Protein AF-0000000086040546 (afdb_homodimer)

Radius of gyration: 23.64 Å; Cα contacts (8 Å, |Δi|>4): 1020; chains: 2; bounding box: 40×75×52 Å

pLDDT: mean 97.81, std 4.3, range [57.41, 99.0]

Secondary structure (DSSP, 8-state):
-PPPPEEEEBGGGS-GGGHHHHHHHHHHTT-SEEEEEEEBSSSSS-B-B-HHHHHHHHTT--SEEEEEEE-S-GGGGHHHHHHHT-SEEEEEGGGTTTTHHHHHHHHHHTTPEEEEEE-TTS-GGGGHHHHHSSS--SEEEEESS-TT-SSPPP-GGGHHHHHHHHHH-TT-EEEEESS-STTTHHHHHHHT--EEEESHHHHTSS-HHHHHHHHHHHHHHHHH--/--PPPEEEEBGGGS-GGGHHHHHHHHHHTT-SEEEEEEEBSSSSS-B-B-HHHHHHHHTT--SEEEEEEE-S-GGGGHHHHHHHT-SEEEEEGGGTTTTHHHHHHHHHHTTPEEEEEE-TTS-GGGGHHHHHSSS--SEEEEESS-TT-SSPPP-GGGHHHHHHHHHH-TT-EEEEESS-STTTHHHHHHHT--EEEESHHHHTSS-HHHHHHHHHHHHHHHHH--

Foldseek 3Di:
DAAAFAEEEECQQPDLVPSLVVVVVCVVLPGQAHEYEAACCPLANDHDDALVSLLVNVVRDPGAYAYAHSYQDLQVRLVSNLVSPHAADEYECVRCVVPVVVSLVSNVVSNHQYEYEYAPVDDLVSQVCQCPDPRHHQEYEYEQDGPHDADAAGNLVSLVSLLVCCVVPVHGAYEYDHRDWLVCLLSNLLSPHRYYYHYCRQVVDPRNSVGSVSSNCSNVVNSVVD/DAAAFAEEEECQQPDLVPSLVVVVVCVVLPGQAHEYEAACCPLANDHDDALVSLLVNVVRDPGAYAYAHSYQDLQVRLVSNLVSPHAADEYECVRCVVPVVVSLVSNVVSNHQYEYEYAPVDDLVSQVCQCPDPRHHQEYEYEQDGPHDADAAGNLVSLVSLLVCCVVPVHGAYEYDHRDWLVCLLSNLLSPHRYYYHYCRQSVDPRNSVGSVSSNCSNVVNRVVD

Sequence (452 aa):
MVVTAKIAPSMLSSDFANLASEAERMIRLGADWLHMDIMDGHFVPNLTIGAPVIESLRKHTKAYLDCHLMVTNPIDYVEPLAKAGASGFTFHLEVSKENWKEIIQGIKLKGMRPGVALKPGTPIEEVYPLVESENPVEMVLVMTVEPGFGGQKFMPEMMDKVRALRKKFPHLDIEVDGGLGPSTIDAAAAAGANCIVAGSSVFGAEEPAQVISALRKSVEGAQQSKMVVTAKIAPSMLSSDFANLASEAERMIRLGADWLHMDIMDGHFVPNLTIGAPVIESLRKHTKAYLDCHLMVTNPIDYVEPLAKAGASGFTFHLEVSKENWKEIIQGIKLKGMRPGVALKPGTPIEEVYPLVESENPVEMVLVMTVEPGFGGQKFMPEMMDKVRALRKKFPHLDIEVDGGLGPSTIDAAAAAGANCIVAGSSVFGAEEPAQVISALRKSVEGAQQSK

InterPro domains:
  IPR000056 Ribulose-phosphate 3-epimerase-like [PF00834] (6-203)
  IPR000056 Ribulose-phosphate 3-epimerase-like [PS01085] (34-48)
  IPR000056 Ribulose-phosphate 3-epimerase-like [PS01086] (140-162)
  IPR000056 Ribulose-phosphate 3-epimerase-like [PTHR11749] (5-224)
  IPR000056 Ribulose-phosphate 3-epimerase-like [cd00429] (6-216)
  IPR011060 Ribulose-phosphate binding barrel [SSF51366] (5-220)
  IPR013785 Aldolase-type TIM barrel [G3DSA:3.20.20.70] (1-226)
  IPR026019 Ribulose-phosphate 3-epimerase [MF_02227] (4-218)
  IPR026019 Ribulose-phosphate 3-epimerase [PIRSF001461] (4-224)
  IPR026019 Ribulose-phosphate 3-epimerase [TIGR01163] (6-216)

Organism: Dendrobium nobile (NCBI:txid94219)

Solvent-accessible surface area (backbone atoms only — not comparable to full-atom values): 22504 Å² total; per-residue (Å²): 121,82,66,69,65,34,40,17,45,29,52,80,52,49,52,41,18,41,32,38,59,50,50,50,49,44,45,73,43,63,38,59,33,41,23,39,63,28,28,34,38,69,62,22,78,39,37,32,40,25,37,62,43,46,33,33,33,41,78,69,48,85,68,43,32,39,32,39,39,42,42,61,58,56,67,77,44,44,63,53,31,42,74,20,56,46,36,28,46,25,35,43,43,94,62,28,78,90,47,46,68,60,40,38,51,50,27,47,75,60,68,27,45,32,27,38,27,42,53,68,87,52,66,67,72,73,50,48,64,47,56,68,38,97,74,41,45,59,31,40,36,44,29,20,32,73,79,60,66,81,82,47,69,53,41,72,76,47,36,58,49,39,32,53,45,32,71,75,38,67,67,58,46,27,31,38,41,40,41,32,37,88,91,41,33,55,61,43,16,65,28,50,34,30,31,43,31,26,27,51,52,32,69,67,38,95,52,36,43,58,46,50,48,50,47,43,48,37,27,53,52,40,58,68,74,101,120,82,68,68,65,34,39,17,44,28,51,80,54,48,51,41,18,40,31,40,60,49,50,51,49,42,46,74,45,63,37,60,32,41,24,40,63,28,28,32,39,70,63,21,77,39,37,34,39,26,38,62,44,46,33,34,32,40,78,68,50,84,69,43,32,38,32,39,38,41,44,62,59,57,66,76,43,44,63,53,31,42,76,20,54,45,36,28,45,24,36,43,45,92,63,26,78,91,47,46,68,60,39,39,50,51,28,47,76,61,69,25,44,31,27,37,27,42,52,69,85,52,67,65,73,73,49,47,62,46,56,67,39,96,74,41,46,61,30,41,33,45,28,20,32,73,79,61,66,82,81,45,67,54,41,74,75,47,35,57,50,39,32,52,46,32,71,74,39,66,68,59,46,28,31,39,42,39,42,32,36,88,90,40,34,55,61,42,14,66,28,50,33,29,30,45,30,24,27,51,55,33,68,68,37,96,52,37,41,59,45,50,48,50,48,42,48,39,26,53,51,41,56,66,74,100

Structure (mmCIF, N/CA/C/O backbone):
data_AF-0000000086040546-model_v1
#
loop_
_entity.id
_entity.type
_entity.pdbx_description
1 polymer 'Ribulose-phosphate 3-epimerase'
#
loop_
_atom_site.group_PDB
_atom_site.id
_atom_site.type_symbol
_atom_site.label_atom_id
_atom_site.label_alt_id
_atom_site.label_comp_id
_atom_site.label_asym_id
_atom_site.label_entity_id
_atom_site.label_seq_id
_atom_site.pdbx_PDB_ins_code
_atom_site.Cartn_x
_atom_site.Cartn_y
_atom_site.Cartn_z
_atom_site.occupancy
_atom_site.B_iso_or_equiv
_atom_site.auth_seq_id
_atom_site.auth_comp_id
_atom_site.auth_asym_id
_atom_site.auth_atom_id
_atom_site.pdbx_PDB_model_num
ATOM 1 N N . MET A 1 1 ? 8.516 -35.594 -14.164 1 57.84 1 MET A N 1
ATOM 2 C CA . MET A 1 1 ? 8.789 -35.031 -12.852 1 57.84 1 MET A CA 1
ATOM 3 C C . MET A 1 1 ? 7.66 -34.094 -12.414 1 57.84 1 MET A C 1
ATOM 5 O O . MET A 1 1 ? 7.238 -33.219 -13.172 1 57.84 1 MET A O 1
ATOM 9 N N . VAL A 1 2 ? 6.961 -34.438 -11.336 1 82.62 2 VAL A N 1
ATOM 10 C CA . VAL A 1 2 ? 5.691 -33.906 -10.883 1 82.62 2 VAL A CA 1
ATOM 11 C C . VAL A 1 2 ? 5.922 -32.531 -10.227 1 82.62 2 VAL A C 1
ATOM 13 O O . VAL A 1 2 ? 6.91 -32.344 -9.516 1 82.62 2 VAL A O 1
ATOM 16 N N . VAL A 1 3 ? 5.355 -31.531 -10.797 1 92.94 3 VAL A N 1
ATOM 17 C CA . VAL A 1 3 ? 5.441 -30.219 -10.18 1 92.94 3 VAL A CA 1
ATOM 18 C C . VAL A 1 3 ? 4.855 -30.266 -8.773 1 92.94 3 VAL A C 1
ATOM 20 O O . VAL A 1 3 ? 3.934 -31.047 -8.508 1 92.94 3 VAL A O 1
ATOM 23 N N . THR A 1 4 ? 5.512 -29.562 -7.863 1 96.88 4 THR A N 1
ATOM 24 C CA . THR A 1 4 ? 5.121 -29.578 -6.461 1 96.88 4 THR A CA 1
ATOM 25 C C . THR A 1 4 ? 3.963 -28.609 -6.211 1 96.88 4 THR A C 1
ATOM 27 O O . THR A 1 4 ? 3.955 -27.5 -6.73 1 96.88 4 THR A O 1
ATOM 30 N N . ALA A 1 5 ? 3.023 -29.062 -5.434 1 98.5 5 ALA A N 1
ATOM 31 C CA . ALA A 1 5 ? 1.908 -28.203 -5.039 1 98.5 5 ALA A CA 1
ATOM 32 C C . ALA A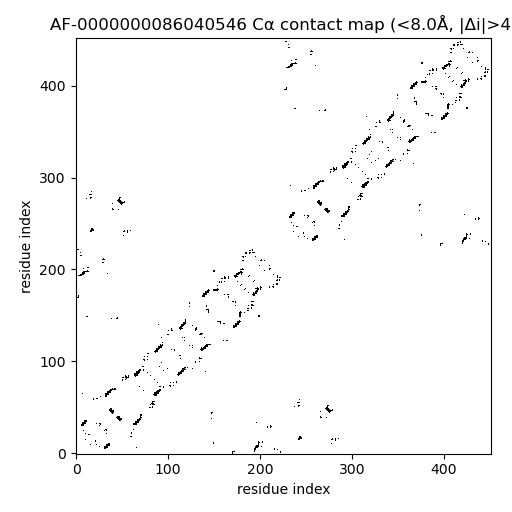 1 5 ? 2.381 -27.062 -4.133 1 98.5 5 ALA A C 1
ATOM 34 O O . ALA A 1 5 ? 3.078 -27.312 -3.145 1 98.5 5 ALA A O 1
ATOM 35 N N . LYS A 1 6 ? 2.111 -25.875 -4.465 1 98.88 6 LYS A N 1
ATOM 36 C CA . LYS A 1 6 ? 2.35 -24.688 -3.648 1 98.88 6 LYS A CA 1
ATOM 37 C C . LYS A 1 6 ? 1.044 -23.953 -3.354 1 98.88 6 LYS A C 1
ATOM 39 O O . LYS A 1 6 ? 0.402 -23.422 -4.266 1 98.88 6 LYS A O 1
ATOM 44 N N . ILE A 1 7 ? 0.648 -23.953 -2.107 1 98.94 7 ILE A N 1
ATOM 45 C CA . ILE A 1 7 ? -0.536 -23.203 -1.686 1 98.94 7 ILE A CA 1
ATOM 46 C C . ILE A 1 7 ? -0.123 -21.844 -1.131 1 98.94 7 ILE A C 1
ATOM 48 O O . ILE A 1 7 ? 0.687 -21.766 -0.204 1 98.94 7 ILE A O 1
ATOM 52 N N . ALA A 1 8 ? -0.668 -20.781 -1.703 1 98.94 8 ALA A N 1
ATOM 53 C CA . ALA A 1 8 ? -0.257 -19.406 -1.387 1 98.94 8 ALA A CA 1
ATOM 54 C C . ALA A 1 8 ? -1.46 -18.547 -1.027 1 98.94 8 ALA A C 1
ATOM 56 O O . ALA A 1 8 ? -1.991 -17.828 -1.877 1 98.94 8 ALA A O 1
ATOM 57 N N . PRO A 1 9 ? -1.878 -18.547 0.22 1 98.88 9 PRO A N 1
ATOM 58 C CA . PRO A 1 9 ? -2.965 -17.641 0.6 1 98.88 9 PRO A CA 1
ATOM 59 C C . PRO A 1 9 ? -2.662 -16.188 0.263 1 98.88 9 PRO A C 1
ATOM 61 O O . PRO A 1 9 ? -1.542 -15.719 0.479 1 98.88 9 PRO A O 1
ATOM 64 N N . SER A 1 10 ? -3.627 -15.531 -0.404 1 98.88 10 SER A N 1
ATOM 65 C CA . SER A 1 10 ? -3.488 -14.102 -0.681 1 98.88 10 SER A CA 1
ATOM 66 C C . SER A 1 10 ? -3.656 -13.273 0.588 1 98.88 10 SER A C 1
ATOM 68 O O . SER A 1 10 ? -4.742 -13.227 1.166 1 98.88 10 SER A O 1
ATOM 70 N N . MET A 1 11 ? -2.666 -12.562 0.905 1 98.81 11 MET A N 1
ATOM 71 C CA . MET A 1 11 ? -2.689 -11.766 2.129 1 98.81 11 MET A CA 1
ATOM 72 C C . MET A 1 11 ? -3.602 -10.555 1.974 1 98.81 11 MET A C 1
ATOM 74 O O . MET A 1 11 ? -3.918 -9.875 2.955 1 98.81 11 MET A O 1
ATOM 78 N N . LEU A 1 12 ? -4.055 -10.297 0.769 1 98.56 12 LEU A N 1
ATOM 79 C CA . LEU A 1 12 ? -5.023 -9.234 0.533 1 98.56 12 LEU A CA 1
ATOM 80 C C . LEU A 1 12 ? -6.277 -9.445 1.371 1 98.56 12 LEU A C 1
ATOM 82 O O . LEU A 1 12 ? -6.977 -8.484 1.707 1 98.56 12 LEU A O 1
ATOM 86 N N . SER A 1 13 ? -6.566 -10.711 1.692 1 98.31 13 SER A N 1
ATOM 87 C CA . SER A 1 13 ? -7.758 -11.047 2.465 1 98.31 13 SER A CA 1
ATOM 88 C C . SER A 1 13 ? -7.457 -11.086 3.959 1 98.31 13 SER A C 1
ATOM 90 O O . SER A 1 13 ? -8.352 -11.328 4.773 1 98.31 13 SER A O 1
ATOM 92 N N . SER A 1 14 ? -6.234 -10.82 4.328 1 98.5 14 SER A N 1
ATOM 93 C CA . SER A 1 14 ? -5.84 -10.875 5.73 1 98.5 14 SER A CA 1
ATOM 94 C C . SER A 1 14 ? -6.082 -9.539 6.426 1 98.5 14 SER A C 1
ATOM 96 O O . SER A 1 14 ? -6.543 -8.586 5.797 1 98.5 14 SER A O 1
ATOM 98 N N . ASP A 1 15 ? -5.875 -9.523 7.758 1 98.75 15 ASP A N 1
ATOM 99 C CA . ASP A 1 15 ? -5.809 -8.289 8.531 1 98.75 15 ASP A CA 1
ATOM 100 C C . ASP A 1 15 ? -4.434 -7.633 8.398 1 98.75 15 ASP A C 1
ATOM 102 O O . ASP A 1 15 ? -3.51 -7.965 9.148 1 98.75 15 ASP A O 1
ATOM 106 N N . PHE A 1 16 ? -4.34 -6.598 7.562 1 98.88 16 PHE A N 1
ATOM 107 C CA . PHE A 1 16 ? -3.061 -5.941 7.316 1 98.88 16 PHE A CA 1
ATOM 108 C C . PHE A 1 16 ? -2.531 -5.289 8.586 1 98.88 16 PHE A C 1
ATOM 110 O O . PHE A 1 16 ? -1.337 -5.008 8.695 1 98.88 16 PHE A O 1
ATOM 117 N N . ALA A 1 17 ? -3.441 -5.012 9.523 1 98.88 17 ALA A N 1
ATOM 118 C CA . ALA A 1 17 ? -3.004 -4.359 10.758 1 98.88 17 ALA A CA 1
ATOM 119 C C . ALA A 1 17 ? -2.248 -5.336 11.648 1 98.88 17 ALA A C 1
ATOM 121 O O . ALA A 1 17 ? -1.569 -4.922 12.594 1 98.88 17 ALA A O 1
ATOM 122 N N . ASN A 1 18 ? -2.389 -6.59 11.406 1 98.88 18 ASN A N 1
ATOM 123 C CA . ASN A 1 18 ? -1.697 -7.668 12.109 1 98.88 18 ASN A CA 1
ATOM 124 C C . ASN A 1 18 ? -1.08 -8.664 11.125 1 98.88 18 ASN A C 1
ATOM 126 O O . ASN A 1 18 ? -1.273 -9.875 11.266 1 98.88 18 ASN A O 1
ATOM 130 N N . LEU A 1 19 ? -0.347 -8.156 10.234 1 98.94 19 LEU A N 1
ATOM 131 C CA . LEU A 1 19 ? 0.144 -8.898 9.078 1 98.94 19 LEU A CA 1
ATOM 132 C C . LEU A 1 19 ? 1.13 -9.977 9.508 1 98.94 19 LEU A C 1
ATOM 134 O O . LEU A 1 19 ? 1.119 -11.086 8.969 1 98.94 19 LEU A O 1
ATOM 138 N N . ALA A 1 20 ? 2 -9.664 10.5 1 98.94 20 ALA A N 1
ATOM 139 C CA . ALA A 1 20 ? 2.979 -10.641 10.969 1 98.94 20 ALA A CA 1
ATOM 140 C C . ALA A 1 20 ? 2.289 -11.883 11.539 1 98.94 20 ALA A C 1
ATOM 142 O O . ALA A 1 20 ? 2.648 -13.008 11.195 1 98.94 20 ALA A O 1
ATOM 143 N N . SER A 1 21 ? 1.299 -11.664 12.344 1 98.81 21 SER A N 1
ATOM 144 C CA . SER A 1 21 ? 0.578 -12.773 12.953 1 98.81 21 SER A CA 1
ATOM 145 C C . SER A 1 21 ? -0.221 -13.555 11.914 1 98.81 21 SER A C 1
ATOM 147 O O . SER A 1 21 ? -0.312 -14.781 11.992 1 98.81 21 SER A O 1
ATOM 149 N N . GLU A 1 22 ? -0.8 -12.836 10.984 1 98.81 22 GLU A N 1
ATOM 150 C CA . GLU A 1 22 ? -1.546 -13.492 9.922 1 98.81 22 GLU A CA 1
ATOM 151 C C . GLU A 1 22 ? -0.632 -14.367 9.062 1 98.81 22 GLU A C 1
ATOM 153 O O . GLU A 1 22 ? -1.006 -15.477 8.688 1 98.81 22 GLU A O 1
ATOM 158 N N . ALA A 1 23 ? 0.518 -13.82 8.758 1 98.88 23 ALA A N 1
ATOM 159 C CA . ALA A 1 23 ? 1.498 -14.57 7.977 1 98.88 23 ALA A CA 1
ATOM 160 C C . ALA A 1 23 ? 1.917 -15.844 8.703 1 98.88 23 ALA A C 1
ATOM 162 O O . ALA A 1 23 ? 1.934 -16.922 8.117 1 98.88 23 ALA A O 1
ATOM 163 N N . GLU A 1 24 ? 2.238 -15.695 9.969 1 98.88 24 GLU A N 1
ATOM 164 C CA . GLU A 1 24 ? 2.631 -16.844 10.781 1 98.88 24 GLU A CA 1
ATOM 165 C C . GLU A 1 24 ? 1.512 -17.875 10.852 1 98.88 24 GLU A C 1
ATOM 167 O O . GLU A 1 24 ? 1.764 -19.078 10.742 1 98.88 24 GLU A O 1
ATOM 172 N N . ARG A 1 25 ? 0.36 -17.391 11.039 1 98.75 25 ARG A N 1
ATOM 173 C CA . ARG A 1 25 ? -0.813 -18.25 11.125 1 98.75 25 ARG A CA 1
ATOM 174 C C . ARG A 1 25 ? -0.967 -19.094 9.859 1 98.75 25 ARG A C 1
ATOM 176 O O . ARG A 1 25 ? -1.145 -20.312 9.93 1 98.75 25 ARG A O 1
ATOM 183 N N . MET A 1 26 ? -0.856 -18.438 8.719 1 98.88 26 MET A N 1
ATOM 184 C CA . MET A 1 26 ? -1.044 -19.141 7.453 1 98.88 26 MET A CA 1
ATOM 185 C C . MET A 1 26 ? 0.047 -20.188 7.238 1 98.88 26 MET A C 1
ATOM 187 O O . MET A 1 26 ? -0.233 -21.297 6.797 1 98.88 26 MET A O 1
ATOM 191 N N . ILE A 1 27 ? 1.277 -19.812 7.555 1 98.88 27 ILE A N 1
ATOM 192 C CA . ILE A 1 27 ? 2.385 -20.75 7.387 1 98.88 27 ILE A CA 1
ATOM 193 C C . ILE A 1 27 ? 2.203 -21.938 8.328 1 98.88 27 ILE A C 1
ATOM 195 O O . ILE A 1 27 ? 2.357 -23.094 7.914 1 98.88 27 ILE A O 1
ATOM 199 N N . ARG A 1 28 ? 1.834 -21.688 9.523 1 98.75 28 ARG A N 1
ATOM 200 C CA . ARG A 1 28 ? 1.61 -22.734 10.508 1 98.75 28 ARG A CA 1
ATOM 201 C C . ARG A 1 28 ? 0.486 -23.656 10.078 1 98.75 28 ARG A C 1
ATOM 203 O O . ARG A 1 28 ? 0.526 -24.859 10.352 1 98.75 28 ARG A O 1
ATOM 210 N N . LEU A 1 29 ? -0.423 -23.125 9.367 1 98.81 29 LEU A N 1
ATOM 211 C CA . LEU A 1 29 ? -1.603 -23.891 8.977 1 98.81 29 LEU A CA 1
ATOM 212 C C . LEU A 1 29 ? -1.344 -24.672 7.695 1 98.81 29 LEU A C 1
ATOM 214 O O . LEU A 1 29 ? -2.211 -25.422 7.23 1 98.81 29 LEU A O 1
ATOM 218 N N . GLY A 1 30 ? -0.178 -24.469 7.066 1 98.81 30 GLY A N 1
ATOM 219 C CA . GLY A 1 30 ? 0.205 -25.375 5.996 1 98.81 30 GLY A CA 1
ATOM 220 C C . GLY A 1 30 ? 0.469 -24.672 4.68 1 98.81 30 GLY A C 1
ATOM 221 O O . GLY A 1 30 ? 0.765 -25.312 3.674 1 98.81 30 GLY A O 1
ATOM 222 N N . ALA A 1 31 ? 0.381 -23.391 4.656 1 98.88 31 ALA A N 1
ATOM 223 C CA . ALA A 1 31 ? 0.689 -22.641 3.432 1 98.88 31 ALA A CA 1
ATOM 224 C C . ALA A 1 31 ? 2.162 -22.797 3.062 1 98.88 31 ALA A C 1
ATOM 226 O O . ALA A 1 31 ? 3.023 -22.891 3.941 1 98.88 31 ALA A O 1
ATOM 227 N N . ASP A 1 32 ? 2.451 -22.797 1.803 1 98.88 32 ASP A N 1
ATOM 228 C CA . ASP A 1 32 ? 3.824 -22.859 1.308 1 98.88 32 ASP A CA 1
ATOM 229 C C . ASP A 1 32 ? 4.379 -21.453 1.072 1 98.88 32 ASP A C 1
ATOM 231 O O . ASP A 1 32 ? 5.555 -21.188 1.332 1 98.88 32 ASP A O 1
ATOM 235 N N . TRP A 1 33 ? 3.568 -20.594 0.487 1 98.94 33 TRP A N 1
ATOM 236 C CA . TRP A 1 33 ? 3.906 -19.219 0.133 1 98.94 33 TRP A CA 1
ATOM 237 C C . TRP A 1 33 ? 2.893 -18.25 0.714 1 98.94 33 TRP A C 1
ATOM 239 O O . TRP A 1 33 ? 1.816 -18.656 1.163 1 98.94 33 TRP A O 1
ATOM 249 N N . LEU A 1 34 ? 3.256 -17.031 0.839 1 98.94 34 LEU A N 1
ATOM 250 C CA . LEU A 1 34 ? 2.355 -15.914 1.101 1 98.94 34 LEU A CA 1
ATOM 251 C C . LEU A 1 34 ? 2.246 -15.008 -0.119 1 98.94 34 LEU A C 1
ATOM 253 O O . LEU A 1 34 ? 3.24 -14.43 -0.559 1 98.94 34 LEU A O 1
ATOM 257 N N . HIS A 1 35 ? 1.042 -14.977 -0.67 1 98.94 35 HIS A N 1
ATOM 258 C CA . HIS A 1 35 ? 0.813 -14.195 -1.88 1 98.94 35 HIS A CA 1
ATOM 259 C C . HIS A 1 35 ? 0.563 -12.727 -1.547 1 98.94 35 HIS A C 1
ATOM 261 O O . HIS A 1 35 ? -0.342 -12.406 -0.774 1 98.94 35 HIS A O 1
ATOM 267 N N . MET A 1 36 ? 1.393 -11.867 -2.078 1 98.94 36 MET A N 1
ATOM 268 C CA . MET A 1 36 ? 1.348 -10.438 -1.806 1 98.94 36 MET A CA 1
ATOM 269 C C . MET A 1 36 ? 0.923 -9.656 -3.047 1 98.94 36 MET A C 1
ATOM 271 O O . MET A 1 36 ? 1.679 -9.57 -4.016 1 98.94 36 MET A O 1
ATOM 275 N N . ASP A 1 37 ? -0.239 -9.117 -2.988 1 98.94 37 ASP A N 1
ATOM 276 C CA . ASP A 1 37 ? -0.792 -8.383 -4.121 1 98.94 37 ASP A CA 1
ATOM 277 C C . ASP A 1 37 ? -0.367 -6.918 -4.086 1 98.94 37 ASP A C 1
ATOM 279 O O . ASP A 1 37 ? -0.838 -6.148 -3.246 1 98.94 37 ASP A O 1
ATOM 283 N N . ILE A 1 38 ? 0.487 -6.523 -4.996 1 98.88 38 ILE A N 1
ATOM 284 C CA . ILE A 1 38 ? 0.983 -5.156 -5.117 1 98.88 38 ILE A CA 1
ATOM 285 C C . ILE A 1 38 ? 0.264 -4.445 -6.258 1 98.88 38 ILE A C 1
ATOM 287 O O . ILE A 1 38 ? 0.383 -4.844 -7.418 1 98.88 38 ILE A O 1
ATOM 291 N N . MET A 1 39 ? -0.532 -3.424 -5.965 1 98.94 39 MET A N 1
ATOM 292 C CA . MET A 1 39 ? -1.355 -2.707 -6.934 1 98.94 39 MET A CA 1
ATOM 293 C C . MET A 1 39 ? -1.094 -1.206 -6.863 1 98.94 39 MET A C 1
ATOM 295 O O . MET A 1 39 ? -1.008 -0.635 -5.773 1 98.94 39 MET A O 1
ATOM 299 N N . ASP A 1 40 ? -1.047 -0.49 -8.047 1 98.75 40 ASP A N 1
ATOM 300 C CA . ASP A 1 40 ? -0.577 0.892 -8.047 1 98.75 40 ASP A CA 1
ATOM 301 C C . ASP A 1 40 ? -1.723 1.862 -8.328 1 98.75 40 ASP A C 1
ATOM 303 O O . ASP A 1 40 ? -1.504 3.068 -8.461 1 98.75 40 ASP A O 1
ATOM 307 N N . GLY A 1 41 ? -2.963 1.332 -8.484 1 98.38 41 GLY A N 1
ATOM 308 C CA . GLY A 1 41 ? -4.09 2.213 -8.742 1 98.38 41 GLY A CA 1
ATOM 309 C C . GLY A 1 41 ? -4.133 2.709 -10.18 1 98.38 41 GLY A C 1
ATOM 310 O O . GLY A 1 41 ? -4.941 3.58 -10.516 1 98.38 41 GLY A O 1
ATOM 311 N N . HIS A 1 42 ? -3.318 2.32 -11.102 1 98.56 42 HIS A N 1
ATOM 312 C CA . HIS A 1 42 ? -3.248 2.736 -12.5 1 98.56 42 HIS A CA 1
ATOM 313 C C . HIS A 1 42 ? -3.43 1.547 -13.438 1 98.56 42 HIS A C 1
ATOM 315 O O . HIS A 1 42 ? -4.348 1.535 -14.258 1 98.56 42 HIS A O 1
ATOM 321 N N . PHE A 1 43 ? -2.574 0.523 -13.266 1 98.69 43 PHE A N 1
ATOM 322 C CA . PHE A 1 43 ? -2.773 -0.689 -14.055 1 98.69 43 PHE A CA 1
ATOM 323 C C . PHE A 1 43 ? -4.105 -1.343 -13.711 1 98.69 43 PHE A C 1
ATOM 325 O O . PHE A 1 43 ? -4.809 -1.838 -14.594 1 98.69 43 PHE A O 1
ATOM 332 N N . VAL A 1 44 ? -4.379 -1.434 -12.414 1 98.44 44 VAL A N 1
ATOM 333 C CA . VAL A 1 44 ? -5.688 -1.769 -11.859 1 98.44 44 VAL A CA 1
ATOM 334 C C . VAL A 1 44 ? -6.191 -0.618 -10.992 1 98.44 44 VAL A C 1
ATOM 336 O O . VAL A 1 44 ? -5.402 0.2 -10.516 1 98.44 44 VAL A O 1
ATOM 339 N N . PRO A 1 45 ? -7.477 -0.509 -10.812 1 97.19 45 PRO A N 1
ATOM 340 C CA . PRO A 1 45 ? -8.008 0.662 -10.109 1 97.19 45 PRO A CA 1
ATOM 341 C C . PRO A 1 45 ? -7.66 0.661 -8.617 1 97.19 45 PRO A C 1
ATOM 343 O O . PRO A 1 45 ? -7.574 1.725 -8 1 97.19 45 PRO A O 1
ATOM 346 N N . ASN A 1 46 ? -7.414 -0.423 -8.047 1 98 46 ASN A N 1
ATOM 347 C CA . ASN A 1 46 ? -7.152 -0.522 -6.617 1 98 46 ASN A CA 1
ATOM 348 C C . ASN A 1 46 ? -5.691 -0.229 -6.293 1 98 46 ASN A C 1
ATOM 350 O O . ASN A 1 46 ? -4.797 -0.6 -7.055 1 98 46 ASN A O 1
ATOM 354 N N . LEU A 1 47 ? -5.441 0.515 -5.188 1 98.75 47 LEU A N 1
ATOM 355 C CA . LEU A 1 47 ? -4.129 0.713 -4.586 1 98.75 47 LEU A CA 1
ATOM 356 C C . LEU A 1 47 ? -3.99 -0.101 -3.305 1 98.75 47 LEU A C 1
ATOM 358 O O . LEU A 1 47 ? -4.824 0.008 -2.402 1 98.75 47 LEU A O 1
ATOM 362 N N . THR A 1 48 ? -2.941 -0.921 -3.166 1 98.75 48 THR A N 1
ATOM 363 C CA . THR A 1 48 ? -2.896 -1.812 -2.012 1 98.75 48 THR A CA 1
ATOM 364 C C . THR A 1 48 ? -1.642 -1.557 -1.182 1 98.75 48 THR A C 1
ATOM 366 O O . THR A 1 48 ? -1.622 -0.658 -0.338 1 98.75 48 THR A O 1
ATOM 369 N N . ILE A 1 49 ? -0.507 -2.24 -1.541 1 98.94 49 ILE A N 1
ATOM 370 C CA . ILE A 1 49 ? 0.695 -2.15 -0.719 1 98.94 49 ILE A CA 1
ATOM 371 C C . ILE A 1 49 ? 1.924 -2.02 -1.616 1 98.94 49 ILE A C 1
ATOM 373 O O . ILE A 1 49 ? 1.855 -2.293 -2.816 1 98.94 49 ILE A O 1
ATOM 377 N N . GLY A 1 50 ? 3.018 -1.555 -1.021 1 98.75 50 GLY A N 1
ATOM 378 C CA . GLY A 1 50 ? 4.301 -1.491 -1.701 1 98.75 50 GLY A CA 1
ATOM 379 C C . GLY A 1 50 ? 5.445 -2.035 -0.868 1 98.75 50 GLY A C 1
ATOM 380 O O . GLY A 1 50 ? 5.23 -2.844 0.038 1 98.75 50 GLY A O 1
ATOM 381 N N . ALA A 1 51 ? 6.645 -1.642 -1.207 1 98.88 51 ALA A N 1
ATOM 382 C CA . ALA A 1 51 ? 7.883 -2.184 -0.654 1 98.88 51 ALA A CA 1
ATOM 383 C C . ALA A 1 51 ? 7.926 -2.014 0.862 1 98.88 51 ALA A C 1
ATOM 385 O O . ALA A 1 51 ? 8.398 -2.9 1.579 1 98.88 51 ALA A O 1
ATOM 386 N N . PRO A 1 52 ? 7.41 -0.888 1.458 1 98.75 52 PRO A N 1
ATOM 387 C CA . PRO A 1 52 ? 7.5 -0.731 2.912 1 98.75 52 PRO A CA 1
ATOM 388 C C . PRO A 1 52 ? 6.766 -1.835 3.67 1 98.75 52 PRO A C 1
ATOM 390 O O . PRO A 1 52 ? 7.223 -2.268 4.73 1 98.75 52 PRO A O 1
ATOM 393 N N . VAL A 1 53 ? 5.68 -2.273 3.139 1 98.94 53 VAL A N 1
ATOM 394 C CA . VAL A 1 53 ? 4.914 -3.33 3.793 1 98.94 53 VAL A CA 1
ATOM 395 C C . VAL A 1 53 ? 5.66 -4.656 3.674 1 98.94 53 VAL A C 1
ATOM 397 O O . VAL A 1 53 ? 5.75 -5.414 4.645 1 98.94 53 VAL A O 1
ATOM 400 N N . ILE A 1 54 ? 6.207 -4.922 2.498 1 98.94 54 ILE A N 1
ATOM 401 C CA . ILE A 1 54 ? 6.996 -6.129 2.279 1 98.94 54 ILE A CA 1
ATOM 402 C C . ILE A 1 54 ? 8.188 -6.148 3.229 1 98.94 54 ILE A C 1
ATOM 404 O O . ILE A 1 54 ? 8.477 -7.168 3.861 1 98.94 54 ILE A O 1
ATOM 408 N N . GLU A 1 55 ? 8.867 -5.027 3.295 1 98.88 55 GLU A N 1
ATOM 409 C CA . GLU A 1 55 ? 10.055 -4.902 4.141 1 98.88 55 GLU A CA 1
ATOM 410 C C . GLU A 1 55 ? 9.711 -5.145 5.605 1 98.88 55 GLU A C 1
ATOM 412 O O . GLU A 1 55 ? 10.461 -5.82 6.316 1 98.88 55 GLU A O 1
ATOM 417 N N . SER A 1 56 ? 8.625 -4.586 6.07 1 98.88 56 SER A N 1
ATOM 418 C CA . SER A 1 56 ? 8.18 -4.797 7.445 1 98.88 56 SER A CA 1
ATOM 419 C C . SER A 1 56 ? 7.883 -6.27 7.707 1 98.88 56 SER A C 1
ATOM 421 O O . SER A 1 56 ? 8.312 -6.824 8.719 1 98.88 56 SER A O 1
ATOM 423 N N . LEU A 1 57 ? 7.152 -6.871 6.793 1 98.94 57 LEU A N 1
ATOM 424 C CA . LEU A 1 57 ? 6.77 -8.266 6.977 1 98.94 57 LEU A CA 1
ATOM 425 C C . LEU A 1 57 ? 7.996 -9.172 6.965 1 98.94 57 LEU A C 1
ATOM 427 O O . LEU A 1 57 ? 8.062 -10.148 7.719 1 98.94 57 LEU A O 1
ATOM 431 N N . ARG A 1 58 ? 8.938 -8.852 6.133 1 98.94 58 ARG A N 1
ATOM 432 C CA . ARG A 1 58 ? 10.133 -9.672 5.977 1 98.94 58 ARG A CA 1
ATOM 433 C C . ARG A 1 58 ? 10.875 -9.82 7.301 1 98.94 58 ARG A C 1
ATOM 435 O O . ARG A 1 58 ? 11.445 -10.875 7.582 1 98.94 58 ARG A O 1
ATOM 442 N N . LYS A 1 59 ? 10.805 -8.875 8.156 1 98.69 59 LYS A N 1
ATOM 443 C CA . LYS A 1 59 ? 11.477 -8.898 9.453 1 98.69 59 LYS A CA 1
ATOM 444 C C . LYS A 1 59 ? 10.867 -9.961 10.367 1 98.69 59 LYS A C 1
ATOM 446 O O . LYS A 1 59 ? 11.469 -10.336 11.375 1 98.69 59 LYS A O 1
ATOM 451 N N . HIS A 1 60 ? 9.75 -10.461 9.992 1 98.81 60 HIS A N 1
ATOM 452 C CA . HIS A 1 60 ? 9.023 -11.312 10.922 1 98.81 60 HIS A CA 1
ATOM 453 C C . HIS A 1 60 ? 8.805 -12.711 10.344 1 98.81 60 HIS A C 1
ATOM 455 O O . HIS A 1 60 ? 8.195 -13.562 10.984 1 98.81 60 HIS A O 1
ATOM 461 N N . THR A 1 61 ? 9.25 -12.969 9.164 1 98.75 61 THR A N 1
ATOM 462 C CA . THR A 1 61 ? 9.023 -14.273 8.555 1 98.75 61 THR A CA 1
ATOM 463 C C . THR A 1 61 ? 10.117 -14.602 7.547 1 98.75 61 THR A C 1
ATOM 465 O O . THR A 1 61 ? 10.711 -13.703 6.953 1 98.75 61 THR A O 1
ATOM 468 N N . LYS A 1 62 ? 10.367 -15.797 7.316 1 98.38 62 LYS A N 1
ATOM 469 C CA . LYS A 1 62 ? 11.273 -16.266 6.273 1 98.38 62 LYS A CA 1
ATOM 470 C C . LYS A 1 62 ? 10.5 -16.922 5.129 1 98.38 62 LYS A C 1
ATOM 472 O O . LYS A 1 62 ? 11.102 -17.484 4.215 1 98.38 62 LYS A O 1
ATOM 477 N N . ALA A 1 63 ? 9.188 -16.828 5.266 1 98.75 63 ALA A N 1
ATOM 478 C CA . ALA A 1 63 ? 8.328 -17.469 4.27 1 98.75 63 ALA A CA 1
ATOM 479 C C . ALA A 1 63 ? 8.594 -16.891 2.877 1 98.75 63 ALA A C 1
ATOM 481 O O . ALA A 1 63 ? 9.109 -15.781 2.742 1 98.75 63 ALA A O 1
ATOM 482 N N . TYR A 1 64 ? 8.336 -17.703 1.843 1 98.94 64 TYR A N 1
ATOM 483 C CA . TYR A 1 64 ? 8.383 -17.219 0.466 1 98.94 64 TYR A CA 1
ATOM 484 C C . TYR A 1 64 ? 7.312 -16.172 0.215 1 98.94 64 TYR A C 1
ATOM 486 O O . TYR A 1 64 ? 6.117 -16.469 0.298 1 98.94 64 TYR A O 1
ATOM 494 N N . LEU A 1 65 ? 7.762 -14.969 -0.041 1 98.94 65 LEU A N 1
ATOM 495 C CA . LEU A 1 65 ? 6.832 -13.891 -0.359 1 98.94 65 LEU A CA 1
ATOM 496 C C . LEU A 1 65 ? 6.609 -13.797 -1.864 1 98.94 65 LEU A C 1
ATOM 498 O O . LEU A 1 65 ? 7.473 -13.305 -2.594 1 98.94 65 LEU A O 1
ATOM 502 N N . ASP A 1 66 ? 5.492 -14.305 -2.309 1 98.94 66 ASP A N 1
ATOM 503 C CA . ASP A 1 66 ? 5.066 -14.32 -3.705 1 98.94 66 ASP A CA 1
ATOM 504 C C . ASP A 1 66 ? 4.434 -12.992 -4.105 1 98.94 66 ASP A C 1
ATOM 506 O O . ASP A 1 66 ? 3.219 -12.82 -3.992 1 98.94 66 ASP A O 1
ATOM 510 N N . CYS A 1 67 ? 5.262 -12.078 -4.621 1 99 67 CYS A N 1
ATOM 511 C CA . CYS A 1 67 ? 4.785 -10.734 -4.93 1 99 67 CYS A CA 1
ATOM 512 C C . CYS A 1 67 ? 4.223 -10.672 -6.344 1 99 67 CYS A C 1
ATOM 514 O O . CYS A 1 67 ? 4.949 -10.875 -7.316 1 99 67 CYS A O 1
AT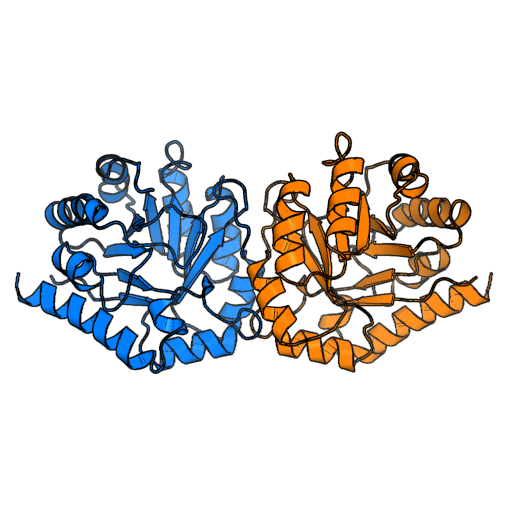OM 516 N N . HIS A 1 68 ? 2.967 -10.438 -6.422 1 98.94 68 HIS A N 1
ATOM 517 C CA . HIS A 1 68 ? 2.24 -10.242 -7.676 1 98.94 68 HIS A CA 1
ATOM 518 C C . HIS A 1 68 ? 2.025 -8.758 -7.961 1 98.94 68 HIS A C 1
ATOM 520 O O . HIS A 1 68 ? 1.219 -8.109 -7.301 1 98.94 68 HIS A O 1
ATOM 526 N N . LEU A 1 69 ? 2.736 -8.281 -8.992 1 98.94 69 LEU A N 1
ATOM 527 C CA . LEU A 1 69 ? 2.748 -6.848 -9.273 1 98.94 69 LEU A CA 1
ATOM 528 C C . LEU A 1 69 ? 1.734 -6.496 -10.359 1 98.94 69 LEU A C 1
ATOM 530 O O . LEU A 1 69 ? 1.935 -6.828 -11.531 1 98.94 69 LEU A O 1
ATOM 534 N N . MET A 1 70 ? 0.684 -5.93 -9.938 1 98.94 70 MET A N 1
ATOM 535 C CA . MET A 1 70 ? -0.284 -5.293 -10.828 1 98.94 70 MET A CA 1
ATOM 536 C C . MET A 1 70 ? -0.041 -3.789 -10.906 1 98.94 70 MET A C 1
ATOM 538 O O . MET A 1 70 ? -0.829 -2.998 -10.383 1 98.94 70 MET A O 1
ATOM 542 N N . VAL A 1 71 ? 1.075 -3.438 -11.594 1 98.88 71 VAL A N 1
ATOM 543 C CA . VAL A 1 71 ? 1.557 -2.062 -11.68 1 98.88 71 VAL A CA 1
ATOM 544 C C . VAL A 1 71 ? 1.863 -1.711 -13.133 1 98.88 71 VAL A C 1
ATOM 546 O O . VAL A 1 71 ? 2.084 -2.6 -13.961 1 98.88 71 VAL A O 1
ATOM 549 N N . THR A 1 72 ? 1.997 -0.452 -13.453 1 98.19 72 THR A N 1
ATOM 550 C CA . THR A 1 72 ? 2.168 0.063 -14.812 1 98.19 72 THR A CA 1
ATOM 551 C C . THR A 1 72 ? 3.607 -0.124 -15.281 1 98.19 72 THR A C 1
ATOM 553 O O . THR A 1 72 ? 3.85 -0.419 -16.453 1 98.19 72 THR A O 1
ATOM 556 N N . ASN A 1 73 ? 4.625 0.103 -14.391 1 97.31 73 ASN A N 1
ATOM 557 C CA . ASN A 1 73 ? 6.039 0.021 -14.734 1 97.31 73 ASN A CA 1
ATOM 558 C C . ASN A 1 73 ? 6.789 -0.933 -13.805 1 97.31 73 ASN A C 1
ATOM 560 O O . ASN A 1 73 ? 7.602 -0.499 -12.984 1 97.31 73 ASN A O 1
ATOM 564 N N . PRO A 1 74 ? 6.672 -2.197 -14.125 1 98.75 74 PRO A N 1
ATOM 565 C CA . PRO A 1 74 ? 7.234 -3.176 -13.195 1 98.75 74 PRO A CA 1
ATOM 566 C C . PRO A 1 74 ? 8.742 -3.002 -13 1 98.75 74 PRO A C 1
ATOM 568 O O . PRO A 1 74 ? 9.258 -3.281 -11.914 1 98.75 74 PRO A O 1
ATOM 571 N N . ILE A 1 75 ? 9.453 -2.549 -14.016 1 98.69 75 ILE A N 1
ATOM 572 C CA . ILE A 1 75 ? 10.906 -2.445 -13.953 1 98.69 75 ILE A CA 1
ATOM 573 C C . ILE A 1 75 ? 11.305 -1.523 -12.805 1 98.69 75 ILE A C 1
ATOM 575 O O . ILE A 1 75 ? 12.344 -1.73 -12.164 1 98.69 75 ILE A O 1
ATOM 579 N N . ASP A 1 76 ? 10.508 -0.537 -12.492 1 98.5 76 ASP A N 1
ATOM 580 C CA . ASP A 1 76 ? 10.797 0.448 -11.453 1 98.5 76 ASP A CA 1
ATOM 581 C C . ASP A 1 76 ? 10.766 -0.188 -10.07 1 98.5 76 ASP A C 1
ATOM 583 O O . ASP A 1 76 ? 11.266 0.39 -9.102 1 98.5 76 ASP A O 1
ATOM 587 N N . TYR A 1 77 ? 10.188 -1.365 -9.945 1 98.81 77 TYR A N 1
ATOM 588 C CA . TYR A 1 77 ? 9.953 -1.963 -8.633 1 98.81 77 TYR A CA 1
ATOM 589 C C . TYR A 1 77 ? 10.945 -3.08 -8.352 1 98.81 77 TYR A C 1
ATOM 591 O O . TYR A 1 77 ? 10.992 -3.619 -7.246 1 98.81 77 TYR A O 1
ATOM 599 N N . VAL A 1 78 ? 11.797 -3.451 -9.32 1 98.88 78 VAL A N 1
ATOM 600 C CA . VAL A 1 78 ? 12.727 -4.562 -9.156 1 98.88 78 VAL A CA 1
ATOM 601 C C . VAL A 1 78 ? 13.656 -4.285 -7.98 1 98.88 78 VAL A C 1
ATOM 603 O O . VAL A 1 78 ? 13.75 -5.09 -7.051 1 98.88 78 VAL A O 1
ATOM 606 N N . GLU A 1 79 ? 14.242 -3.168 -7.965 1 98.75 79 GLU A N 1
ATOM 607 C CA . GLU A 1 79 ? 15.203 -2.842 -6.918 1 98.75 79 GLU A CA 1
ATOM 608 C C . GLU A 1 79 ? 14.508 -2.684 -5.566 1 98.75 79 GLU A C 1
ATOM 610 O O . GLU A 1 79 ? 14.914 -3.299 -4.578 1 98.75 79 GLU A O 1
ATOM 615 N N . PRO A 1 80 ? 13.438 -1.891 -5.453 1 98.75 80 PRO A N 1
ATOM 616 C CA . PRO A 1 80 ? 12.805 -1.694 -4.145 1 98.75 80 PRO A CA 1
ATOM 617 C C . PRO A 1 80 ? 12.273 -2.994 -3.545 1 98.75 80 PRO A C 1
ATOM 619 O O . PRO A 1 80 ? 12.367 -3.201 -2.332 1 98.75 80 PRO A O 1
ATOM 622 N N . LEU A 1 81 ? 11.75 -3.871 -4.34 1 98.94 81 LEU A N 1
ATOM 623 C CA . LEU A 1 81 ? 11.18 -5.102 -3.805 1 98.94 81 LEU A CA 1
ATOM 624 C C . LEU A 1 81 ? 12.281 -6.086 -3.422 1 98.94 81 LEU A C 1
ATOM 626 O O . LEU A 1 81 ? 12.133 -6.844 -2.457 1 98.94 81 LEU A O 1
ATOM 630 N N . ALA A 1 82 ? 13.352 -6.086 -4.199 1 98.94 82 ALA A N 1
ATOM 631 C CA . ALA A 1 82 ? 14.5 -6.902 -3.811 1 98.94 82 ALA A CA 1
ATOM 632 C C . ALA A 1 82 ? 15.039 -6.473 -2.449 1 98.94 82 ALA A C 1
ATOM 634 O O . ALA A 1 82 ? 15.266 -7.309 -1.571 1 98.94 82 ALA A O 1
ATOM 635 N N . LYS A 1 83 ? 15.211 -5.184 -2.299 1 98.81 83 LYS A N 1
ATOM 636 C CA . LYS A 1 83 ? 15.703 -4.645 -1.032 1 98.81 83 LYS A CA 1
ATOM 637 C C . LYS A 1 83 ? 14.734 -4.957 0.107 1 98.81 83 LYS A C 1
ATOM 639 O O . LYS A 1 83 ? 15.156 -5.184 1.242 1 98.81 83 LYS A O 1
ATOM 644 N N . ALA A 1 84 ? 13.469 -4.988 -0.208 1 98.88 84 ALA A N 1
ATOM 645 C CA . ALA A 1 84 ? 12.43 -5.207 0.795 1 98.88 84 ALA A CA 1
ATOM 646 C C . ALA A 1 84 ? 12.383 -6.672 1.224 1 98.88 84 ALA A C 1
ATOM 648 O O . ALA A 1 84 ? 11.805 -7.004 2.258 1 98.88 84 ALA A O 1
ATOM 649 N N . GLY A 1 85 ? 12.922 -7.566 0.4 1 98.88 85 GLY A N 1
ATOM 650 C CA . GLY A 1 85 ? 12.992 -8.969 0.787 1 98.88 85 GLY A CA 1
ATOM 651 C C . GLY A 1 85 ? 11.969 -9.836 0.078 1 98.88 85 GLY A C 1
ATOM 652 O O . GLY A 1 85 ? 11.625 -10.914 0.56 1 98.88 85 GLY A O 1
ATOM 653 N N . ALA A 1 86 ? 11.469 -9.398 -1.025 1 98.88 86 ALA A N 1
ATOM 654 C CA . ALA A 1 86 ? 10.586 -10.219 -1.849 1 98.88 86 ALA A CA 1
ATOM 655 C C . ALA A 1 86 ? 11.289 -11.492 -2.309 1 98.88 86 ALA A C 1
ATOM 657 O O . ALA A 1 86 ? 12.5 -11.492 -2.555 1 98.88 86 ALA A O 1
ATOM 658 N N . SER A 1 87 ? 10.531 -12.602 -2.381 1 98.94 87 SER A N 1
ATOM 659 C CA . SER A 1 87 ? 11.07 -13.859 -2.881 1 98.94 87 SER A CA 1
ATOM 660 C C . SER A 1 87 ? 10.773 -14.039 -4.367 1 98.94 87 SER A C 1
ATOM 662 O O . SER A 1 87 ? 11.664 -14.375 -5.148 1 98.94 87 SER A O 1
ATOM 664 N N . GLY A 1 88 ? 9.555 -13.922 -4.695 1 98.94 88 GLY A N 1
ATOM 665 C CA . GLY A 1 88 ? 9.109 -13.945 -6.082 1 98.94 88 GLY A CA 1
ATOM 666 C C . GLY A 1 88 ? 8.664 -12.586 -6.582 1 98.94 88 GLY A C 1
ATOM 667 O O . GLY A 1 88 ? 8.18 -11.758 -5.805 1 98.94 88 GLY A O 1
ATOM 668 N N . PHE A 1 89 ? 8.828 -12.352 -7.859 1 98.94 89 PHE A N 1
ATOM 669 C CA . PHE A 1 89 ? 8.414 -11.141 -8.555 1 98.94 89 PHE A CA 1
ATOM 670 C C . PHE A 1 89 ? 7.68 -11.484 -9.844 1 98.94 89 PHE A C 1
ATOM 672 O O . PHE A 1 89 ? 8.297 -11.883 -10.836 1 98.94 89 PHE A O 1
ATOM 679 N N . THR A 1 90 ? 6.367 -11.328 -9.797 1 99 90 THR A N 1
ATOM 680 C CA . THR A 1 90 ? 5.527 -11.648 -10.945 1 99 90 THR A CA 1
ATOM 681 C C . THR A 1 90 ? 4.93 -10.391 -11.555 1 99 90 THR A C 1
ATOM 683 O O . THR A 1 90 ? 4.152 -9.688 -10.898 1 99 90 THR A O 1
ATOM 686 N N . PHE A 1 91 ? 5.34 -10.078 -12.781 1 98.94 91 PHE A N 1
ATOM 687 C CA . PHE A 1 91 ? 4.871 -8.875 -13.461 1 98.94 91 PHE A CA 1
ATOM 688 C C . PHE A 1 91 ? 3.881 -9.227 -14.562 1 98.94 91 PHE A C 1
ATOM 690 O O . PHE A 1 91 ? 3.846 -10.359 -15.031 1 98.94 91 PHE A O 1
ATOM 697 N N . HIS A 1 92 ? 3.053 -8.281 -14.961 1 98.94 92 HIS A N 1
ATOM 698 C CA . HIS A 1 92 ? 2.066 -8.523 -16 1 98.94 92 HIS A CA 1
ATOM 699 C C . HIS A 1 92 ? 2.672 -8.312 -17.391 1 98.94 92 HIS A C 1
ATOM 701 O O . HIS A 1 92 ? 3.377 -7.328 -17.625 1 98.94 92 HIS A O 1
ATOM 707 N N . LEU A 1 93 ? 2.311 -9.141 -18.25 1 98.75 93 LEU A N 1
ATOM 708 C CA . LEU A 1 93 ? 2.809 -9.117 -19.609 1 98.75 93 LEU A CA 1
ATOM 709 C C . LEU A 1 93 ? 2.305 -7.879 -20.344 1 98.75 93 LEU A C 1
ATOM 711 O O . LEU A 1 93 ? 3.039 -7.277 -21.141 1 98.75 93 LEU A O 1
ATOM 715 N N . GLU A 1 94 ? 1.048 -7.512 -20.156 1 98.75 94 GLU A N 1
ATOM 716 C CA . GLU A 1 94 ? 0.353 -6.469 -20.906 1 98.75 94 GLU A CA 1
ATOM 717 C C . GLU A 1 94 ? 1.111 -5.145 -20.828 1 98.75 94 GLU A C 1
ATOM 719 O O . GLU A 1 94 ? 1.01 -4.32 -21.75 1 98.75 94 GLU A O 1
ATOM 724 N N . VAL A 1 95 ? 1.99 -4.961 -19.781 1 98.56 95 VAL A N 1
ATOM 725 C CA . VAL A 1 95 ? 2.691 -3.693 -19.625 1 98.56 95 VAL A CA 1
ATOM 726 C C . VAL A 1 95 ? 4.191 -3.906 -19.797 1 98.56 95 VAL A C 1
ATOM 728 O O . VAL A 1 95 ? 4.996 -3.031 -19.469 1 98.56 95 VAL A O 1
ATOM 731 N N . SER A 1 96 ? 4.617 -5.055 -20.234 1 98.31 96 SER A N 1
ATOM 732 C CA . SER A 1 96 ? 6.043 -5.367 -20.25 1 98.31 96 SER A CA 1
ATOM 733 C C . SER A 1 96 ? 6.473 -5.941 -21.594 1 98.31 96 SER A C 1
ATOM 735 O O . SER A 1 96 ? 7.559 -6.512 -21.719 1 98.31 96 SER A O 1
ATOM 737 N N . LYS A 1 97 ? 5.688 -5.82 -22.609 1 97.12 97 LYS A N 1
ATOM 738 C CA . LYS A 1 97 ? 5.918 -6.457 -23.906 1 97.12 97 LYS A CA 1
ATOM 739 C C . LYS A 1 97 ? 7.238 -5.996 -24.516 1 97.12 97 LYS A C 1
ATOM 741 O O . LYS A 1 97 ? 7.922 -6.773 -25.188 1 97.12 97 LYS A O 1
ATOM 746 N N . GLU A 1 98 ? 7.633 -4.777 -24.25 1 97.06 98 GLU A N 1
ATOM 747 C CA . GLU A 1 98 ? 8.781 -4.199 -24.938 1 97.06 98 GLU A CA 1
ATOM 748 C C . GLU A 1 98 ? 10.062 -4.379 -24.125 1 97.06 98 GLU A C 1
ATOM 750 O O . GLU A 1 98 ? 11.164 -4.172 -24.641 1 97.06 98 GLU A O 1
ATOM 755 N N . ASN A 1 99 ? 9.906 -4.742 -22.844 1 98.19 99 ASN A N 1
ATOM 756 C CA . ASN A 1 99 ? 11.117 -4.73 -22.031 1 98.19 99 ASN A CA 1
ATOM 757 C C . ASN A 1 99 ? 11.156 -5.918 -21.078 1 98.19 99 ASN A C 1
ATOM 759 O O . ASN A 1 99 ? 11.82 -5.863 -20.031 1 98.19 99 ASN A O 1
ATOM 763 N N . TRP A 1 100 ? 10.422 -6.957 -21.375 1 98.5 100 TRP A N 1
ATOM 764 C CA . TRP A 1 100 ? 10.32 -8.086 -20.469 1 98.5 100 TRP A CA 1
ATOM 765 C C . TRP A 1 100 ? 11.68 -8.734 -20.25 1 98.5 100 TRP A C 1
ATOM 767 O O . TRP A 1 100 ? 11.977 -9.211 -19.141 1 98.5 100 TRP A O 1
ATOM 777 N N . LYS A 1 101 ? 12.57 -8.773 -21.234 1 98.62 101 LYS A N 1
ATOM 778 C CA . LYS A 1 101 ? 13.891 -9.375 -21.062 1 98.62 101 LYS A CA 1
ATOM 779 C C . LYS A 1 101 ? 14.695 -8.648 -19.984 1 98.62 101 LYS A C 1
ATOM 781 O O . LYS A 1 101 ? 15.336 -9.289 -19.156 1 98.62 101 LYS A O 1
ATOM 786 N N . GLU A 1 102 ? 14.602 -7.332 -20.078 1 98.69 102 GLU A N 1
ATOM 787 C CA . GLU A 1 102 ? 15.289 -6.516 -19.094 1 98.69 102 GLU A CA 1
ATOM 788 C C . GLU A 1 102 ? 14.719 -6.734 -17.703 1 98.69 102 GLU A C 1
ATOM 790 O O . GLU A 1 102 ? 15.461 -6.793 -16.719 1 98.69 102 GLU A O 1
ATOM 795 N N . ILE A 1 103 ? 13.461 -6.844 -17.562 1 98.81 103 ILE A N 1
ATOM 796 C CA . ILE A 1 103 ? 12.781 -7.066 -16.281 1 98.81 103 ILE A CA 1
ATOM 797 C C . ILE A 1 103 ? 13.219 -8.398 -15.695 1 98.81 103 ILE A C 1
ATOM 799 O O . ILE A 1 103 ? 13.633 -8.469 -14.531 1 98.81 103 ILE A O 1
ATOM 803 N N . ILE A 1 104 ? 13.195 -9.484 -16.484 1 98.88 104 ILE A N 1
ATOM 804 C CA . ILE A 1 104 ? 13.555 -10.812 -16.016 1 98.88 104 ILE A CA 1
ATOM 805 C C . ILE A 1 104 ? 15.008 -10.812 -15.539 1 98.88 104 ILE A C 1
ATOM 807 O O . ILE A 1 104 ? 15.32 -11.328 -14.461 1 98.88 104 ILE A O 1
ATOM 811 N N . GLN A 1 105 ? 15.844 -10.219 -16.344 1 98.81 105 GLN A N 1
ATOM 812 C CA . GLN A 1 105 ? 17.25 -10.141 -15.992 1 98.81 105 GLN A CA 1
ATOM 813 C C . GLN A 1 105 ? 17.438 -9.406 -14.664 1 98.81 105 GLN A C 1
ATOM 815 O O . GLN A 1 105 ? 18.203 -9.859 -13.805 1 98.81 105 GLN A O 1
ATOM 820 N N . GLY A 1 106 ? 16.766 -8.266 -14.516 1 98.81 106 GLY A N 1
ATOM 821 C CA . GLY A 1 106 ? 16.844 -7.516 -13.273 1 98.81 106 GLY A CA 1
ATOM 822 C C . GLY A 1 106 ? 16.391 -8.312 -12.062 1 98.81 106 GLY A C 1
ATOM 823 O O . GLY A 1 106 ? 17.016 -8.273 -11.008 1 98.81 106 GLY A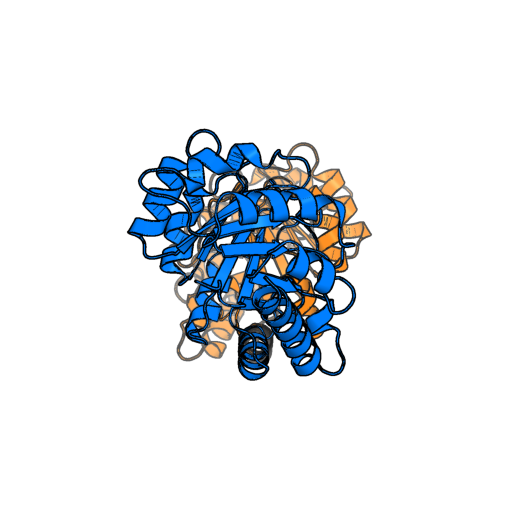 O 1
ATOM 824 N N . ILE A 1 107 ? 15.281 -9.008 -12.203 1 98.94 107 ILE A N 1
ATOM 825 C CA . ILE A 1 107 ? 14.719 -9.82 -11.125 1 98.94 107 ILE A CA 1
ATOM 826 C C . ILE A 1 107 ? 15.727 -10.867 -10.688 1 98.94 107 ILE A C 1
ATOM 828 O O . ILE A 1 107 ? 16.031 -11 -9.492 1 98.94 107 ILE A O 1
ATOM 832 N N . LYS A 1 108 ? 16.297 -11.594 -11.625 1 98.88 108 LYS A N 1
ATOM 833 C CA . LYS A 1 108 ? 17.219 -12.688 -11.336 1 98.88 108 LYS A CA 1
ATOM 834 C C . LYS A 1 108 ? 18.531 -12.164 -10.75 1 98.88 108 LYS A C 1
ATOM 836 O O . LYS A 1 108 ? 19.078 -12.766 -9.82 1 98.88 108 LYS A O 1
ATOM 841 N N . LEU A 1 109 ? 19 -11.078 -11.297 1 98.69 109 LEU A N 1
ATOM 842 C CA . LEU A 1 109 ? 20.234 -10.484 -10.797 1 98.69 109 LEU A CA 1
ATOM 843 C C . LEU A 1 109 ? 20.109 -10.117 -9.32 1 98.69 109 LEU A C 1
ATOM 845 O O . LEU A 1 109 ? 21.094 -10.125 -8.586 1 98.69 109 LEU A O 1
ATOM 849 N N . LYS A 1 110 ? 18.906 -9.805 -8.898 1 98.81 110 LYS A N 1
ATOM 850 C CA . LYS A 1 110 ? 18.688 -9.383 -7.52 1 98.81 110 LYS A CA 1
ATOM 851 C C . LYS A 1 110 ? 18.297 -10.562 -6.641 1 98.81 110 LYS A C 1
ATOM 853 O O . LYS A 1 110 ? 17.922 -10.383 -5.473 1 98.81 110 LYS A O 1
ATOM 858 N N . GLY A 1 111 ? 18.234 -11.727 -7.172 1 98.69 111 GLY A N 1
ATOM 859 C CA . GLY A 1 111 ? 18.031 -12.945 -6.395 1 98.69 111 GLY A CA 1
ATOM 860 C C . GLY A 1 111 ? 16.562 -13.312 -6.234 1 98.69 111 GLY A C 1
ATOM 861 O O . GLY A 1 111 ? 16.234 -14.195 -5.441 1 98.69 111 GLY A O 1
ATOM 862 N N . MET A 1 112 ? 15.688 -12.695 -6.91 1 98.94 112 MET A N 1
ATOM 863 C CA . MET A 1 112 ? 14.273 -13.031 -6.855 1 98.94 112 MET A CA 1
ATOM 864 C C . MET A 1 112 ? 13.906 -14.016 -7.961 1 98.94 112 MET A C 1
ATOM 866 O O . MET A 1 112 ? 14.648 -14.18 -8.93 1 98.94 112 MET A O 1
ATOM 870 N N . ARG A 1 113 ? 12.805 -14.703 -7.773 1 98.88 113 ARG A N 1
ATOM 871 C CA . ARG A 1 113 ? 12.266 -15.641 -8.758 1 98.88 113 ARG A CA 1
ATOM 872 C C . ARG A 1 113 ? 11.32 -14.938 -9.727 1 98.88 113 ARG A C 1
ATOM 874 O O . ARG A 1 113 ? 10.289 -14.406 -9.312 1 98.88 113 ARG A O 1
ATOM 881 N N . PRO A 1 114 ? 11.633 -14.906 -11.031 1 98.94 114 PRO A N 1
ATOM 882 C CA . PRO A 1 114 ? 10.789 -14.18 -11.984 1 98.94 114 PRO A CA 1
ATOM 883 C C . PRO A 1 114 ? 9.539 -14.969 -12.375 1 98.94 114 PRO A C 1
ATOM 885 O O . PRO A 1 114 ? 9.617 -16.172 -12.633 1 98.94 114 PRO A O 1
ATOM 888 N N . GLY A 1 115 ? 8.383 -14.344 -12.367 1 98.94 115 GLY A N 1
ATOM 889 C CA . GLY A 1 115 ? 7.125 -14.828 -12.914 1 98.94 115 GLY A CA 1
ATOM 890 C C . GLY A 1 115 ? 6.461 -13.836 -13.859 1 98.94 115 GLY A C 1
ATOM 891 O O . GLY A 1 115 ? 6.793 -12.648 -13.852 1 98.94 115 GLY A O 1
ATOM 892 N N . VAL A 1 116 ? 5.621 -14.336 -14.711 1 98.94 116 VAL A N 1
ATOM 893 C CA . VAL A 1 116 ? 4.836 -13.469 -15.586 1 98.94 116 VAL A CA 1
ATOM 894 C C . VAL A 1 116 ? 3.354 -13.797 -15.445 1 98.94 116 VAL A C 1
ATOM 896 O O . VAL A 1 116 ? 2.977 -14.961 -15.32 1 98.94 116 VAL A O 1
ATOM 899 N N . ALA A 1 117 ? 2.574 -12.773 -15.328 1 98.94 117 ALA A N 1
ATOM 900 C CA . ALA A 1 117 ? 1.121 -12.891 -15.234 1 98.94 117 ALA A CA 1
ATOM 901 C C . ALA A 1 117 ? 0.444 -12.406 -16.516 1 98.94 117 ALA A C 1
ATOM 903 O O . ALA A 1 117 ? 0.994 -11.578 -17.234 1 98.94 117 ALA A O 1
ATOM 904 N N . LEU A 1 118 ? -0.712 -12.891 -16.797 1 98.62 118 LEU A N 1
ATOM 905 C CA . LEU A 1 118 ? -1.508 -12.383 -17.906 1 98.62 118 LEU A CA 1
ATOM 906 C C . LEU A 1 118 ? -2.982 -12.312 -17.531 1 98.62 118 LEU A C 1
ATOM 908 O O . LEU A 1 118 ? -3.486 -13.172 -16.812 1 98.62 118 LEU A O 1
ATOM 912 N N . LYS A 1 119 ? -3.662 -11.336 -18.031 1 98.62 119 LYS A N 1
ATOM 913 C CA . LYS A 1 119 ? -5.094 -11.133 -17.844 1 98.62 119 LYS A CA 1
ATOM 914 C C . LYS A 1 119 ? -5.906 -12.164 -18.609 1 98.62 119 LYS A C 1
ATOM 916 O O . LYS A 1 119 ? -5.391 -12.797 -19.531 1 98.62 119 LYS A O 1
ATOM 921 N N . PRO A 1 120 ? -7.18 -12.32 -18.188 1 98.75 120 PRO A N 1
ATOM 922 C CA . PRO A 1 120 ? -8.031 -13.273 -18.891 1 98.75 120 PRO A CA 1
ATOM 923 C C . PRO A 1 120 ? -8.109 -13 -20.391 1 98.75 120 PRO A C 1
ATOM 925 O O . PRO A 1 120 ? -8.117 -13.938 -21.203 1 98.75 120 PRO A O 1
ATOM 928 N N . GLY A 1 121 ? -8.008 -11.773 -20.781 1 98.56 121 GLY A N 1
ATOM 929 C CA . GLY A 1 121 ? -8.195 -11.406 -22.172 1 98.56 121 GLY A CA 1
ATOM 930 C C . GLY A 1 121 ? -6.93 -11.531 -23 1 98.56 121 GLY A C 1
ATOM 931 O O . GLY A 1 121 ? -6.969 -11.43 -24.234 1 98.56 121 GLY A O 1
ATOM 932 N N . THR A 1 122 ? -5.785 -11.766 -22.438 1 98.69 122 THR A N 1
ATOM 933 C CA . THR A 1 122 ? -4.504 -11.867 -23.125 1 98.69 122 THR A CA 1
ATOM 934 C C . THR A 1 122 ? -4.254 -13.297 -23.594 1 98.69 122 THR A C 1
ATOM 936 O O . THR A 1 122 ? -4.32 -14.234 -22.797 1 98.69 122 THR A O 1
ATOM 939 N N . PRO A 1 123 ? -3.949 -13.523 -24.828 1 98.44 123 PRO A N 1
ATOM 940 C CA . PRO A 1 123 ? -3.691 -14.875 -25.344 1 98.44 123 PRO A CA 1
ATOM 941 C C . PRO A 1 123 ? -2.484 -15.531 -24.672 1 98.44 123 PRO A C 1
ATOM 943 O O . PRO A 1 123 ? -1.469 -14.875 -24.438 1 98.44 123 PRO A O 1
ATOM 946 N N . ILE A 1 124 ? -2.615 -16.859 -24.406 1 98.5 124 ILE A N 1
ATOM 947 C CA . ILE A 1 124 ? -1.604 -17.594 -23.656 1 98.5 124 ILE A CA 1
ATOM 948 C C . ILE A 1 124 ? -0.319 -17.688 -24.484 1 98.5 124 ILE A C 1
ATOM 950 O O . ILE A 1 124 ? 0.781 -17.703 -23.922 1 98.5 124 ILE A O 1
ATOM 954 N N . GLU A 1 125 ? -0.394 -17.625 -25.797 1 98.44 125 GLU A N 1
ATOM 955 C CA . GLU A 1 125 ? 0.757 -17.766 -26.688 1 98.44 125 GLU A CA 1
ATOM 956 C C . GLU A 1 125 ? 1.752 -16.625 -26.484 1 98.44 125 GLU A C 1
ATOM 958 O O . GLU A 1 125 ? 2.936 -16.766 -26.797 1 98.44 125 GLU A O 1
ATOM 963 N N . GLU A 1 126 ? 1.29 -15.562 -25.938 1 98.38 126 GLU A N 1
ATOM 964 C CA . GLU A 1 126 ? 2.127 -14.375 -25.781 1 98.38 126 GLU A CA 1
ATOM 965 C C . GLU A 1 126 ? 3.158 -14.57 -24.672 1 98.38 126 GLU A C 1
ATOM 967 O O . GLU A 1 126 ? 4.133 -13.82 -24.578 1 98.38 126 GLU A O 1
ATOM 972 N N . VAL A 1 127 ? 2.957 -15.555 -23.828 1 98.31 127 VAL A N 1
ATOM 973 C CA . VAL A 1 127 ? 3.9 -15.742 -22.734 1 98.31 127 VAL A CA 1
ATOM 974 C C . VAL A 1 127 ? 5.004 -16.703 -23.156 1 98.31 127 VAL A C 1
ATOM 976 O O . VAL A 1 127 ? 6.031 -16.828 -22.484 1 98.31 127 VAL A O 1
ATOM 979 N N . TYR A 1 128 ? 4.805 -17.5 -24.312 1 98.62 128 TYR A N 1
ATOM 980 C CA . TYR A 1 128 ? 5.715 -18.578 -24.703 1 98.62 128 TYR A CA 1
ATOM 981 C C . TYR A 1 128 ? 7.137 -18.047 -24.859 1 98.62 128 TYR A C 1
ATOM 983 O O . TYR A 1 128 ? 8.094 -18.672 -24.391 1 98.62 128 TYR A O 1
ATOM 991 N N . PRO A 1 129 ? 7.324 -16.859 -25.516 1 98.38 129 PRO A N 1
ATOM 992 C CA . PRO A 1 129 ? 8.688 -16.344 -25.688 1 98.38 129 PRO A CA 1
ATOM 993 C C . PRO A 1 129 ? 9.398 -16.125 -24.344 1 98.38 129 PRO A C 1
ATOM 995 O O . PRO A 1 129 ? 10.617 -16.266 -24.266 1 98.38 129 PRO A O 1
ATOM 998 N N . LEU A 1 130 ? 8.672 -15.789 -23.281 1 98.75 130 LEU A N 1
ATOM 999 C CA . LEU A 1 130 ? 9.266 -15.555 -21.969 1 98.75 130 LEU A CA 1
ATOM 1000 C C . LEU A 1 130 ? 9.703 -16.859 -21.328 1 98.75 130 LEU A C 1
ATOM 1002 O O . LEU A 1 130 ? 10.68 -16.891 -20.578 1 98.75 130 LEU A O 1
ATOM 1006 N N . VAL A 1 131 ? 8.969 -17.922 -21.547 1 98.69 131 VAL A N 1
ATOM 1007 C CA . VAL A 1 131 ? 9.25 -19.234 -20.953 1 98.69 131 VAL A CA 1
ATOM 1008 C C . VAL A 1 131 ? 10.383 -19.906 -21.734 1 98.69 131 VAL A C 1
ATOM 1010 O O . VAL A 1 131 ? 11.203 -20.609 -21.156 1 98.69 131 VAL A O 1
ATOM 1013 N N . GLU A 1 132 ? 10.477 -19.641 -23 1 98.44 132 GLU A N 1
ATOM 1014 C CA . GLU A 1 132 ? 11.406 -20.344 -23.875 1 98.44 132 GLU A CA 1
ATOM 1015 C C . GLU A 1 132 ? 12.703 -19.562 -24.047 1 98.44 132 GLU A C 1
ATOM 1017 O O . GLU A 1 132 ? 13.664 -20.078 -24.625 1 98.44 132 GLU A O 1
ATOM 1022 N N . SER A 1 133 ? 12.75 -18.406 -23.547 1 97.81 133 SER A N 1
ATOM 1023 C CA . SER A 1 133 ? 13.922 -17.562 -23.734 1 97.81 133 SER A CA 1
ATOM 1024 C C . SER A 1 133 ? 15.141 -18.125 -23.016 1 97.81 133 SER A C 1
ATOM 1026 O O . SER A 1 133 ? 15.023 -19.078 -22.25 1 97.81 133 SER A O 1
ATOM 1028 N N . GLU A 1 134 ? 16.312 -17.531 -23.25 1 97.38 134 GLU A N 1
ATOM 1029 C CA . GLU A 1 134 ? 17.562 -17.938 -22.625 1 97.38 134 GLU A CA 1
ATOM 1030 C C . GLU A 1 134 ? 17.531 -17.703 -21.109 1 97.38 134 GLU A C 1
ATOM 1032 O O . GLU A 1 134 ? 18.094 -18.484 -20.344 1 97.38 134 GLU A O 1
ATOM 1037 N N . ASN A 1 135 ? 16.922 -16.656 -20.719 1 97.94 135 ASN A N 1
ATOM 1038 C CA . ASN A 1 135 ? 16.688 -16.312 -19.312 1 97.94 135 ASN A CA 1
ATOM 1039 C C . ASN A 1 135 ? 15.203 -16.312 -18.969 1 97.94 135 ASN A C 1
ATOM 1041 O O . ASN A 1 135 ? 14.602 -15.242 -18.828 1 97.94 135 ASN A O 1
ATOM 1045 N N . PRO A 1 136 ? 14.609 -17.422 -18.797 1 98.38 136 PRO A N 1
ATOM 1046 C CA . PRO A 1 136 ? 13.148 -17.547 -18.781 1 98.38 136 PRO A CA 1
ATOM 1047 C C . PRO A 1 136 ? 12.531 -17.188 -17.438 1 98.38 136 PRO A C 1
ATOM 1049 O O . PRO A 1 136 ? 13.227 -17.188 -16.422 1 98.38 136 PRO A O 1
ATOM 1052 N N . VAL A 1 137 ? 11.344 -16.844 -17.453 1 98.81 137 VAL A N 1
ATOM 1053 C CA . VAL A 1 137 ? 10.555 -16.859 -16.234 1 98.81 137 VAL A CA 1
ATOM 1054 C C . VAL A 1 137 ? 10.453 -18.281 -15.688 1 98.81 137 VAL A C 1
ATOM 1056 O O . VAL A 1 137 ? 10.609 -19.25 -16.438 1 98.81 137 VAL A O 1
ATOM 1059 N N . GLU A 1 138 ? 10.164 -18.297 -14.406 1 98.5 138 GLU A N 1
ATOM 1060 C CA . GLU A 1 138 ? 10.109 -19.594 -13.742 1 98.5 138 GLU A CA 1
ATOM 1061 C C . GLU A 1 138 ? 8.68 -19.953 -13.359 1 98.5 138 GLU A C 1
ATOM 1063 O O . GLU A 1 138 ? 8.414 -21.078 -12.914 1 98.5 138 GLU A O 1
ATOM 1068 N N . MET A 1 139 ? 7.793 -19.062 -13.602 1 98.88 139 MET A N 1
ATOM 1069 C CA . MET A 1 139 ? 6.383 -19.266 -13.273 1 98.88 139 MET A CA 1
ATOM 1070 C C . MET A 1 139 ? 5.496 -18.406 -14.172 1 98.88 139 MET A C 1
ATOM 1072 O O . MET A 1 139 ? 5.875 -17.312 -14.562 1 98.88 139 MET A O 1
ATOM 1076 N N . VAL A 1 140 ? 4.422 -18.953 -14.555 1 98.94 140 VAL A N 1
ATOM 1077 C CA . VAL A 1 140 ? 3.377 -18.203 -15.242 1 98.94 140 VAL A CA 1
ATOM 1078 C C . VAL A 1 140 ? 2.117 -18.156 -14.383 1 98.94 140 VAL A C 1
ATOM 1080 O O . VAL A 1 140 ? 1.647 -19.188 -13.906 1 98.94 140 VAL A O 1
ATOM 1083 N N . LEU A 1 141 ? 1.663 -16.984 -14.133 1 99 141 LEU A N 1
ATOM 1084 C CA . LEU A 1 141 ? 0.415 -16.781 -13.414 1 99 141 LEU A CA 1
ATOM 1085 C C . LEU A 1 141 ? -0.73 -16.484 -14.375 1 99 141 LEU A C 1
ATOM 1087 O O . LEU A 1 141 ? -0.717 -15.477 -15.078 1 99 141 LEU A O 1
ATOM 1091 N N . VAL A 1 142 ? -1.701 -17.406 -14.422 1 98.94 142 VAL A N 1
ATOM 1092 C CA . VAL A 1 142 ? -2.928 -17.203 -15.188 1 98.94 142 VAL A CA 1
ATOM 1093 C C . VAL A 1 142 ? -4.012 -16.609 -14.289 1 98.94 142 VAL A C 1
ATOM 1095 O O . VAL A 1 142 ? -4.484 -17.281 -13.359 1 98.94 142 VAL A O 1
ATOM 1098 N N . MET A 1 143 ? -4.352 -15.406 -14.602 1 98.94 143 MET A N 1
ATOM 1099 C CA . MET A 1 143 ? -5.461 -14.805 -13.867 1 98.94 143 MET A CA 1
ATOM 1100 C C . MET A 1 143 ? -6.77 -15.523 -14.172 1 98.94 143 MET A C 1
ATOM 1102 O O . MET A 1 143 ? -7.109 -15.734 -15.336 1 98.94 143 MET A O 1
ATOM 1106 N N . THR A 1 144 ? -7.477 -15.828 -13.109 1 98.81 144 THR A N 1
ATOM 1107 C CA . THR A 1 144 ? -8.758 -16.5 -13.266 1 98.81 144 T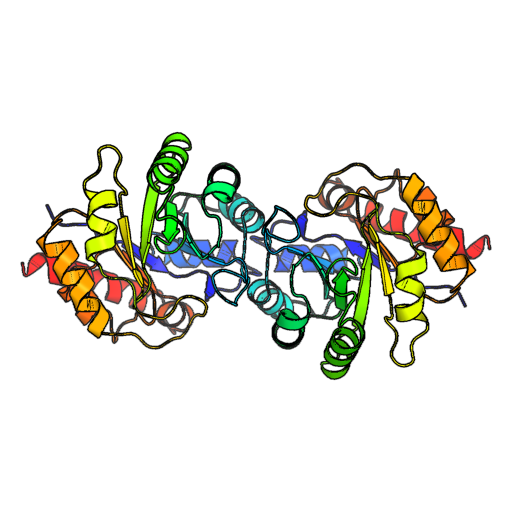HR A CA 1
ATOM 1108 C C . THR A 1 144 ? -9.906 -15.578 -12.859 1 98.81 144 THR A C 1
ATOM 1110 O O . THR A 1 144 ? -11.023 -16.047 -12.609 1 98.81 144 THR A O 1
ATOM 1113 N N . VAL A 1 145 ? -9.656 -14.344 -12.672 1 98.62 145 VAL A N 1
ATOM 1114 C CA . VAL A 1 145 ? -10.539 -13.188 -12.547 1 98.62 145 VAL A CA 1
ATOM 1115 C C . VAL A 1 145 ? -9.867 -11.953 -13.164 1 98.62 145 VAL A C 1
ATOM 1117 O O . VAL A 1 145 ? -8.68 -11.984 -13.477 1 98.62 145 VAL A O 1
ATOM 1120 N N . GLU A 1 146 ? -10.609 -10.914 -13.406 1 98.31 146 GLU A N 1
ATOM 1121 C CA . GLU A 1 146 ? -9.953 -9.656 -13.75 1 98.31 146 GLU A CA 1
ATOM 1122 C C . GLU A 1 146 ? -9.172 -9.102 -12.57 1 98.31 146 GLU A C 1
ATOM 1124 O O . GLU A 1 146 ? -9.695 -9 -11.461 1 98.31 146 GLU A O 1
ATOM 1129 N N . PRO A 1 147 ? -7.914 -8.766 -12.805 1 98.12 147 PRO A N 1
ATOM 1130 C CA . PRO A 1 147 ? -7.102 -8.305 -11.672 1 98.12 147 PRO A CA 1
ATOM 1131 C C . PRO A 1 147 ? -7.641 -7.016 -11.047 1 98.12 147 PRO A C 1
ATOM 1133 O O . PRO A 1 147 ? -8.195 -6.172 -11.758 1 98.12 147 PRO A O 1
ATOM 1136 N N . GLY A 1 148 ? -7.426 -6.898 -9.703 1 96.31 148 GLY A N 1
ATOM 1137 C CA . GLY A 1 148 ? -7.781 -5.629 -9.086 1 96.31 148 GLY A CA 1
ATOM 1138 C C . GLY A 1 148 ? -8.438 -5.789 -7.73 1 96.31 148 GLY A C 1
ATOM 1139 O O . GLY A 1 148 ? -8.18 -5 -6.816 1 96.31 148 GLY A O 1
ATOM 1140 N N . PHE A 1 149 ? -9.289 -6.758 -7.613 1 93.44 149 PHE A N 1
ATOM 1141 C CA . PHE A 1 149 ? -10.023 -6.91 -6.363 1 93.44 149 PHE A CA 1
ATOM 1142 C C . PHE A 1 149 ? -10.125 -8.383 -5.973 1 93.44 149 PHE A C 1
ATOM 1144 O O . PHE A 1 149 ? -10.094 -9.266 -6.836 1 93.44 149 PHE A O 1
ATOM 1151 N N . GLY A 1 150 ? -10.258 -8.688 -4.699 1 90.5 150 GLY A N 1
ATOM 1152 C CA . GLY A 1 150 ? -10.523 -10.023 -4.199 1 90.5 150 GLY A CA 1
ATOM 1153 C C . GLY A 1 150 ? -12 -10.383 -4.188 1 90.5 150 GLY A C 1
ATOM 1154 O O . GLY A 1 150 ? -12.852 -9.523 -4.445 1 90.5 150 GLY A O 1
ATOM 1155 N N . GLY A 1 151 ? -12.195 -11.672 -4.004 1 91.69 151 GLY A N 1
ATOM 1156 C CA . GLY A 1 151 ? -13.562 -12.141 -3.795 1 91.69 151 GLY A CA 1
ATOM 1157 C C . GLY A 1 151 ? -14.344 -12.289 -5.086 1 91.69 151 GLY A C 1
ATOM 1158 O O . GLY A 1 151 ? -15.562 -12.469 -5.059 1 91.69 151 GLY A O 1
ATOM 1159 N N . GLN A 1 152 ? -13.703 -12.188 -6.168 1 95.12 152 GLN A N 1
ATOM 1160 C CA . GLN A 1 152 ? -14.359 -12.32 -7.461 1 95.12 152 GLN A CA 1
ATOM 1161 C C . GLN A 1 152 ? -14.617 -13.781 -7.797 1 95.12 152 GLN A C 1
ATOM 1163 O O . GLN A 1 152 ? -14.055 -14.68 -7.168 1 95.12 152 GLN A O 1
ATOM 1168 N N . LYS A 1 153 ? -15.453 -14.016 -8.797 1 96.94 153 LYS A N 1
ATOM 1169 C CA . LYS A 1 153 ? -15.844 -15.367 -9.195 1 96.94 153 LYS A CA 1
ATOM 1170 C C . LYS A 1 153 ? -14.82 -15.977 -10.156 1 96.94 153 LYS A C 1
ATOM 1172 O O . LYS A 1 153 ? -14.391 -15.32 -11.102 1 96.94 153 LYS A O 1
ATOM 1177 N N . PHE A 1 154 ? -14.586 -17.188 -9.906 1 98.44 154 PHE A N 1
ATOM 1178 C CA . PHE A 1 154 ? -13.664 -17.984 -10.703 1 98.44 154 PHE A CA 1
ATOM 1179 C C . PHE A 1 154 ? -14.133 -18.094 -12.148 1 98.44 154 PHE A C 1
ATOM 1181 O O . PHE A 1 154 ? -15.328 -18.281 -12.406 1 98.44 154 PHE A O 1
ATOM 1188 N N . MET A 1 155 ? -13.18 -17.859 -13.148 1 98.56 155 MET A N 1
ATOM 1189 C CA . MET A 1 155 ? -13.461 -18.047 -14.57 1 98.56 155 MET A CA 1
ATOM 1190 C C . MET A 1 155 ? -12.953 -19.391 -15.062 1 98.56 155 MET A C 1
ATOM 1192 O O . MET A 1 155 ? -11.797 -19.516 -15.477 1 98.56 155 MET A O 1
ATOM 1196 N N . PRO A 1 156 ? -13.836 -20.328 -15.156 1 98.38 156 PRO A N 1
ATOM 1197 C CA . PRO A 1 156 ? -13.391 -21.688 -15.516 1 98.38 156 PRO A CA 1
ATOM 1198 C C . PRO A 1 156 ? -12.805 -21.75 -16.922 1 98.38 156 PRO A C 1
ATOM 1200 O O . PRO A 1 156 ? -11.953 -22.609 -17.188 1 98.38 156 PRO A O 1
ATOM 1203 N N . GLU A 1 157 ? -13.195 -20.859 -17.797 1 98.5 157 GLU A N 1
ATOM 1204 C CA . GLU A 1 157 ? -12.727 -20.875 -19.172 1 98.5 157 GLU A CA 1
ATOM 1205 C C . GLU A 1 157 ? -11.227 -20.578 -19.25 1 98.5 157 GLU A C 1
ATOM 1207 O O . GLU A 1 157 ? -10.586 -20.875 -20.266 1 98.5 157 GLU A O 1
ATOM 1212 N N . MET A 1 158 ? -10.656 -19.984 -18.219 1 98.81 158 MET A N 1
ATOM 1213 C CA . MET A 1 158 ? -9.219 -19.734 -18.188 1 98.81 158 MET A CA 1
ATOM 1214 C C . MET A 1 158 ? -8.43 -21.031 -18.078 1 98.81 158 MET A C 1
ATOM 1216 O O . MET A 1 158 ? -7.223 -21.047 -18.312 1 98.81 158 MET A O 1
ATOM 1220 N N . MET A 1 159 ? -9.086 -22.156 -17.75 1 98.81 159 MET A N 1
ATOM 1221 C CA . MET A 1 159 ? -8.391 -23.438 -17.625 1 98.81 159 MET A CA 1
ATOM 1222 C C . MET A 1 159 ? -7.844 -23.906 -18.969 1 98.81 159 MET A C 1
ATOM 1224 O O . MET A 1 159 ? -6.902 -24.703 -19.016 1 98.81 159 MET A O 1
ATOM 1228 N N . ASP A 1 160 ? -8.383 -23.375 -20.047 1 98.81 160 ASP A N 1
ATOM 1229 C CA . ASP A 1 160 ? -7.824 -23.688 -21.359 1 98.81 160 ASP A CA 1
ATOM 1230 C C . ASP A 1 160 ? -6.379 -23.203 -21.469 1 98.81 160 ASP A C 1
ATOM 1232 O O . ASP A 1 160 ? -5.535 -23.875 -22.062 1 98.81 160 ASP A O 1
ATOM 1236 N N . LYS A 1 161 ? -6.121 -22.078 -20.922 1 98.88 161 LYS A N 1
ATOM 1237 C CA . LYS A 1 161 ? -4.766 -21.547 -20.906 1 98.88 161 LYS A CA 1
ATOM 1238 C C . LYS A 1 161 ? -3.84 -22.422 -20.078 1 98.88 161 LYS A C 1
ATOM 1240 O O . LYS A 1 161 ? -2.699 -22.688 -20.469 1 98.88 161 LYS A O 1
ATOM 1245 N N . VAL A 1 162 ? -4.379 -22.844 -18.938 1 98.88 162 VAL A N 1
ATOM 1246 C CA . VAL A 1 162 ? -3.594 -23.656 -18.031 1 98.88 162 VAL A CA 1
ATOM 1247 C C . VAL A 1 162 ? -3.25 -25 -18.688 1 98.88 162 VAL A C 1
ATOM 1249 O O . VAL A 1 162 ? -2.1 -25.438 -18.656 1 98.88 162 VAL A O 1
ATOM 1252 N N . ARG A 1 163 ? -4.23 -25.609 -19.328 1 98.62 163 ARG A N 1
ATOM 1253 C CA . ARG A 1 163 ? -4.008 -26.875 -20.031 1 98.62 163 ARG A CA 1
ATOM 1254 C C . ARG A 1 163 ? -2.963 -26.703 -21.125 1 98.62 163 ARG A C 1
ATOM 1256 O O . ARG A 1 163 ? -2.076 -27.547 -21.266 1 98.62 163 ARG A O 1
ATOM 1263 N N . ALA A 1 164 ? -3.092 -25.656 -21.875 1 98.75 164 ALA A N 1
ATOM 1264 C CA . ALA A 1 164 ? -2.146 -25.406 -22.969 1 98.75 164 ALA A CA 1
ATOM 1265 C C . ALA A 1 164 ? -0.727 -25.25 -22.422 1 98.75 164 ALA A C 1
ATOM 1267 O O . ALA A 1 164 ? 0.22 -25.797 -22.984 1 98.75 164 ALA A O 1
ATOM 1268 N N . LEU A 1 165 ? -0.568 -24.516 -21.359 1 98.62 165 LEU A N 1
ATOM 1269 C CA . LEU A 1 165 ? 0.732 -24.297 -20.734 1 98.62 165 LEU A CA 1
ATOM 1270 C C . LEU A 1 165 ? 1.326 -25.609 -20.25 1 98.62 165 LEU A C 1
ATOM 1272 O O . LEU A 1 165 ? 2.494 -25.906 -20.516 1 98.62 165 LEU A O 1
ATOM 1276 N N . ARG A 1 166 ? 0.481 -26.375 -19.5 1 98.38 166 ARG A N 1
ATOM 1277 C CA . ARG A 1 166 ? 0.963 -27.625 -18.906 1 98.38 166 ARG A CA 1
ATOM 1278 C C . ARG A 1 166 ? 1.399 -28.609 -20 1 98.38 166 ARG A C 1
ATOM 1280 O O . ARG A 1 166 ? 2.436 -29.266 -19.859 1 98.38 166 ARG A O 1
ATOM 1287 N N . LYS A 1 167 ? 0.611 -28.703 -21.047 1 97.88 167 LYS A N 1
ATOM 1288 C CA . LYS A 1 167 ? 0.951 -29.578 -22.156 1 97.88 167 LYS A CA 1
ATOM 1289 C C . LYS A 1 167 ? 2.281 -29.188 -22.781 1 97.88 167 LYS A C 1
ATOM 1291 O O . LYS A 1 167 ? 3.129 -30.031 -23.062 1 97.88 167 LYS A O 1
ATOM 1296 N N . LYS A 1 168 ? 2.486 -27.953 -23 1 98 168 LYS A N 1
ATOM 1297 C CA . LYS A 1 168 ? 3.67 -27.469 -23.703 1 98 168 LYS A CA 1
ATOM 1298 C C . LYS A 1 168 ? 4.891 -27.453 -22.781 1 98 168 LYS A C 1
ATOM 1300 O O . LYS A 1 168 ? 6.008 -27.719 -23.219 1 98 168 LYS A O 1
ATOM 1305 N N . PHE A 1 169 ? 4.68 -27.078 -21.562 1 98.06 169 PHE A N 1
ATOM 1306 C CA . PHE A 1 169 ? 5.75 -26.969 -20.578 1 98.06 169 PHE A CA 1
ATOM 1307 C C . PHE A 1 169 ? 5.461 -27.844 -19.375 1 98.06 169 PHE A C 1
ATOM 1309 O O . PHE A 1 169 ? 5.082 -27.328 -18.312 1 98.06 169 PHE A O 1
ATOM 1316 N N . PRO A 1 170 ? 5.758 -29.094 -19.328 1 97.06 170 PRO A N 1
ATOM 1317 C CA . PRO A 1 170 ? 5.32 -30.062 -18.328 1 97.06 170 PRO A CA 1
ATOM 1318 C C . PRO A 1 170 ? 5.914 -29.797 -16.953 1 97.06 170 PRO A C 1
ATOM 1320 O O . PRO A 1 170 ? 5.355 -30.234 -15.938 1 97.06 170 PRO A O 1
ATOM 1323 N N . HIS A 1 171 ? 6.973 -29.016 -16.844 1 96.69 171 HIS A N 1
ATOM 1324 C CA . HIS A 1 171 ? 7.641 -28.844 -15.562 1 96.69 171 HIS A CA 1
ATOM 1325 C C . HIS A 1 171 ? 7.535 -27.391 -15.07 1 96.69 171 HIS A C 1
ATOM 1327 O O . HIS A 1 171 ? 8.125 -27.047 -14.047 1 96.69 171 HIS A O 1
ATOM 1333 N N . LEU A 1 172 ? 6.855 -26.594 -15.789 1 98.12 172 LEU A N 1
ATOM 1334 C CA . LEU A 1 172 ? 6.688 -25.172 -15.461 1 98.12 172 LEU A CA 1
ATOM 1335 C C . LEU A 1 172 ? 5.758 -25 -14.266 1 98.12 172 LEU A C 1
ATOM 1337 O O . LEU A 1 172 ? 4.727 -25.672 -14.172 1 98.12 172 LEU A O 1
ATOM 1341 N N . ASP A 1 173 ? 6.172 -24.141 -13.312 1 98.81 173 ASP A N 1
ATOM 1342 C CA . ASP A 1 173 ? 5.195 -23.734 -12.305 1 98.81 173 ASP A CA 1
ATOM 1343 C C . ASP A 1 173 ? 4.086 -22.891 -12.914 1 98.81 173 ASP A C 1
ATOM 1345 O O . ASP A 1 173 ? 4.359 -21.891 -13.594 1 98.81 173 ASP A O 1
ATOM 1349 N N . ILE A 1 174 ? 2.889 -23.328 -12.742 1 98.94 174 ILE A N 1
ATOM 1350 C CA . ILE A 1 174 ? 1.714 -22.609 -13.219 1 98.94 174 ILE A CA 1
ATOM 1351 C C . ILE A 1 174 ? 0.845 -22.188 -12.039 1 98.94 174 ILE A C 1
ATOM 1353 O O . ILE A 1 174 ? 0.326 -23.031 -11.305 1 98.94 174 ILE A O 1
ATOM 1357 N N . GLU A 1 175 ? 0.743 -20.891 -11.875 1 98.94 175 GLU A N 1
ATOM 1358 C CA . GLU A 1 175 ? -0.056 -20.312 -10.805 1 98.94 175 GLU A CA 1
ATOM 1359 C C . GLU A 1 175 ? -1.409 -19.828 -11.32 1 98.94 175 GLU A C 1
ATOM 1361 O O . GLU A 1 175 ? -1.513 -19.344 -12.445 1 98.94 175 GLU A O 1
ATOM 1366 N N . VAL A 1 176 ? -2.451 -20.031 -10.57 1 98.94 176 VAL A N 1
ATOM 1367 C CA . VAL A 1 176 ? -3.775 -19.484 -10.828 1 98.94 176 VAL A CA 1
ATOM 1368 C C . VAL A 1 176 ? -4.215 -18.609 -9.656 1 98.94 176 VAL A C 1
ATOM 1370 O O . VAL A 1 176 ? -3.932 -18.922 -8.5 1 98.94 176 VAL A O 1
ATOM 1373 N N . ASP A 1 177 ? -4.824 -17.531 -9.945 1 98.81 177 ASP A N 1
ATOM 1374 C CA . ASP A 1 177 ? -5.203 -16.531 -8.961 1 98.81 177 ASP A CA 1
ATOM 1375 C C . ASP A 1 177 ? -6.57 -15.93 -9.281 1 98.81 177 ASP A C 1
ATOM 1377 O O . ASP A 1 177 ? -6.75 -15.312 -10.328 1 98.81 177 ASP A O 1
ATOM 1381 N N . GLY A 1 178 ? -7.445 -16.078 -8.367 1 98.38 178 GLY A N 1
ATOM 1382 C CA . GLY A 1 178 ? -8.773 -15.5 -8.5 1 98.38 178 GLY A CA 1
ATOM 1383 C C . GLY A 1 178 ? -9.891 -16.516 -8.312 1 98.38 178 GLY A C 1
ATOM 1384 O O . GLY A 1 178 ? -10.07 -17.406 -9.148 1 98.38 178 GLY A O 1
ATOM 1385 N N . GLY A 1 179 ? -10.664 -16.391 -7.227 1 98 179 GLY A N 1
ATOM 1386 C CA . GLY A 1 179 ? -11.875 -17.188 -7.023 1 98 179 GLY A CA 1
ATOM 1387 C C . GLY A 1 179 ? -11.586 -18.641 -6.672 1 98 179 GLY A C 1
ATOM 1388 O O . GLY A 1 179 ? -12.445 -19.5 -6.84 1 98 179 GLY A O 1
ATOM 1389 N N . LEU A 1 180 ? -10.414 -18.922 -6.289 1 98.69 180 LEU A N 1
ATOM 1390 C CA . LEU A 1 180 ? -10.062 -20.312 -6.004 1 98.69 180 LEU A CA 1
ATOM 1391 C C . LEU A 1 180 ? -10.461 -20.688 -4.582 1 98.69 180 LEU A C 1
ATOM 1393 O O . LEU A 1 180 ? -10.406 -19.859 -3.674 1 98.69 180 LEU A O 1
ATOM 1397 N N . GLY A 1 181 ? -10.859 -21.812 -4.348 1 98.12 181 GLY A N 1
ATOM 1398 C CA . GLY A 1 181 ? -11.281 -22.453 -3.113 1 98.12 181 GLY A CA 1
ATOM 1399 C C . GLY A 1 181 ? -11.672 -23.906 -3.297 1 98.12 181 GLY A C 1
ATOM 1400 O O . GLY A 1 181 ? -11.383 -24.5 -4.336 1 98.12 181 GLY A O 1
ATOM 1401 N N . PRO A 1 182 ? -12.281 -24.484 -2.307 1 97.94 182 PRO A N 1
ATOM 1402 C CA . PRO A 1 182 ? -12.641 -25.891 -2.363 1 97.94 182 PRO A CA 1
ATOM 1403 C C . PRO A 1 182 ? -13.594 -26.219 -3.516 1 97.94 182 PRO A C 1
ATOM 1405 O O . PRO A 1 182 ? -13.531 -27.312 -4.09 1 97.94 182 PRO A O 1
ATOM 1408 N N . SER A 1 183 ? -14.375 -25.312 -3.969 1 97.75 183 SER A N 1
ATOM 1409 C CA . SER A 1 183 ? -15.383 -25.562 -5 1 97.75 183 SER A CA 1
ATOM 1410 C C . SER A 1 183 ? -14.789 -25.406 -6.395 1 97.75 183 SER A C 1
ATOM 1412 O O . SER A 1 183 ? -15.383 -25.859 -7.379 1 97.75 183 SER A O 1
ATOM 1414 N N . THR A 1 184 ? -13.633 -24.812 -6.504 1 98.62 184 THR A N 1
ATOM 1415 C CA . THR A 1 184 ? -13.109 -24.516 -7.832 1 98.62 184 THR A CA 1
ATOM 1416 C C . THR A 1 184 ? -11.734 -25.141 -8.031 1 98.62 184 THR A C 1
ATOM 1418 O O . THR A 1 184 ? -11.227 -25.188 -9.148 1 98.62 184 THR A O 1
ATOM 1421 N N . ILE A 1 185 ? -11.156 -25.656 -6.992 1 98.75 185 ILE A N 1
ATOM 1422 C CA . ILE A 1 185 ? -9.766 -26.109 -7.012 1 98.75 185 ILE A CA 1
ATOM 1423 C C . ILE A 1 185 ? -9.625 -27.297 -7.945 1 98.75 185 ILE A C 1
ATOM 1425 O O . ILE A 1 185 ? -8.602 -27.453 -8.617 1 98.75 185 ILE A O 1
ATOM 1429 N N . ASP A 1 186 ? -10.617 -28.156 -8.047 1 98.62 186 ASP A N 1
ATOM 1430 C CA . ASP A 1 186 ? -10.492 -29.375 -8.836 1 98.62 186 ASP A CA 1
ATOM 1431 C C . ASP A 1 186 ? -10.32 -29.047 -10.32 1 98.62 186 ASP A C 1
ATOM 1433 O O . ASP A 1 186 ? -9.531 -29.703 -11.016 1 98.62 186 ASP A O 1
ATOM 1437 N N . ALA A 1 187 ? -11.062 -28.109 -10.781 1 98.69 187 ALA A N 1
ATOM 1438 C CA . ALA A 1 187 ? -10.93 -27.703 -12.18 1 98.69 187 ALA A CA 1
ATOM 1439 C C . ALA A 1 187 ? -9.516 -27.203 -12.469 1 98.69 187 ALA A C 1
ATOM 1441 O O . ALA A 1 187 ? -8.922 -27.547 -13.492 1 98.69 187 ALA A O 1
ATOM 1442 N N . ALA A 1 188 ? -9 -26.391 -11.594 1 98.81 188 ALA A N 1
ATOM 1443 C CA . ALA A 1 188 ? -7.664 -25.828 -11.773 1 98.81 188 ALA A CA 1
ATOM 1444 C C . ALA A 1 188 ? -6.594 -26.922 -11.703 1 98.81 188 ALA A C 1
ATOM 1446 O O . ALA A 1 188 ? -5.68 -26.953 -12.523 1 98.81 188 ALA A O 1
ATOM 1447 N N . ALA A 1 189 ? -6.754 -27.75 -10.711 1 98.62 189 ALA A N 1
ATOM 1448 C CA . ALA A 1 189 ? -5.805 -28.859 -10.539 1 98.62 189 ALA A CA 1
ATOM 1449 C C . ALA A 1 189 ? -5.809 -29.781 -11.742 1 98.62 189 ALA A C 1
ATOM 1451 O O . ALA A 1 189 ? -4.746 -30.141 -12.258 1 98.62 189 ALA A O 1
ATOM 1452 N N . ALA A 1 190 ? -6.973 -30.141 -12.195 1 98.19 190 ALA A N 1
ATOM 1453 C CA . ALA A 1 190 ? -7.109 -31.031 -13.336 1 98.19 190 ALA A CA 1
ATOM 1454 C C . ALA A 1 190 ? -6.492 -30.422 -14.594 1 98.19 190 ALA A C 1
ATOM 1456 O O . ALA A 1 190 ? -5.945 -31.141 -15.43 1 98.19 190 ALA A O 1
ATOM 1457 N N . ALA A 1 191 ? -6.566 -29.094 -14.68 1 98.56 191 ALA A N 1
ATOM 1458 C CA . ALA A 1 191 ? -6.02 -28.406 -15.844 1 98.56 191 ALA A CA 1
ATOM 1459 C C . ALA A 1 191 ? -4.492 -28.406 -15.805 1 98.56 191 ALA A C 1
ATOM 1461 O O . ALA A 1 191 ? -3.842 -28.234 -16.844 1 98.56 191 ALA A O 1
ATOM 1462 N N . GLY A 1 192 ? -3.943 -28.531 -14.594 1 98.44 192 GLY A N 1
ATOM 1463 C CA . GLY A 1 192 ? -2.496 -28.641 -14.508 1 98.44 192 GLY A CA 1
ATOM 1464 C C . GLY A 1 192 ? -1.859 -27.562 -13.648 1 98.44 192 GLY A C 1
ATOM 1465 O O . GLY A 1 192 ? -0.633 -27.484 -13.555 1 98.44 192 GLY A O 1
ATOM 1466 N N . ALA A 1 193 ? -2.648 -26.734 -13.016 1 98.81 193 ALA A N 1
ATOM 1467 C CA . ALA A 1 193 ? -2.102 -25.719 -12.102 1 98.81 193 ALA A CA 1
ATOM 1468 C C . ALA A 1 193 ? -1.503 -26.375 -10.859 1 98.81 193 ALA A C 1
ATOM 1470 O O . ALA A 1 193 ? -2.074 -27.312 -10.312 1 98.81 193 ALA A O 1
ATOM 1471 N N . ASN A 1 194 ? -0.321 -25.859 -10.461 1 98.75 194 ASN A N 1
ATOM 1472 C CA . ASN A 1 194 ? 0.278 -26.438 -9.266 1 98.75 194 ASN A CA 1
ATOM 1473 C C . ASN A 1 194 ? 0.523 -25.391 -8.188 1 98.75 194 ASN A C 1
ATOM 1475 O O . ASN A 1 194 ? 0.786 -25.719 -7.035 1 98.75 194 ASN A O 1
ATOM 1479 N N . CYS A 1 195 ? 0.502 -24.062 -8.469 1 98.94 195 CYS A N 1
ATOM 1480 C CA . CYS A 1 195 ? 0.545 -22.969 -7.504 1 98.94 195 CYS A CA 1
ATOM 1481 C C . CYS A 1 195 ? -0.82 -22.297 -7.371 1 98.94 195 CYS A C 1
ATOM 1483 O O . CYS A 1 195 ? -1.341 -21.75 -8.336 1 98.94 195 CYS A O 1
ATOM 1485 N N . ILE A 1 196 ? -1.409 -22.359 -6.16 1 98.94 196 ILE A N 1
ATOM 1486 C CA . ILE A 1 196 ? -2.803 -21.969 -5.984 1 98.94 196 ILE A CA 1
ATOM 1487 C C . ILE A 1 196 ? -2.883 -20.75 -5.062 1 98.94 196 ILE A C 1
ATOM 1489 O O . ILE A 1 196 ? -2.473 -20.812 -3.9 1 98.94 196 ILE A O 1
ATOM 1493 N N . VAL A 1 197 ? -3.371 -19.672 -5.578 1 98.94 197 VAL A N 1
ATOM 1494 C CA . VAL A 1 197 ? -3.613 -18.484 -4.777 1 98.94 197 VAL A CA 1
ATOM 1495 C C . VAL A 1 197 ? -5.078 -18.438 -4.352 1 98.94 197 VAL A C 1
ATOM 1497 O O . VAL A 1 197 ? -5.98 -18.469 -5.195 1 98.94 197 VAL A O 1
ATOM 1500 N N . ALA A 1 198 ? -5.312 -18.391 -3.117 1 98.62 198 ALA A N 1
ATOM 1501 C CA . ALA A 1 198 ? -6.66 -18.312 -2.564 1 98.62 198 ALA A CA 1
ATOM 1502 C C . ALA A 1 198 ? -6.727 -17.297 -1.421 1 98.62 198 ALA A C 1
ATOM 1504 O O . ALA A 1 198 ? -5.887 -17.312 -0.518 1 98.62 198 ALA A O 1
ATOM 1505 N N . GLY A 1 199 ? -7.668 -16.438 -1.457 1 98.06 199 GLY A N 1
ATOM 1506 C CA . GLY A 1 199 ? -7.793 -15.398 -0.448 1 98.06 199 GLY A CA 1
ATOM 1507 C C . GLY A 1 199 ? -8.984 -15.602 0.473 1 98.06 199 GLY A C 1
ATOM 1508 O O . GLY A 1 199 ? -8.875 -16.281 1.492 1 98.06 199 GLY A O 1
ATOM 1509 N N . SER A 1 200 ? -10.172 -15.133 -0.004 1 97.62 200 SER A N 1
ATOM 1510 C CA . SER A 1 200 ? -11.375 -15.133 0.822 1 97.62 200 SER A CA 1
ATOM 1511 C C . SER A 1 200 ? -11.766 -16.547 1.219 1 97.62 200 SER A C 1
ATOM 1513 O O . SER A 1 200 ? -12.289 -16.781 2.314 1 97.62 200 SER A O 1
ATOM 1515 N N . SER A 1 201 ? -11.539 -17.516 0.363 1 97.88 201 SER A N 1
ATOM 1516 C CA . SER A 1 201 ? -11.922 -18.906 0.661 1 97.88 201 SER A CA 1
ATOM 1517 C C . SER A 1 201 ? -11.078 -19.469 1.804 1 97.88 201 SER A C 1
ATOM 1519 O O . SER A 1 201 ? -11.531 -20.359 2.52 1 97.88 201 SER A O 1
ATOM 1521 N N . VAL A 1 202 ? -9.875 -18.969 1.997 1 98.69 202 VAL A N 1
ATOM 1522 C CA . VAL A 1 202 ? -9.008 -19.438 3.072 1 98.69 202 VAL A CA 1
ATOM 1523 C C . VAL A 1 202 ? -9.266 -18.609 4.336 1 98.69 202 VAL A C 1
ATOM 1525 O O . VAL A 1 202 ? -9.602 -19.172 5.383 1 98.69 202 VAL A O 1
ATOM 1528 N N . PHE A 1 203 ? -9.219 -17.312 4.242 1 98.38 203 PHE A N 1
ATOM 1529 C CA . PHE A 1 203 ? -9.289 -16.438 5.402 1 98.38 203 PHE A CA 1
ATOM 1530 C C . PHE A 1 203 ? -10.711 -16.359 5.941 1 98.38 203 PHE A C 1
ATOM 1532 O O . PHE A 1 203 ? -10.922 -16.016 7.109 1 98.38 203 PHE A O 1
ATOM 1539 N N . GLY A 1 204 ? -11.68 -16.625 5.098 1 97.25 204 GLY A N 1
ATOM 1540 C CA . GLY A 1 204 ? -13.07 -16.594 5.527 1 97.25 204 GLY A CA 1
ATOM 1541 C C . GLY A 1 204 ? -13.555 -17.938 6.047 1 97.25 204 GLY A C 1
ATOM 1542 O O . GLY A 1 204 ? -14.68 -18.047 6.543 1 97.25 204 GLY A O 1
ATOM 1543 N N . ALA A 1 205 ? -12.758 -18.922 6.004 1 98.06 205 ALA A N 1
ATOM 1544 C CA . ALA A 1 205 ? -13.156 -20.266 6.398 1 98.06 205 ALA A CA 1
ATOM 1545 C C . ALA A 1 205 ? -13.125 -20.422 7.918 1 98.06 205 ALA A C 1
ATOM 1547 O O . ALA A 1 205 ? -12.281 -19.828 8.594 1 98.06 205 ALA A O 1
ATOM 1548 N N . GLU A 1 206 ? -13.977 -21.25 8.43 1 97.94 206 GLU A N 1
ATOM 1549 C CA . GLU A 1 206 ? -13.953 -21.609 9.844 1 97.94 206 GLU A CA 1
ATOM 1550 C C . GLU A 1 206 ? -12.656 -22.344 10.195 1 97.94 206 GLU A C 1
ATOM 1552 O O . GLU A 1 206 ? -12.102 -22.141 11.281 1 97.94 206 GLU A O 1
ATOM 1557 N N . GLU A 1 207 ? -12.25 -23.125 9.281 1 98.38 207 GLU A N 1
ATOM 1558 C CA . GLU A 1 207 ? -11.016 -23.891 9.453 1 98.38 207 GLU A CA 1
ATOM 1559 C C . GLU A 1 207 ? -10.086 -23.719 8.25 1 98.38 207 GLU A C 1
ATOM 1561 O O . GLU A 1 207 ? -10.008 -24.594 7.395 1 98.38 207 GLU A O 1
ATOM 1566 N N . PRO A 1 208 ? -9.305 -22.703 8.281 1 98.75 208 PRO A N 1
ATOM 1567 C CA . PRO A 1 208 ? -8.43 -22.422 7.141 1 98.75 208 PRO A CA 1
ATOM 1568 C C . PRO A 1 208 ? -7.469 -23.562 6.836 1 98.75 208 PRO A C 1
ATOM 1570 O O . PRO A 1 208 ? -7.148 -23.812 5.668 1 98.75 208 PRO A O 1
ATOM 1573 N N . ALA A 1 209 ? -7.008 -24.25 7.828 1 98.81 209 ALA A N 1
ATOM 1574 C CA . ALA A 1 209 ? -6.09 -25.375 7.637 1 98.81 209 ALA A CA 1
ATOM 1575 C C . ALA A 1 209 ? -6.703 -26.438 6.734 1 98.81 209 ALA A C 1
ATOM 1577 O O . ALA A 1 209 ? -6.012 -27.016 5.891 1 98.81 209 ALA A O 1
ATOM 1578 N N . GLN A 1 210 ? -7.98 -26.688 6.922 1 98.75 210 GLN A N 1
ATOM 1579 C CA . GLN A 1 210 ? -8.68 -27.672 6.113 1 98.75 210 GLN A CA 1
ATOM 1580 C C . GLN A 1 210 ? -8.781 -27.234 4.66 1 98.75 210 GLN A C 1
ATOM 1582 O O . GLN A 1 210 ? -8.672 -28.047 3.744 1 98.75 210 GLN A O 1
ATOM 1587 N N . VAL A 1 211 ? -9.016 -25.969 4.5 1 98.88 211 VAL A N 1
ATOM 1588 C CA . VAL A 1 211 ? -9.102 -25.438 3.146 1 98.88 211 VAL A CA 1
ATOM 1589 C C . VAL A 1 211 ? -7.746 -25.578 2.451 1 98.88 211 VAL A C 1
ATOM 1591 O O . VAL A 1 211 ? -7.668 -26.078 1.329 1 98.88 211 VAL A O 1
ATOM 1594 N N . ILE A 1 212 ? -6.684 -25.172 3.141 1 98.94 212 ILE A N 1
ATOM 1595 C CA . ILE A 1 212 ? -5.34 -25.25 2.582 1 98.94 212 ILE A CA 1
ATOM 1596 C C . ILE A 1 212 ? -5.016 -26.688 2.225 1 98.94 212 ILE A C 1
ATOM 1598 O O . ILE A 1 212 ? -4.516 -26.969 1.132 1 98.94 212 ILE A O 1
ATOM 1602 N N . SER A 1 213 ? -5.34 -27.594 3.07 1 98.81 213 SER A N 1
ATOM 1603 C CA . SER A 1 213 ? -5.102 -29.016 2.844 1 98.81 213 SER A CA 1
ATOM 1604 C C . SER A 1 213 ? -5.898 -29.531 1.648 1 98.81 213 SER A C 1
ATOM 1606 O O . SER A 1 213 ? -5.387 -30.312 0.846 1 98.81 213 SER A O 1
ATOM 1608 N N . ALA A 1 214 ? -7.145 -29.109 1.564 1 98.75 214 ALA A N 1
ATOM 1609 C CA . ALA A 1 214 ? -7.992 -29.531 0.455 1 98.75 214 ALA A CA 1
ATOM 1610 C C . ALA A 1 214 ? -7.426 -29.062 -0.881 1 98.75 214 ALA A C 1
ATOM 1612 O O . ALA A 1 214 ? -7.445 -29.812 -1.867 1 98.75 214 ALA A O 1
ATOM 1613 N N . LEU A 1 215 ? -6.988 -27.875 -0.912 1 98.88 215 LEU A N 1
ATOM 1614 C CA . LEU A 1 215 ? -6.375 -27.328 -2.123 1 98.88 215 LEU A CA 1
ATOM 1615 C C . LEU A 1 215 ? -5.145 -28.141 -2.516 1 98.88 215 LEU A C 1
ATOM 1617 O O . LEU A 1 215 ? -4.988 -28.516 -3.68 1 98.88 215 LEU A O 1
ATOM 1621 N N . ARG A 1 216 ? -4.297 -28.391 -1.524 1 98.75 216 ARG A N 1
ATOM 1622 C CA . ARG A 1 216 ? -3.082 -29.156 -1.758 1 98.75 216 ARG A CA 1
ATOM 1623 C C . ARG A 1 216 ? -3.414 -30.562 -2.271 1 98.75 216 ARG A C 1
ATOM 1625 O O . ARG A 1 216 ? -2.824 -31.031 -3.248 1 98.75 216 ARG A O 1
ATOM 1632 N N . LYS A 1 217 ? -4.324 -31.234 -1.669 1 98.5 217 LYS A N 1
ATOM 1633 C CA . LYS A 1 217 ? -4.676 -32.594 -2.012 1 98.5 217 LYS A CA 1
ATOM 1634 C C . LYS A 1 217 ? -5.223 -32.688 -3.436 1 98.5 217 LYS A C 1
ATOM 1636 O O . LYS A 1 217 ? -4.953 -33.656 -4.148 1 98.5 217 LYS A O 1
ATOM 1641 N N . SER A 1 218 ? -6.023 -31.703 -3.74 1 98.5 218 SER A N 1
ATOM 1642 C CA . SER A 1 218 ? -6.559 -31.688 -5.098 1 98.5 218 SER A CA 1
ATOM 1643 C C . SER A 1 218 ? -5.445 -31.625 -6.133 1 98.5 218 SER A C 1
ATOM 1645 O O . SER A 1 218 ? -5.457 -32.344 -7.121 1 98.5 218 SER A O 1
ATOM 1647 N N . VAL A 1 219 ? -4.469 -30.75 -5.91 1 98.44 219 VAL A N 1
ATOM 1648 C CA . VAL A 1 219 ? -3.35 -30.578 -6.836 1 98.44 219 VAL A CA 1
ATOM 1649 C C . VAL A 1 219 ? -2.533 -31.875 -6.895 1 98.44 219 VAL A C 1
ATOM 1651 O O . VAL A 1 219 ? -2.215 -32.375 -7.98 1 98.44 219 VAL A O 1
ATOM 1654 N N . GLU A 1 220 ? -2.234 -32.438 -5.754 1 97.56 220 GLU A N 1
ATOM 1655 C CA . GLU A 1 220 ? -1.438 -33.688 -5.68 1 97.56 220 GLU A CA 1
ATOM 1656 C C . GLU A 1 220 ? -2.176 -34.844 -6.305 1 97.56 220 GLU A C 1
ATOM 1658 O O . GLU A 1 220 ? -1.567 -35.688 -6.98 1 97.56 220 GLU A O 1
ATOM 1663 N N . GLY A 1 221 ? -3.441 -34.906 -6.086 1 96.12 221 GLY A N 1
ATOM 1664 C CA . GLY A 1 221 ? -4.25 -35.969 -6.668 1 96.12 221 GLY A CA 1
ATOM 1665 C C . GLY A 1 221 ? -4.289 -35.906 -8.188 1 96.12 221 GLY A C 1
ATOM 1666 O O . GLY A 1 221 ? -4.27 -36.938 -8.844 1 96.12 221 GLY A O 1
ATOM 1667 N N . ALA A 1 222 ? -4.375 -34.781 -8.727 1 94.56 222 ALA A N 1
ATOM 1668 C CA . ALA A 1 222 ? -4.438 -34.625 -10.172 1 94.56 222 ALA A CA 1
ATOM 166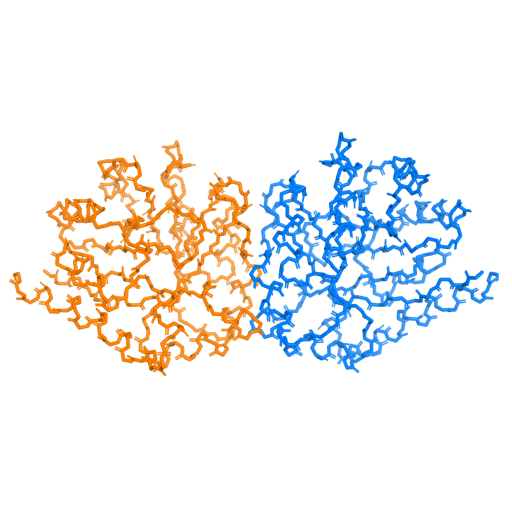9 C C . ALA A 1 222 ? -3.125 -35.031 -10.828 1 94.56 222 ALA A C 1
ATOM 1671 O O . ALA A 1 222 ? -3.113 -35.469 -11.984 1 94.56 222 ALA A O 1
ATOM 1672 N N . GLN A 1 223 ? -2.018 -34.906 -10.164 1 89.31 223 GLN A N 1
ATOM 1673 C CA . GLN A 1 223 ? -0.71 -35.25 -10.711 1 89.31 223 GLN A CA 1
ATOM 1674 C C . GLN A 1 223 ? -0.508 -36.781 -10.727 1 89.31 223 GLN A C 1
ATOM 1676 O O . GLN A 1 223 ? 0.244 -37.312 -11.547 1 89.31 223 GLN A O 1
ATOM 1681 N N . GLN A 1 224 ? -1.096 -37.406 -9.82 1 84 224 GLN A N 1
ATOM 1682 C CA . GLN A 1 224 ? -0.979 -38.875 -9.75 1 84 224 GLN A CA 1
ATOM 1683 C C . GLN A 1 224 ? -1.812 -39.531 -10.836 1 84 224 GLN A C 1
ATOM 1685 O O . GLN A 1 224 ? -1.482 -40.656 -11.289 1 84 224 GLN A O 1
ATOM 1690 N N . SER A 1 225 ? -2.807 -38.969 -11.172 1 71.94 225 SER A N 1
ATOM 1691 C CA . SER A 1 225 ? -3.697 -39.531 -12.172 1 71.94 225 SER A CA 1
ATOM 1692 C C . SER A 1 225 ? -3.141 -39.344 -13.578 1 71.94 225 SER A C 1
ATOM 1694 O O . SER A 1 225 ? -3.639 -39.938 -14.539 1 71.94 225 SER A O 1
ATOM 1696 N N . LYS A 1 226 ? -2.09 -38.719 -13.789 1 65.06 226 LYS A N 1
ATOM 1697 C CA . LYS A 1 226 ? -1.508 -38.5 -15.109 1 65.06 226 LYS A CA 1
ATOM 1698 C C . LYS A 1 226 ? -0.273 -39.375 -15.32 1 65.06 226 LYS A C 1
ATOM 1700 O O . LYS A 1 226 ? 0.43 -39.719 -14.359 1 65.06 226 LYS A O 1
ATOM 1705 N N . MET B 1 1 ? -7.953 33.062 18.859 1 57.41 1 MET B N 1
ATOM 1706 C CA . MET B 1 1 ? -8.258 31.672 19.219 1 57.41 1 MET B CA 1
ATOM 1707 C C . MET B 1 1 ? -7.152 30.734 18.75 1 57.41 1 MET B C 1
ATOM 1709 O O . MET B 1 1 ? -6.746 30.781 17.594 1 57.41 1 MET B O 1
ATOM 1713 N N . VAL B 1 2 ? -6.449 30.109 19.688 1 83.12 2 VAL B N 1
ATOM 1714 C CA . VAL B 1 2 ? -5.184 29.391 19.547 1 83.12 2 VAL B CA 1
ATOM 1715 C C . VAL B 1 2 ? -5.422 28.031 18.906 1 83.12 2 VAL B C 1
ATOM 1717 O O . VAL B 1 2 ? -6.414 27.359 19.203 1 83.12 2 VAL B O 1
ATOM 1720 N N . VAL B 1 3 ? -4.887 27.844 17.75 1 93.19 3 VAL B N 1
ATOM 1721 C CA . VAL B 1 3 ? -4.98 26.531 17.125 1 93.19 3 VAL B CA 1
ATOM 1722 C C . VAL B 1 3 ? -4.371 25.484 18.031 1 93.19 3 VAL B C 1
ATOM 1724 O O . VAL B 1 3 ? -3.443 25.766 18.797 1 93.19 3 VAL B O 1
ATOM 1727 N N . THR B 1 4 ? -5.023 24.328 18.047 1 96.94 4 THR B N 1
ATOM 1728 C CA . THR B 1 4 ? -4.609 23.234 18.938 1 96.94 4 THR B CA 1
ATOM 1729 C C . THR B 1 4 ? -3.459 22.453 18.328 1 96.94 4 THR B C 1
ATOM 1731 O O . THR B 1 4 ? -3.469 22.156 17.125 1 96.94 4 THR B O 1
ATOM 1734 N N . ALA B 1 5 ? -2.51 22.125 19.141 1 98.5 5 ALA B N 1
ATOM 1735 C CA . ALA B 1 5 ? -1.397 21.281 18.703 1 98.5 5 ALA B CA 1
ATOM 1736 C C . ALA B 1 5 ? -1.866 19.875 18.406 1 98.5 5 ALA B C 1
ATOM 1738 O O . ALA B 1 5 ? -2.547 19.234 19.219 1 98.5 5 ALA B O 1
ATOM 1739 N N . LYS B 1 6 ? -1.614 19.391 17.25 1 98.88 6 LYS B N 1
ATOM 1740 C CA . LYS B 1 6 ? -1.849 18 16.844 1 98.88 6 LYS B CA 1
ATOM 1741 C C . LYS B 1 6 ? -0.547 17.328 16.438 1 98.88 6 LYS B C 1
ATOM 1743 O O . LYS B 1 6 ? 0.076 17.719 15.445 1 98.88 6 LYS B O 1
ATOM 1748 N N . ILE B 1 7 ? -0.125 16.359 17.203 1 98.94 7 ILE B N 1
ATOM 1749 C CA . ILE B 1 7 ? 1.059 15.57 16.859 1 98.94 7 ILE B CA 1
ATOM 1750 C C . ILE B 1 7 ? 0.642 14.281 16.156 1 98.94 7 ILE B C 1
ATOM 1752 O O . ILE B 1 7 ? -0.152 13.5 16.703 1 98.94 7 ILE B O 1
ATOM 1756 N N . ALA B 1 8 ? 1.176 14.062 14.961 1 98.94 8 ALA B N 1
ATOM 1757 C CA . ALA B 1 8 ? 0.754 12.953 14.109 1 98.94 8 ALA B CA 1
ATOM 1758 C C . ALA B 1 8 ? 1.954 12.141 13.633 1 98.94 8 ALA B C 1
ATOM 1760 O O . ALA B 1 8 ? 2.461 12.359 12.523 1 98.94 8 ALA B O 1
ATOM 1761 N N . PRO B 1 9 ? 2.391 11.18 14.406 1 98.88 9 PRO B N 1
ATOM 1762 C CA . PRO B 1 9 ? 3.477 10.32 13.922 1 98.88 9 PRO B CA 1
ATOM 1763 C C . PRO B 1 9 ? 3.158 9.672 12.578 1 98.88 9 PRO B C 1
ATOM 1765 O O . PRO B 1 9 ? 2.037 9.203 12.367 1 98.88 9 PRO B O 1
ATOM 1768 N N . SER B 1 10 ? 4.109 9.781 11.625 1 98.88 10 SER B N 1
ATOM 1769 C CA . SER B 1 10 ? 3.955 9.102 10.344 1 98.88 10 SER B CA 1
ATOM 1770 C C . SER B 1 10 ? 4.137 7.598 10.492 1 98.88 10 SER B C 1
ATOM 1772 O O . SER B 1 10 ? 5.234 7.125 10.789 1 98.88 10 SER B O 1
ATOM 1774 N N . MET B 1 11 ? 3.143 6.895 10.148 1 98.81 11 MET B N 1
ATOM 1775 C CA . MET B 1 11 ? 3.182 5.441 10.297 1 98.81 11 MET B CA 1
ATOM 1776 C C . MET B 1 11 ? 4.078 4.809 9.234 1 98.81 11 MET B C 1
ATOM 1778 O O . MET B 1 11 ? 4.402 3.625 9.32 1 98.81 11 MET B O 1
ATOM 1782 N N . LEU B 1 12 ? 4.5 5.594 8.281 1 98.56 12 LEU B N 1
ATOM 1783 C CA . LEU B 1 12 ? 5.457 5.113 7.285 1 98.56 12 LEU B CA 1
ATOM 1784 C C . LEU B 1 12 ? 6.727 4.602 7.957 1 98.56 12 LEU B C 1
ATOM 1786 O O . LEU B 1 12 ? 7.418 3.738 7.41 1 98.56 12 LEU B O 1
ATOM 1790 N N . SER B 1 13 ? 7.039 5.145 9.133 1 98.31 13 SER B N 1
ATOM 1791 C CA . SER B 1 13 ? 8.242 4.766 9.867 1 98.31 13 SER B CA 1
ATOM 1792 C C . SER B 1 13 ? 7.965 3.625 10.836 1 98.31 13 SER B C 1
ATOM 1794 O O . SER B 1 13 ? 8.875 3.148 11.523 1 98.31 13 SER B O 1
ATOM 1796 N N . SER B 1 14 ? 6.746 3.166 10.883 1 98.5 14 SER B N 1
ATOM 1797 C CA . SER B 1 14 ? 6.379 2.1 11.805 1 98.5 14 SER B CA 1
ATOM 1798 C C . SER B 1 14 ? 6.625 0.726 11.195 1 98.5 14 SER B C 1
ATOM 1800 O O . SER B 1 14 ? 7.07 0.62 10.047 1 98.5 14 SER B O 1
ATOM 1802 N N . ASP B 1 15 ? 6.441 -0.328 12.023 1 98.75 15 ASP B N 1
ATOM 1803 C CA . ASP B 1 15 ? 6.379 -1.705 11.547 1 98.75 15 ASP B CA 1
ATOM 1804 C C . ASP B 1 15 ? 5 -2.031 10.977 1 98.75 15 ASP B C 1
ATOM 1806 O O . ASP B 1 15 ? 4.094 -2.418 11.719 1 98.75 15 ASP B O 1
ATOM 1810 N N . PHE B 1 16 ? 4.883 -2.033 9.648 1 98.88 16 PHE B N 1
ATOM 1811 C CA . PHE B 1 16 ? 3.594 -2.264 9.016 1 98.88 16 PHE B CA 1
ATOM 1812 C C . PHE B 1 16 ? 3.084 -3.668 9.312 1 98.88 16 PHE B C 1
ATOM 1814 O O . PHE B 1 16 ? 1.887 -3.938 9.195 1 98.88 16 PHE B O 1
ATOM 1821 N N . ALA B 1 17 ? 4.012 -4.559 9.664 1 98.88 17 ALA B N 1
ATOM 1822 C CA . ALA B 1 17 ? 3.592 -5.934 9.938 1 98.88 17 ALA B CA 1
ATOM 1823 C C . ALA B 1 17 ? 2.859 -6.023 11.273 1 98.88 17 ALA B C 1
ATOM 1825 O O . ALA B 1 17 ? 2.195 -7.023 11.555 1 98.88 17 ALA B O 1
ATOM 1826 N N . ASN B 1 18 ? 3.008 -5.043 12.102 1 98.88 18 ASN B N 1
ATOM 1827 C CA . ASN B 1 18 ? 2.338 -4.914 13.391 1 98.88 18 ASN B CA 1
ATOM 1828 C C . ASN B 1 18 ? 1.714 -3.535 13.562 1 98.88 18 ASN B C 1
ATOM 1830 O O . ASN B 1 18 ? 1.919 -2.879 14.586 1 98.88 18 ASN B O 1
ATOM 1834 N N . LEU B 1 19 ? 0.959 -3.164 12.609 1 98.94 19 LEU B N 1
ATOM 1835 C CA . LEU B 1 19 ? 0.457 -1.802 12.477 1 98.94 19 LEU B CA 1
ATOM 1836 C C . LEU B 1 19 ? -0.512 -1.464 13.602 1 98.94 19 LEU B C 1
ATOM 1838 O O . LEU B 1 19 ? -0.499 -0.347 14.125 1 98.94 19 LEU B O 1
ATOM 1842 N N . ALA B 1 20 ? -1.373 -2.436 13.992 1 98.88 20 ALA B N 1
ATOM 1843 C CA . ALA B 1 20 ? -2.334 -2.195 15.062 1 98.88 20 ALA B CA 1
ATOM 1844 C C . ALA B 1 20 ? -1.625 -1.854 16.375 1 98.88 20 ALA B C 1
ATOM 1846 O O . ALA B 1 20 ? -1.981 -0.883 17.047 1 98.88 20 ALA B O 1
ATOM 1847 N N . SER B 1 21 ? -0.623 -2.609 16.688 1 98.81 21 SER B N 1
ATOM 1848 C CA . SER B 1 21 ? 0.121 -2.387 17.922 1 98.81 21 SER B CA 1
ATOM 1849 C C . SER B 1 21 ? 0.906 -1.08 17.859 1 98.81 21 SER B C 1
ATOM 1851 O O . SER B 1 21 ? 1.007 -0.367 18.859 1 98.81 21 SER B O 1
ATOM 1853 N N . GLU B 1 22 ? 1.465 -0.808 16.719 1 98.88 22 GLU B N 1
ATOM 1854 C CA . GLU B 1 22 ? 2.197 0.444 16.547 1 98.88 22 GLU B CA 1
ATOM 1855 C C . GLU B 1 22 ? 1.274 1.648 16.719 1 98.88 22 GLU B C 1
ATOM 1857 O O . GLU B 1 22 ? 1.652 2.646 17.328 1 98.88 22 GLU B O 1
ATOM 1862 N N . ALA B 1 23 ? 0.116 1.531 16.109 1 98.88 23 ALA B N 1
ATOM 1863 C CA . ALA B 1 23 ? -0.873 2.6 16.234 1 98.88 23 ALA B CA 1
ATOM 1864 C C . ALA B 1 23 ? -1.269 2.826 17.688 1 98.88 23 ALA B C 1
ATOM 1866 O O . ALA B 1 23 ? -1.29 3.963 18.156 1 98.88 23 ALA B O 1
ATOM 1867 N N . GLU B 1 24 ? -1.57 1.755 18.359 1 98.88 24 GLU B N 1
ATOM 1868 C CA . GLU B 1 24 ? -1.938 1.834 19.766 1 98.88 24 GLU B CA 1
ATOM 1869 C C . GLU B 1 24 ? -0.809 2.438 20.609 1 98.88 24 GLU B C 1
ATOM 1871 O O . GLU B 1 24 ? -1.053 3.27 21.484 1 98.88 24 GLU B O 1
ATOM 1876 N N . ARG B 1 25 ? 0.338 1.995 20.328 1 98.75 25 ARG B N 1
ATOM 1877 C CA . ARG B 1 25 ? 1.52 2.48 21.031 1 98.75 25 ARG B CA 1
ATOM 1878 C C . ARG B 1 25 ? 1.658 3.992 20.875 1 98.75 25 ARG B C 1
ATOM 1880 O O . ARG B 1 25 ? 1.849 4.699 21.875 1 98.75 25 ARG B O 1
ATOM 1887 N N . MET B 1 26 ? 1.524 4.473 19.656 1 98.88 26 MET B N 1
ATOM 1888 C CA . MET B 1 26 ? 1.694 5.902 19.406 1 98.88 26 MET B CA 1
ATOM 1889 C C . MET B 1 26 ? 0.608 6.711 20.109 1 98.88 26 MET B C 1
ATOM 1891 O O . MET B 1 26 ? 0.889 7.758 20.688 1 98.88 26 MET B O 1
ATOM 1895 N N . ILE B 1 27 ? -0.616 6.219 20.047 1 98.88 27 ILE B N 1
ATOM 1896 C CA . ILE B 1 27 ? -1.719 6.926 20.688 1 98.88 27 ILE B CA 1
ATOM 1897 C C . ILE B 1 27 ? -1.512 6.941 22.188 1 98.88 27 ILE B C 1
ATOM 1899 O O . ILE B 1 27 ? -1.666 7.98 22.844 1 98.88 27 ILE B O 1
ATOM 1903 N N . ARG B 1 28 ? -1.128 5.855 22.734 1 98.75 28 ARG B N 1
ATOM 1904 C CA . ARG B 1 28 ? -0.876 5.746 24.172 1 98.75 28 ARG B CA 1
ATOM 1905 C C . ARG B 1 28 ? 0.248 6.684 24.609 1 98.75 28 ARG B C 1
ATOM 1907 O O . ARG B 1 28 ? 0.22 7.227 25.703 1 98.75 28 ARG B O 1
ATOM 1914 N N . LEU B 1 29 ? 1.134 6.906 23.719 1 98.81 29 LEU B N 1
ATOM 1915 C CA . LEU B 1 29 ? 2.312 7.699 24.047 1 98.81 29 LEU B CA 1
ATOM 1916 C C . LEU B 1 29 ? 2.035 9.188 23.859 1 98.81 29 LEU B C 1
ATOM 1918 O O . LEU B 1 29 ? 2.9 10.023 24.141 1 98.81 29 LEU B O 1
ATOM 1922 N N . GLY B 1 30 ? 0.871 9.539 23.328 1 98.81 30 GLY B N 1
ATOM 1923 C CA . GLY B 1 30 ? 0.474 10.938 23.375 1 98.81 30 GLY B CA 1
ATOM 1924 C C . GLY B 1 30 ? 0.175 11.516 22.016 1 98.81 30 GLY B C 1
ATOM 1925 O O . GLY B 1 30 ? -0.14 12.703 21.891 1 98.81 30 GLY B O 1
ATOM 1926 N N . ALA B 1 31 ? 0.256 10.727 20.984 1 98.88 31 ALA B N 1
ATOM 1927 C CA . ALA B 1 31 ? -0.081 11.219 19.656 1 98.88 31 ALA B CA 1
ATOM 1928 C C . ALA B 1 31 ? -1.561 11.586 19.562 1 98.88 31 ALA B C 1
ATOM 1930 O O . ALA B 1 31 ? -2.402 10.953 20.203 1 98.88 31 ALA B O 1
ATOM 1931 N N . ASP B 1 32 ? -1.872 12.57 18.797 1 98.88 32 ASP B N 1
ATOM 1932 C CA . ASP B 1 32 ? -3.252 12.977 18.547 1 98.88 32 ASP B CA 1
ATOM 1933 C C . ASP B 1 32 ? -3.822 12.273 17.312 1 98.88 32 ASP B C 1
ATOM 1935 O O . ASP B 1 32 ? -4.996 11.898 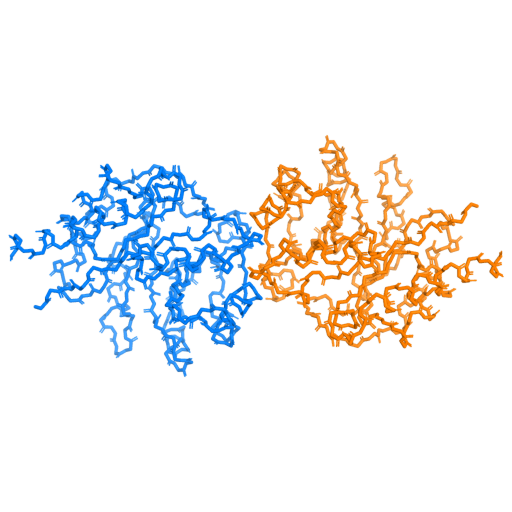17.297 1 98.88 32 ASP B O 1
ATOM 1939 N N . TRP B 1 33 ? -3.031 12.203 16.266 1 98.94 33 TRP B N 1
ATOM 1940 C CA . TRP B 1 33 ? -3.385 11.617 14.984 1 98.94 33 TRP B CA 1
ATOM 1941 C C . TRP B 1 33 ? -2.367 10.562 14.57 1 98.94 33 TRP B C 1
ATOM 1943 O O . TRP B 1 33 ? -1.282 10.477 15.148 1 98.94 33 TRP B O 1
ATOM 1953 N N . LEU B 1 34 ? -2.746 9.695 13.703 1 98.94 34 LEU B N 1
ATOM 1954 C CA . LEU B 1 34 ? -1.851 8.797 12.977 1 98.94 34 LEU B CA 1
ATOM 1955 C C . LEU B 1 34 ? -1.771 9.18 11.5 1 98.94 34 LEU B C 1
ATOM 1957 O O . LEU B 1 34 ? -2.779 9.141 10.797 1 98.94 34 LEU B O 1
ATOM 1961 N N . HIS B 1 35 ? -0.579 9.602 11.117 1 98.94 35 HIS B N 1
ATOM 1962 C CA . HIS B 1 35 ? -0.379 10.062 9.75 1 98.94 35 HIS B CA 1
ATOM 1963 C C . HIS B 1 35 ? -0.135 8.883 8.805 1 98.94 35 HIS B C 1
ATOM 1965 O O . HIS B 1 35 ? 0.783 8.086 9.023 1 98.94 35 HIS B O 1
ATOM 1971 N N . MET B 1 36 ? -0.977 8.75 7.816 1 98.94 36 MET B N 1
ATOM 1972 C CA . MET B 1 36 ? -0.94 7.637 6.871 1 98.94 36 MET B CA 1
ATOM 1973 C C . MET B 1 36 ? -0.547 8.117 5.48 1 98.94 36 MET B C 1
ATOM 1975 O O . MET B 1 36 ? -1.319 8.812 4.816 1 98.94 36 MET B O 1
ATOM 1979 N N . ASP B 1 37 ? 0.614 7.746 5.07 1 98.94 37 ASP B N 1
ATOM 1980 C CA . ASP B 1 37 ? 1.14 8.172 3.777 1 98.94 37 ASP B CA 1
ATOM 1981 C C . ASP B 1 37 ? 0.703 7.223 2.666 1 98.94 37 ASP B C 1
ATOM 1983 O O . ASP B 1 37 ? 1.188 6.09 2.58 1 98.94 37 ASP B O 1
ATOM 1987 N N . ILE B 1 38 ? -0.176 7.672 1.798 1 98.88 38 ILE B N 1
ATOM 1988 C CA . ILE B 1 38 ? -0.688 6.906 0.667 1 98.88 38 ILE B CA 1
ATOM 1989 C C . ILE B 1 38 ? 0.006 7.355 -0.617 1 98.88 38 ILE B C 1
ATOM 1991 O O . ILE B 1 38 ? -0.131 8.508 -1.034 1 98.88 38 ILE B O 1
ATOM 1995 N N . MET B 1 39 ? 0.798 6.492 -1.23 1 98.94 39 MET B N 1
ATOM 1996 C CA . MET B 1 39 ? 1.601 6.801 -2.408 1 98.94 39 MET B CA 1
ATOM 1997 C C . MET B 1 39 ? 1.328 5.809 -3.531 1 98.94 39 MET B C 1
ATOM 1999 O O . MET B 1 39 ? 1.257 4.602 -3.293 1 98.94 39 MET B O 1
ATOM 2003 N N . ASP B 1 40 ? 1.25 6.27 -4.832 1 98.75 40 ASP B N 1
ATOM 2004 C CA . ASP B 1 40 ? 0.767 5.402 -5.902 1 98.75 40 ASP B CA 1
ATOM 2005 C C . ASP B 1 40 ? 1.898 5.02 -6.852 1 98.75 40 ASP B C 1
ATOM 2007 O O . ASP B 1 40 ? 1.667 4.363 -7.871 1 98.75 40 ASP B O 1
ATOM 2011 N N . GLY B 1 41 ? 3.139 5.488 -6.555 1 98.38 41 GLY B N 1
ATOM 2012 C CA . GLY B 1 41 ? 4.25 5.148 -7.426 1 98.38 41 GLY B CA 1
ATOM 2013 C C . GLY B 1 41 ? 4.266 5.953 -8.711 1 98.38 41 GLY B C 1
ATOM 2014 O O . GLY B 1 41 ? 5.055 5.672 -9.617 1 98.38 41 GLY B O 1
ATOM 2015 N N . HIS B 1 42 ? 3.443 6.918 -8.977 1 98.56 42 HIS B N 1
ATOM 2016 C CA . HIS B 1 42 ? 3.34 7.742 -10.172 1 98.56 42 HIS B CA 1
ATOM 2017 C C . HIS B 1 42 ? 3.516 9.219 -9.836 1 98.56 42 HIS B C 1
ATOM 2019 O O . HIS B 1 42 ? 4.418 9.875 -10.359 1 98.56 42 HIS B O 1
ATOM 2025 N N . PHE B 1 43 ? 2.67 9.727 -8.922 1 98.69 43 PHE B N 1
ATOM 2026 C CA . PHE B 1 43 ? 2.863 11.094 -8.477 1 98.69 43 PHE B CA 1
ATOM 2027 C C . PHE B 1 43 ? 4.207 11.25 -7.773 1 98.69 43 PHE B C 1
ATOM 2029 O O . PHE B 1 43 ? 4.898 12.258 -7.957 1 98.69 43 PHE B O 1
ATOM 2036 N N . VAL B 1 44 ? 4.504 10.297 -6.887 1 98.5 44 VAL B N 1
ATOM 2037 C CA . VAL B 1 44 ? 5.828 10.094 -6.305 1 98.5 44 VAL B CA 1
ATOM 2038 C C . VAL B 1 44 ? 6.34 8.703 -6.664 1 98.5 44 VAL B C 1
ATOM 2040 O O . VAL B 1 44 ? 5.559 7.812 -6.992 1 98.5 44 VAL B O 1
ATOM 2043 N N . PRO B 1 45 ? 7.625 8.508 -6.656 1 97.12 45 PRO B N 1
ATOM 2044 C CA . PRO B 1 45 ? 8.164 7.227 -7.133 1 97.12 45 PRO B CA 1
ATOM 2045 C C . PRO B 1 45 ? 7.844 6.066 -6.195 1 97.12 45 PRO B C 1
ATOM 2047 O O . PRO B 1 45 ? 7.766 4.918 -6.633 1 97.12 45 PRO B O 1
ATOM 2050 N N . ASN B 1 46 ? 7.609 6.297 -4.992 1 98 46 ASN B N 1
ATOM 2051 C CA . ASN B 1 46 ? 7.371 5.242 -4.016 1 98 46 ASN B CA 1
ATOM 2052 C C . ASN B 1 46 ? 5.91 4.793 -4.016 1 98 46 ASN B C 1
ATOM 2054 O O . ASN B 1 46 ? 5.008 5.613 -4.18 1 98 46 ASN B O 1
ATOM 2058 N N . LEU B 1 47 ? 5.684 3.465 -3.908 1 98.75 47 LEU B N 1
ATOM 2059 C CA . LEU B 1 47 ? 4.379 2.859 -3.658 1 98.75 47 LEU B CA 1
ATOM 2060 C C . LEU B 1 47 ? 4.273 2.369 -2.219 1 98.75 47 LEU B C 1
ATOM 2062 O O . LEU B 1 47 ? 5.125 1.606 -1.755 1 98.75 47 LEU B O 1
ATOM 2066 N N . THR B 1 48 ? 3.242 2.775 -1.466 1 98.75 48 THR B N 1
ATOM 2067 C CA . THR B 1 48 ? 3.227 2.43 -0.048 1 98.75 48 THR B CA 1
ATOM 2068 C C . THR B 1 48 ? 1.985 1.609 0.294 1 98.75 48 THR B C 1
ATOM 2070 O O . THR B 1 48 ? 1.975 0.39 0.119 1 98.75 48 THR B O 1
ATOM 2073 N N . ILE B 1 49 ? 0.855 2.305 0.622 1 98.94 49 ILE B N 1
ATOM 2074 C CA . ILE B 1 49 ? -0.333 1.597 1.086 1 98.94 49 ILE B CA 1
ATOM 2075 C C . ILE B 1 49 ? -1.578 2.205 0.444 1 98.94 49 ILE B C 1
ATOM 2077 O O . ILE B 1 49 ? -1.528 3.311 -0.097 1 98.94 49 ILE B O 1
ATOM 2081 N N . GLY B 1 50 ? -2.674 1.438 0.475 1 98.75 50 GLY B N 1
ATOM 2082 C CA . GLY B 1 50 ? -3.971 1.917 0.022 1 98.75 50 GLY B CA 1
ATOM 2083 C C . GLY B 1 50 ? -5.094 1.603 0.992 1 98.75 50 GLY B C 1
ATOM 2084 O O . GLY B 1 50 ? -4.855 1.41 2.186 1 98.75 50 GLY B O 1
ATOM 2085 N N . ALA B 1 51 ? -6.301 1.609 0.493 1 98.88 51 ALA B N 1
ATOM 2086 C CA . ALA B 1 51 ? -7.523 1.509 1.286 1 98.88 51 ALA B CA 1
ATOM 2087 C C . ALA B 1 51 ? -7.543 0.221 2.105 1 98.88 51 ALA B C 1
ATOM 2089 O O . ALA B 1 51 ? -7.992 0.215 3.254 1 98.88 51 ALA B O 1
ATOM 2090 N N . PRO B 1 52 ? -7.02 -0.946 1.589 1 98.75 52 PRO B N 1
ATOM 2091 C CA . PRO B 1 52 ? -7.082 -2.178 2.379 1 98.75 52 PRO B CA 1
ATOM 2092 C C . PRO B 1 52 ? -6.328 -2.068 3.703 1 98.75 52 PRO B C 1
ATOM 2094 O O . PRO B 1 52 ? -6.762 -2.629 4.711 1 98.75 52 PRO B O 1
ATOM 2097 N N . VAL B 1 53 ? -5.246 -1.369 3.691 1 98.94 53 VAL B N 1
ATOM 2098 C CA . VAL B 1 53 ? -4.457 -1.209 4.91 1 98.94 53 VAL B CA 1
ATOM 2099 C C . VAL B 1 53 ? -5.195 -0.29 5.883 1 98.94 53 VAL B C 1
ATOM 2101 O O . VAL B 1 53 ? -5.258 -0.57 7.082 1 98.94 53 VAL B O 1
ATOM 2104 N N . ILE B 1 54 ? -5.766 0.788 5.363 1 98.94 54 ILE B N 1
ATOM 2105 C CA . ILE B 1 54 ? -6.547 1.71 6.18 1 98.94 54 ILE B CA 1
ATOM 2106 C C . ILE B 1 54 ? -7.727 0.97 6.812 1 98.94 54 ILE B C 1
ATOM 2108 O O . ILE B 1 54 ? -7.988 1.116 8.008 1 98.94 54 ILE B O 1
ATOM 2112 N N . GLU B 1 55 ? -8.406 0.209 6 1 98.88 55 GLU B N 1
ATOM 2113 C CA . GLU B 1 55 ? -9.578 -0.539 6.449 1 98.88 55 GLU B CA 1
ATOM 2114 C C . GLU B 1 55 ? -9.211 -1.526 7.555 1 98.88 55 GLU B C 1
ATOM 2116 O O . GLU B 1 55 ? -9.938 -1.663 8.539 1 98.88 55 GLU B O 1
ATOM 2121 N N . SER B 1 56 ? -8.125 -2.238 7.383 1 98.88 56 SER B N 1
ATOM 2122 C CA . SER B 1 56 ? -7.648 -3.17 8.398 1 98.88 56 SER B CA 1
ATOM 2123 C C . SER B 1 56 ? -7.332 -2.449 9.703 1 98.88 56 SER B C 1
ATOM 2125 O O . SER B 1 56 ? -7.738 -2.893 10.781 1 98.88 56 SER B O 1
ATOM 2127 N N . LEU B 1 57 ? -6.613 -1.349 9.594 1 98.94 57 LEU B N 1
ATOM 2128 C CA . LEU B 1 57 ? -6.219 -0.614 10.789 1 98.94 57 LEU B CA 1
ATOM 2129 C C . LEU B 1 57 ? -7.438 -0.046 11.508 1 98.94 57 LEU B C 1
ATOM 2131 O O . LEU B 1 57 ? -7.48 -0.023 12.742 1 98.94 57 LEU B O 1
ATOM 2135 N N . ARG B 1 58 ? -8.398 0.403 10.75 1 98.94 58 ARG B N 1
ATOM 2136 C CA . ARG B 1 58 ? -9.586 1.027 11.312 1 98.94 58 ARG B CA 1
ATOM 2137 C C . ARG B 1 58 ? -10.305 0.083 12.273 1 98.94 58 ARG B C 1
ATOM 2139 O O . ARG B 1 58 ? -10.859 0.522 13.281 1 98.94 58 ARG B O 1
ATOM 2146 N N . LYS B 1 59 ? -10.227 -1.178 12.07 1 98.75 59 LYS B N 1
ATOM 2147 C CA . LYS B 1 59 ? -10.875 -2.176 12.922 1 98.75 59 LYS B CA 1
ATOM 2148 C C . LYS B 1 59 ? -10.242 -2.215 14.305 1 98.75 59 LYS B C 1
ATOM 2150 O O . LYS B 1 59 ? -10.82 -2.77 15.242 1 98.75 59 LYS B O 1
ATOM 2155 N N . HIS B 1 60 ? -9.125 -1.605 14.438 1 98.81 60 HIS B N 1
ATOM 2156 C CA . HIS B 1 60 ? -8.375 -1.792 15.672 1 98.81 60 HIS B CA 1
ATOM 2157 C C . HIS B 1 60 ? -8.156 -0.465 16.391 1 98.81 60 HIS B C 1
ATOM 2159 O O . HIS B 1 60 ? -7.52 -0.423 17.453 1 98.81 60 HIS B O 1
ATOM 2165 N N . THR B 1 61 ? -8.633 0.61 15.883 1 98.75 61 THR B N 1
ATOM 2166 C CA . THR B 1 61 ? -8.398 1.905 16.516 1 98.75 61 THR B CA 1
ATOM 2167 C C . THR B 1 61 ? -9.508 2.887 16.156 1 98.75 61 THR B C 1
ATOM 2169 O O . THR B 1 61 ? -10.125 2.775 15.094 1 98.75 61 THR B O 1
ATOM 2172 N N . LYS B 1 62 ? -9.742 3.814 16.938 1 98.38 62 LYS B N 1
ATOM 2173 C CA . LYS B 1 62 ? -10.664 4.914 16.656 1 98.38 62 LYS B CA 1
ATOM 2174 C C . LYS B 1 62 ? -9.914 6.223 16.438 1 98.38 62 LYS B C 1
ATOM 2176 O O . LYS B 1 62 ? -10.523 7.285 16.328 1 98.38 62 LYS B O 1
ATOM 2181 N N . ALA B 1 63 ? -8.602 6.074 16.422 1 98.75 63 ALA B N 1
ATOM 2182 C CA . ALA B 1 63 ? -7.75 7.254 16.281 1 98.75 63 ALA B CA 1
ATOM 2183 C C . ALA B 1 63 ? -8.039 7.98 14.969 1 98.75 63 ALA B C 1
ATOM 2185 O O . ALA B 1 63 ? -8.57 7.387 14.031 1 98.75 63 ALA B O 1
ATOM 2186 N N . TYR B 1 64 ? -7.793 9.289 14.945 1 98.94 64 TYR B N 1
ATOM 2187 C CA . TYR B 1 64 ? -7.867 10.062 13.711 1 98.94 64 TYR B CA 1
ATOM 2188 C C . TYR B 1 64 ? -6.809 9.602 12.719 1 98.94 64 TYR B C 1
ATOM 2190 O O . TYR B 1 64 ? -5.609 9.734 12.969 1 98.94 64 TYR B O 1
ATOM 2198 N N . LEU B 1 65 ? -7.281 9.039 11.625 1 98.94 65 LEU B N 1
ATOM 2199 C CA . LEU B 1 65 ? -6.367 8.617 10.57 1 98.94 65 LEU B CA 1
ATOM 2200 C C . LEU B 1 65 ? -6.172 9.727 9.539 1 98.94 65 LEU B C 1
ATOM 2202 O O . LEU B 1 65 ? -7.055 9.977 8.719 1 98.94 65 LEU B O 1
ATOM 2206 N N . ASP B 1 66 ? -5.066 10.406 9.641 1 98.94 66 ASP B N 1
ATOM 2207 C CA . ASP B 1 66 ? -4.668 11.516 8.773 1 98.94 66 ASP B CA 1
ATOM 2208 C C . ASP B 1 66 ? -4.051 11 7.477 1 98.94 66 ASP B C 1
ATOM 2210 O O . ASP B 1 66 ? -2.834 10.812 7.391 1 98.94 66 ASP B O 1
ATOM 2214 N N . CYS B 1 67 ? -4.898 10.82 6.453 1 99 67 CYS B N 1
ATOM 2215 C CA . CYS B 1 67 ? -4.438 10.227 5.207 1 99 67 CYS B CA 1
ATOM 2216 C C . CYS B 1 67 ? -3.9 11.297 4.258 1 99 67 CYS B C 1
ATOM 2218 O O . CYS B 1 67 ? -4.645 12.172 3.82 1 99 67 CYS B O 1
ATOM 2220 N N . HIS B 1 68 ? -2.648 11.227 4.012 1 98.94 68 HIS B N 1
ATOM 2221 C CA . HIS B 1 68 ? -1.946 12.086 3.064 1 98.94 68 HIS B CA 1
ATOM 2222 C C . HIS B 1 68 ? -1.752 11.383 1.723 1 98.94 68 HIS B C 1
ATOM 2224 O O . HIS B 1 68 ? -0.94 10.461 1.611 1 98.94 68 HIS B O 1
ATOM 2230 N N . LEU B 1 69 ? -2.482 11.875 0.712 1 98.94 69 LEU B N 1
ATOM 2231 C CA . LEU B 1 69 ? -2.512 11.203 -0.58 1 98.94 69 LEU B CA 1
ATOM 2232 C C . LEU B 1 69 ? -1.52 11.836 -1.549 1 98.94 69 LEU B C 1
ATOM 2234 O O . LEU B 1 69 ? -1.736 12.953 -2.021 1 98.94 69 LEU B O 1
ATOM 2238 N N . MET B 1 70 ? -0.466 11.164 -1.748 1 98.94 70 MET B N 1
ATOM 2239 C CA . MET B 1 70 ? 0.478 11.461 -2.822 1 98.94 70 MET B CA 1
ATOM 2240 C C . MET B 1 70 ? 0.217 10.57 -4.035 1 98.94 70 MET B C 1
ATOM 2242 O O . MET B 1 70 ? 1.006 9.68 -4.336 1 98.94 70 MET B O 1
ATOM 2246 N N . VAL B 1 71 ? -0.911 10.883 -4.723 1 98.88 71 VAL B N 1
ATOM 2247 C CA . VAL B 1 71 ? -1.407 10.078 -5.836 1 98.88 71 VAL B CA 1
ATOM 2248 C C . VAL B 1 71 ? -1.743 10.984 -7.016 1 98.88 71 VAL B C 1
ATOM 2250 O O . VAL B 1 71 ? -1.973 12.188 -6.84 1 98.88 71 VAL B O 1
ATOM 2253 N N . THR B 1 72 ? -1.897 10.438 -8.203 1 98.25 72 THR B N 1
ATOM 2254 C CA . THR B 1 72 ? -2.102 11.172 -9.445 1 98.25 72 THR B CA 1
ATOM 2255 C C . THR B 1 72 ? -3.547 11.648 -9.562 1 98.25 72 THR B C 1
ATOM 2257 O O . THR B 1 72 ? -3.807 12.742 -10.062 1 98.25 72 THR B O 1
ATOM 2260 N N . ASN B 1 73 ? -4.543 10.805 -9.164 1 97.38 73 ASN B N 1
ATOM 2261 C CA . ASN B 1 73 ? -5.965 11.117 -9.289 1 97.38 73 ASN B CA 1
ATOM 2262 C C . ASN B 1 73 ? -6.688 10.984 -7.949 1 97.38 73 ASN B C 1
ATOM 2264 O O . ASN B 1 73 ? -7.488 10.07 -7.758 1 97.38 73 ASN B O 1
ATOM 2268 N N . PRO B 1 74 ? -6.57 12.023 -7.164 1 98.75 74 PRO B N 1
ATOM 2269 C CA . PRO B 1 74 ? -7.109 11.914 -5.809 1 98.75 74 PRO B CA 1
ATOM 2270 C C . PRO B 1 74 ? -8.609 11.633 -5.793 1 98.75 74 PRO B C 1
ATOM 2272 O O . PRO B 1 74 ? -9.109 10.961 -4.887 1 98.75 74 PRO B O 1
ATOM 2275 N N . ILE B 1 75 ? -9.344 12.141 -6.773 1 98.69 75 ILE B N 1
ATOM 2276 C CA . ILE B 1 75 ? -10.797 12.016 -6.789 1 98.69 75 ILE B CA 1
ATOM 2277 C C . ILE B 1 75 ? -11.188 10.539 -6.777 1 98.69 75 ILE B C 1
ATOM 2279 O O . ILE B 1 75 ? -12.211 10.164 -6.199 1 98.69 75 ILE B O 1
ATOM 2283 N N . ASP B 1 76 ? -10.391 9.68 -7.367 1 98.5 76 ASP B N 1
ATOM 2284 C CA . ASP B 1 76 ? -10.672 8.258 -7.48 1 98.5 76 ASP B CA 1
ATOM 2285 C C . ASP B 1 76 ? -10.609 7.574 -6.117 1 98.5 76 ASP B C 1
ATOM 2287 O O . ASP B 1 76 ? -11.109 6.457 -5.953 1 98.5 76 ASP B O 1
ATOM 2291 N N . TYR B 1 77 ? -10.023 8.219 -5.141 1 98.81 77 TYR B N 1
ATOM 2292 C CA . TYR B 1 77 ? -9.758 7.57 -3.857 1 98.81 77 TYR B CA 1
ATOM 2293 C C . TYR B 1 77 ? -10.734 8.047 -2.793 1 98.81 77 TYR B C 1
ATOM 2295 O O . TYR B 1 77 ? -10.758 7.52 -1.678 1 98.81 77 TYR B O 1
ATOM 2303 N N . VAL B 1 78 ? -11.586 9.023 -3.094 1 98.88 78 VAL B N 1
ATOM 2304 C CA . VAL B 1 78 ? -12.5 9.586 -2.105 1 98.88 78 VAL B CA 1
ATOM 2305 C C . VAL B 1 78 ? -13.414 8.484 -1.565 1 98.88 78 VAL B C 1
ATOM 2307 O O . VAL B 1 78 ? -13.484 8.266 -0.354 1 98.88 78 VAL B O 1
ATOM 2310 N N . GLU B 1 79 ? -14.016 7.766 -2.416 1 98.75 79 GLU B N 1
ATOM 2311 C CA . GLU B 1 79 ? -14.961 6.734 -1.991 1 98.75 79 GLU B CA 1
ATOM 2312 C C . GLU B 1 79 ? -14.25 5.586 -1.283 1 98.75 79 GLU B C 1
ATOM 2314 O O . GLU B 1 79 ? -14.625 5.195 -0.178 1 98.75 79 GLU B O 1
ATOM 2319 N N . PRO B 1 80 ? -13.172 5.02 -1.85 1 98.75 80 PRO B N 1
ATOM 2320 C CA . PRO B 1 80 ? -12.523 3.881 -1.197 1 98.75 80 PRO B CA 1
ATOM 2321 C C . PRO B 1 80 ? -11.969 4.23 0.182 1 98.75 80 PRO B C 1
ATOM 2323 O O . PRO B 1 80 ? -12.031 3.414 1.104 1 98.75 80 PRO B O 1
ATOM 2326 N N . LEU B 1 81 ? -11.445 5.406 0.353 1 98.94 81 LEU B N 1
ATOM 2327 C CA . LEU B 1 81 ? -10.859 5.766 1.638 1 98.94 81 LEU B CA 1
ATOM 2328 C C . LEU B 1 81 ? -11.938 6.074 2.666 1 98.94 81 LEU B C 1
ATOM 2330 O O . LEU B 1 81 ? -11.766 5.801 3.855 1 98.94 81 LEU B O 1
ATOM 2334 N N . ALA B 1 82 ? -13.023 6.672 2.201 1 98.94 82 ALA B N 1
ATOM 2335 C CA . ALA B 1 82 ? -14.156 6.871 3.102 1 98.94 82 ALA B CA 1
ATOM 2336 C C . ALA B 1 82 ? -14.68 5.535 3.633 1 98.94 82 ALA B C 1
ATOM 2338 O O . ALA B 1 82 ? -14.875 5.379 4.84 1 98.94 82 ALA B O 1
ATOM 2339 N N . LYS B 1 83 ? -14.859 4.617 2.719 1 98.81 83 LYS B N 1
ATOM 2340 C CA . LYS B 1 83 ? -15.328 3.287 3.102 1 98.81 83 LYS B CA 1
ATOM 2341 C C . LYS B 1 83 ? -14.344 2.605 4.043 1 98.81 83 LYS B C 1
ATOM 2343 O O . LYS B 1 83 ? -14.742 1.862 4.941 1 98.81 83 LYS B O 1
ATOM 2348 N N . ALA B 1 84 ? -13.086 2.873 3.852 1 98.88 84 ALA B N 1
ATOM 2349 C CA . ALA B 1 84 ? -12.023 2.24 4.633 1 98.88 84 ALA B CA 1
ATOM 2350 C C . ALA B 1 84 ? -11.953 2.826 6.039 1 98.88 84 ALA B C 1
ATOM 2352 O O . ALA B 1 84 ? -11.352 2.236 6.938 1 98.88 84 ALA B O 1
ATOM 2353 N N . GLY B 1 85 ? -12.5 4.023 6.23 1 98.88 85 GLY B N 1
ATOM 2354 C CA . GLY B 1 85 ? -12.547 4.602 7.566 1 98.88 85 GLY B CA 1
ATOM 2355 C C . GLY B 1 85 ? -11.523 5.703 7.773 1 98.88 85 GLY B C 1
ATOM 2356 O O . GLY B 1 85 ? -11.156 6.012 8.906 1 98.88 85 GLY B O 1
ATOM 2357 N N . ALA B 1 86 ? -11.047 6.293 6.734 1 98.88 86 ALA B N 1
ATOM 2358 C CA . ALA B 1 86 ? -10.172 7.457 6.836 1 98.88 86 ALA B CA 1
ATOM 2359 C C . ALA B 1 86 ? -10.867 8.609 7.555 1 98.88 86 ALA B C 1
ATOM 2361 O O . ALA B 1 86 ? -12.086 8.789 7.414 1 98.88 86 ALA B O 1
ATOM 2362 N N . SER B 1 87 ? -10.109 9.367 8.367 1 98.94 87 SER B N 1
ATOM 2363 C CA . SER B 1 87 ? -10.641 10.539 9.055 1 98.94 87 SER B CA 1
ATOM 2364 C C . SER B 1 87 ? -10.375 11.812 8.25 1 98.94 87 SER B C 1
ATOM 2366 O O . SER B 1 87 ? -11.273 12.633 8.055 1 98.94 87 SER B O 1
ATOM 2368 N N . GLY B 1 88 ? -9.172 12.008 7.922 1 98.94 88 GLY B N 1
ATOM 2369 C CA . GLY B 1 88 ? -8.75 13.102 7.066 1 98.94 88 GLY B CA 1
ATOM 2370 C C . GLY B 1 88 ? -8.32 12.648 5.684 1 98.94 88 GLY B C 1
ATOM 2371 O O . GLY B 1 88 ? -7.82 11.531 5.516 1 98.94 88 GLY B O 1
ATOM 2372 N N . PHE B 1 89 ? -8.516 13.492 4.707 1 98.94 89 PHE B N 1
ATOM 2373 C CA . PHE B 1 89 ? -8.133 13.289 3.314 1 98.94 89 PHE B CA 1
ATOM 2374 C C . PHE B 1 89 ? -7.418 14.516 2.762 1 98.94 89 PHE B C 1
ATOM 2376 O O . PHE B 1 89 ? -8.047 15.523 2.463 1 98.94 89 PHE B O 1
ATOM 2383 N N . THR B 1 90 ? -6.109 14.383 2.646 1 99 90 THR B N 1
ATOM 2384 C CA . THR B 1 90 ? -5.289 15.484 2.166 1 99 90 THR B CA 1
ATOM 2385 C C . THR B 1 90 ? -4.711 15.172 0.789 1 99 90 THR B C 1
ATOM 2387 O O . THR B 1 90 ? -3.924 14.234 0.638 1 99 90 THR B O 1
ATOM 2390 N N . PHE B 1 91 ? -5.145 15.93 -0.212 1 98.94 91 PHE B N 1
ATOM 2391 C CA . PHE B 1 91 ? -4.699 15.711 -1.584 1 98.94 91 PHE B CA 1
ATOM 2392 C C . PHE B 1 91 ? -3.729 16.797 -2.021 1 98.94 91 PHE B C 1
ATOM 2394 O O . PHE B 1 91 ? -3.691 17.875 -1.429 1 98.94 91 PHE B O 1
ATOM 2401 N N . HIS B 1 92 ? -2.92 16.531 -3.025 1 98.94 92 HIS B N 1
ATOM 2402 C CA . HIS B 1 92 ? -1.951 17.5 -3.51 1 98.94 92 HIS B CA 1
ATOM 2403 C C . HIS B 1 92 ? -2.582 18.438 -4.527 1 98.94 92 HIS B C 1
ATOM 2405 O O . HIS B 1 92 ? -3.305 18 -5.426 1 98.94 92 HIS B O 1
ATOM 2411 N N . LEU B 1 93 ? -2.225 19.625 -4.418 1 98.75 93 LEU B N 1
ATOM 2412 C CA . LEU B 1 93 ? -2.744 20.688 -5.289 1 98.75 93 LEU B CA 1
ATOM 2413 C C . LEU B 1 93 ? -2.271 20.484 -6.723 1 98.75 93 LEU B C 1
ATOM 2415 O O . LEU B 1 93 ? -3.029 20.719 -7.668 1 98.75 93 LEU B O 1
ATOM 2419 N N . GLU B 1 94 ? -1.021 20.109 -6.914 1 98.75 94 GLU B N 1
ATOM 2420 C CA . GLU B 1 94 ? -0.353 20.031 -8.211 1 98.75 94 GLU B CA 1
ATOM 2421 C C . GLU B 1 94 ? -1.126 19.156 -9.188 1 98.75 94 GLU B C 1
ATOM 2423 O O . GLU B 1 94 ? -1.052 19.344 -10.398 1 98.75 94 GLU B O 1
ATOM 2428 N N . VAL B 1 95 ? -1.987 18.219 -8.641 1 98.56 95 VAL B N 1
ATOM 2429 C CA . VAL B 1 95 ? -2.699 17.281 -9.523 1 98.56 95 VAL B CA 1
ATOM 2430 C C . VAL B 1 95 ? -4.199 17.547 -9.438 1 98.56 95 VAL B C 1
ATOM 2432 O O . VAL B 1 95 ? -5.004 16.734 -9.891 1 98.56 95 VAL B O 1
ATOM 2435 N N . SER B 1 96 ? -4.621 18.594 -8.805 1 98.31 96 SER B N 1
ATOM 2436 C CA . SER B 1 96 ? -6.043 18.797 -8.539 1 98.31 96 SER B CA 1
ATOM 2437 C C . SER B 1 96 ? -6.496 20.188 -8.938 1 98.31 96 SER B C 1
ATOM 2439 O O . SER B 1 96 ? -7.582 20.625 -8.555 1 98.31 96 SER B O 1
ATOM 2441 N N . LYS B 1 97 ? -5.73 20.906 -9.672 1 97.12 97 LYS B N 1
ATOM 2442 C CA . LYS B 1 97 ? -5.98 22.312 -9.984 1 97.12 97 LYS B CA 1
ATOM 2443 C C . LYS B 1 97 ? -7.312 22.5 -10.703 1 97.12 97 LYS B C 1
ATOM 2445 O O . LYS B 1 97 ? -8 23.5 -10.508 1 97.12 97 LYS B O 1
ATOM 2450 N N . GLU B 1 98 ? -7.711 21.531 -11.492 1 97.06 98 GLU B N 1
ATOM 2451 C CA . GLU B 1 98 ? -8.883 21.688 -12.352 1 97.06 98 GLU B CA 1
ATOM 2452 C C . GLU B 1 98 ? -10.141 21.156 -11.68 1 97.06 98 GLU B C 1
ATOM 2454 O O . GLU B 1 98 ? -11.258 21.406 -12.141 1 97.06 98 GLU B O 1
ATOM 2459 N N . ASN B 1 99 ? -9.953 20.391 -10.578 1 98.19 99 ASN B N 1
ATOM 2460 C CA . ASN B 1 99 ? -11.148 19.75 -10.055 1 98.19 99 ASN B CA 1
ATOM 2461 C C . ASN B 1 99 ? -11.156 19.734 -8.523 1 98.19 99 ASN B C 1
ATOM 2463 O O . ASN B 1 99 ? -11.805 18.891 -7.91 1 98.19 99 ASN B O 1
ATOM 2467 N N . TRP B 1 100 ? -10.422 20.641 -7.926 1 98.5 100 TRP B N 1
ATOM 2468 C CA . TRP B 1 100 ? -10.289 20.641 -6.473 1 98.5 100 TRP B CA 1
ATOM 2469 C C . TRP B 1 100 ? -11.648 20.859 -5.805 1 98.5 100 TRP B C 1
ATOM 2471 O O . TRP B 1 100 ? -11.914 20.297 -4.742 1 98.5 100 TRP B O 1
ATOM 2481 N N . LYS B 1 101 ? -12.547 21.625 -6.383 1 98.62 101 LYS B N 1
ATOM 2482 C CA . LYS B 1 101 ? -13.859 21.875 -5.789 1 98.62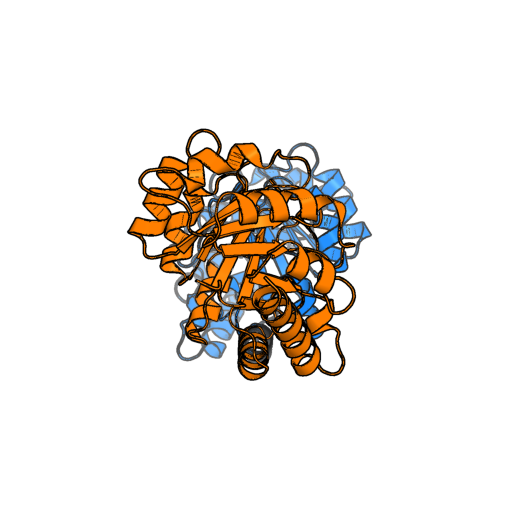 101 LYS B CA 1
ATOM 2483 C C . LYS B 1 101 ? -14.648 20.578 -5.66 1 98.62 101 LYS B C 1
ATOM 2485 O O . LYS B 1 101 ? -15.266 20.312 -4.625 1 98.62 101 LYS B O 1
ATOM 2490 N N . GLU B 1 102 ? -14.57 19.828 -6.746 1 98.69 102 GLU B N 1
ATOM 2491 C CA . GLU B 1 102 ? -15.25 18.531 -6.75 1 98.69 102 GLU B CA 1
ATOM 2492 C C . GLU B 1 102 ? -14.641 17.578 -5.715 1 98.69 102 GLU B C 1
ATOM 2494 O O . GLU B 1 102 ? -15.367 16.844 -5.039 1 98.69 102 GLU B O 1
ATOM 2499 N N . ILE B 1 103 ? -13.383 17.562 -5.57 1 98.81 103 ILE B N 1
ATOM 2500 C CA . ILE B 1 103 ? -12.68 16.703 -4.617 1 98.81 103 ILE B CA 1
ATOM 2501 C C . ILE B 1 103 ? -13.094 17.078 -3.193 1 98.81 103 ILE B C 1
ATOM 2503 O O . ILE B 1 103 ? -13.492 16.219 -2.408 1 98.81 103 ILE B O 1
ATOM 2507 N N . ILE B 1 104 ? -13.078 18.359 -2.84 1 98.88 104 ILE B N 1
ATOM 2508 C CA . ILE B 1 104 ? -13.422 18.828 -1.501 1 98.88 104 ILE B CA 1
ATOM 2509 C C . ILE B 1 104 ? -14.867 18.453 -1.18 1 98.88 104 ILE B C 1
ATOM 2511 O O . ILE B 1 104 ? -15.148 17.922 -0.099 1 98.88 104 ILE B O 1
ATOM 2515 N N . GLN B 1 105 ? -15.719 18.703 -2.143 1 98.81 105 GLN B N 1
ATOM 2516 C CA . GLN B 1 105 ? -17.125 18.344 -1.954 1 98.81 105 GLN B CA 1
ATOM 2517 C C . GLN B 1 105 ? -17.297 16.859 -1.684 1 98.81 105 GLN B C 1
ATOM 2519 O O . GLN B 1 105 ? -18.031 16.469 -0.777 1 98.81 105 GLN B O 1
ATOM 2524 N N . GLY B 1 106 ? -16.625 16.031 -2.492 1 98.81 106 GLY B N 1
ATOM 2525 C CA . GLY B 1 106 ? -16.688 14.594 -2.293 1 98.81 106 GLY B CA 1
ATOM 2526 C C . GLY B 1 106 ? -16.188 14.156 -0.928 1 98.81 106 GLY B C 1
ATOM 2527 O O . GLY B 1 106 ? -16.812 13.305 -0.282 1 98.81 106 GLY B O 1
ATOM 2528 N N . ILE B 1 107 ? -15.086 14.711 -0.491 1 98.94 107 ILE B N 1
ATOM 2529 C CA . ILE B 1 107 ? -14.492 14.383 0.801 1 98.94 107 ILE B CA 1
ATOM 2530 C C . ILE B 1 107 ? -15.492 14.695 1.919 1 98.94 107 ILE B C 1
ATOM 2532 O O . ILE B 1 107 ? -15.758 13.844 2.771 1 98.94 107 ILE B O 1
ATOM 2536 N N . LYS B 1 108 ? -16.062 15.875 1.899 1 98.88 108 LYS B N 1
ATOM 2537 C CA . LYS B 1 108 ? -16.969 16.328 2.951 1 98.88 108 LYS B CA 1
ATOM 2538 C C . LYS B 1 108 ? -18.266 15.531 2.943 1 98.88 108 LYS B C 1
ATOM 2540 O O . LYS B 1 108 ? -18.797 15.188 4 1 98.88 108 LYS B O 1
ATOM 2545 N N . LEU B 1 109 ? -18.766 15.273 1.764 1 98.75 109 LEU B N 1
ATOM 2546 C CA . LEU B 1 109 ? -20 14.5 1.638 1 98.75 109 LEU B CA 1
ATOM 2547 C C . LEU B 1 109 ? -19.844 13.117 2.27 1 98.75 109 LEU B C 1
ATOM 2549 O O . LEU B 1 109 ? -20.828 12.539 2.758 1 98.75 109 LEU B O 1
ATOM 2553 N N . LYS B 1 110 ? -18.641 12.609 2.266 1 98.81 110 LYS B N 1
ATOM 2554 C CA . LYS B 1 110 ? -18.391 11.273 2.797 1 98.81 110 LYS B CA 1
ATOM 2555 C C . LYS B 1 110 ? -17.969 11.328 4.262 1 98.81 110 LYS B C 1
ATOM 2557 O O . LYS B 1 110 ? -17.594 10.312 4.848 1 98.81 110 LYS B O 1
ATOM 2562 N N . GLY B 1 111 ? -17.906 12.477 4.836 1 98.69 111 GLY B N 1
ATOM 2563 C CA . GLY B 1 111 ? -17.688 12.633 6.266 1 98.69 111 GLY B CA 1
ATOM 2564 C C . GLY B 1 111 ? -16.219 12.758 6.629 1 98.69 111 GLY B C 1
ATOM 2565 O O . GLY B 1 111 ? -15.859 12.695 7.805 1 98.69 111 GLY B O 1
ATOM 2566 N N . MET B 1 112 ? -15.352 12.898 5.699 1 98.94 112 MET B N 1
ATOM 2567 C CA . MET B 1 112 ? -13.93 13.078 5.969 1 98.94 112 MET B CA 1
ATOM 2568 C C . MET B 1 112 ? -13.578 14.562 6.035 1 98.94 112 MET B C 1
ATOM 2570 O O . MET B 1 112 ? -14.336 15.406 5.57 1 98.94 112 MET B O 1
ATOM 2574 N N . ARG B 1 113 ? -12.461 14.867 6.668 1 98.88 113 ARG B N 1
ATOM 2575 C CA . ARG B 1 113 ? -11.938 16.219 6.766 1 98.88 113 ARG B CA 1
ATOM 2576 C C . ARG B 1 113 ? -11.016 16.547 5.594 1 98.88 113 ARG B C 1
ATOM 2578 O O . ARG B 1 113 ? -9.977 15.898 5.426 1 98.88 113 ARG B O 1
ATOM 2585 N N . PRO B 1 114 ? -11.352 17.531 4.766 1 98.94 114 PRO B N 1
ATOM 2586 C CA . PRO B 1 114 ? -10.531 17.828 3.588 1 98.94 114 PRO B CA 1
ATOM 2587 C C . PRO B 1 114 ? -9.289 18.641 3.926 1 98.94 114 PRO B C 1
ATOM 2589 O O . PRO B 1 114 ? -9.359 19.594 4.703 1 98.94 114 PRO B O 1
ATOM 2592 N N . GLY B 1 115 ? -8.133 18.25 3.428 1 98.94 115 GLY B N 1
ATOM 2593 C CA . GLY B 1 115 ? -6.887 19 3.439 1 98.94 115 GLY B CA 1
ATOM 2594 C C . GLY B 1 115 ? -6.25 19.109 2.066 1 98.94 115 GLY B C 1
ATOM 2595 O O . GLY B 1 115 ? -6.59 18.359 1.152 1 98.94 115 GLY B O 1
ATOM 2596 N N . VAL B 1 116 ? -5.418 20.109 1.896 1 98.94 116 VAL B N 1
ATOM 2597 C CA . VAL B 1 116 ? -4.66 20.25 0.661 1 98.94 116 VAL B CA 1
ATOM 2598 C C . VAL B 1 116 ? -3.168 20.359 0.98 1 98.94 116 VAL B C 1
ATOM 2600 O O . VAL B 1 116 ? -2.779 20.984 1.962 1 98.94 116 VAL B O 1
ATOM 2603 N N . ALA B 1 117 ? -2.404 19.625 0.239 1 98.94 117 ALA B N 1
ATOM 2604 C CA . ALA B 1 117 ? -0.949 19.641 0.369 1 98.94 117 ALA B CA 1
ATOM 2605 C C . ALA B 1 117 ? -0.298 20.328 -0.823 1 98.94 117 ALA B C 1
ATOM 2607 O O . ALA B 1 117 ? -0.868 20.359 -1.916 1 98.94 117 ALA B O 1
ATOM 2608 N N . LEU B 1 118 ? 0.854 20.875 -0.643 1 98.62 118 LEU B N 1
ATOM 2609 C CA . LEU B 1 118 ? 1.625 21.422 -1.752 1 98.62 118 LEU B CA 1
ATOM 2610 C C . LEU B 1 118 ? 3.107 21.094 -1.599 1 98.62 118 LEU B C 1
ATOM 2612 O O . LEU B 1 118 ? 3.631 21.078 -0.483 1 98.62 118 LEU B O 1
ATOM 2616 N N . LYS B 1 119 ? 3.773 20.875 -2.678 1 98.62 119 LYS B N 1
ATOM 2617 C CA . LYS B 1 119 ? 5.207 20.625 -2.746 1 98.62 119 LYS B CA 1
ATOM 2618 C C . LYS B 1 119 ? 6.016 21.875 -2.447 1 98.62 119 LYS B C 1
ATOM 2620 O O . LYS B 1 119 ? 5.488 22.984 -2.52 1 98.62 119 LYS B O 1
ATOM 2625 N N . PRO B 1 120 ? 7.289 21.656 -2.086 1 98.75 120 PRO B N 1
ATOM 2626 C CA . PRO B 1 120 ? 8.141 22.812 -1.801 1 98.75 120 PRO B CA 1
ATOM 2627 C C . PRO B 1 120 ? 8.188 23.812 -2.957 1 98.75 120 PRO B C 1
ATOM 2629 O O . PRO B 1 120 ? 8.188 25.031 -2.732 1 98.75 120 PRO B O 1
ATOM 2632 N N . GLY B 1 121 ? 8.07 23.344 -4.145 1 98.56 121 GLY B N 1
ATOM 2633 C CA . GLY B 1 121 ? 8.227 24.203 -5.305 1 98.56 121 GLY B CA 1
ATOM 2634 C C . GLY B 1 121 ? 6.949 24.906 -5.703 1 98.56 121 GLY B C 1
ATOM 2635 O O . GLY B 1 121 ? 6.965 25.797 -6.555 1 98.56 121 GLY B O 1
ATOM 2636 N N . THR B 1 122 ? 5.816 24.609 -5.145 1 98.69 122 THR B N 1
ATOM 2637 C CA . THR B 1 122 ? 4.523 25.188 -5.473 1 98.69 122 THR B CA 1
ATOM 2638 C C . THR B 1 122 ? 4.277 26.453 -4.648 1 98.69 122 THR B C 1
ATOM 2640 O O . THR B 1 122 ? 4.367 26.422 -3.422 1 98.69 122 THR B O 1
ATOM 2643 N N . PRO B 1 123 ? 3.947 27.562 -5.242 1 98.44 123 PRO B N 1
ATOM 2644 C CA . PRO B 1 123 ? 3.693 28.797 -4.508 1 98.44 123 PRO B CA 1
ATOM 2645 C C . PRO B 1 123 ? 2.506 28.688 -3.553 1 98.44 123 PRO B 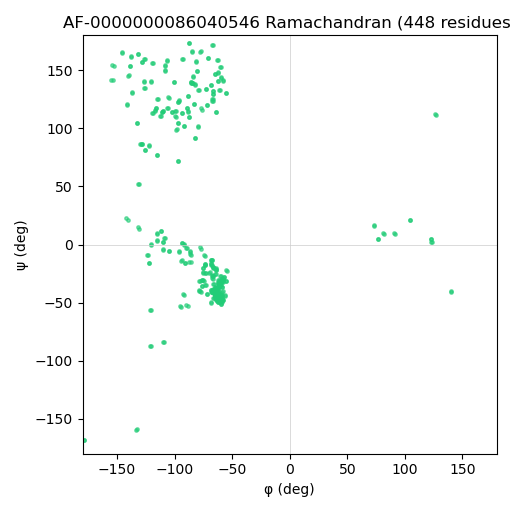C 1
ATOM 2647 O O . PRO B 1 123 ? 1.489 28.078 -3.895 1 98.44 123 PRO B O 1
ATOM 2650 N N . ILE B 1 124 ? 2.656 29.297 -2.354 1 98.5 124 ILE B N 1
ATOM 2651 C CA . ILE B 1 124 ? 1.667 29.172 -1.289 1 98.5 124 ILE B CA 1
ATOM 2652 C C . ILE B 1 124 ? 0.368 29.859 -1.706 1 98.5 124 ILE B C 1
ATOM 2654 O O . ILE B 1 124 ? -0.72 29.422 -1.312 1 98.5 124 ILE B O 1
ATOM 2658 N N . GLU B 1 125 ? 0.419 30.859 -2.58 1 98.44 125 GLU B N 1
ATOM 2659 C CA . GLU B 1 125 ? -0.748 31.625 -2.998 1 98.44 125 GLU B CA 1
ATOM 2660 C C . GLU B 1 125 ? -1.749 30.75 -3.746 1 98.44 125 GLU B C 1
ATOM 2662 O O . GLU B 1 125 ? -2.936 31.078 -3.812 1 98.44 125 GLU B O 1
ATOM 2667 N N . GLU B 1 126 ? -1.283 29.656 -4.246 1 98.38 126 GLU B N 1
ATOM 2668 C CA . GLU B 1 126 ? -2.129 28.781 -5.055 1 98.38 126 GLU B CA 1
ATOM 2669 C C . GLU B 1 126 ? -3.137 28.031 -4.188 1 98.38 126 GLU B C 1
ATOM 2671 O O . GLU B 1 126 ? -4.113 27.484 -4.699 1 98.38 126 GLU B O 1
ATOM 2676 N N . VAL B 1 127 ? -2.92 27.984 -2.893 1 98.31 127 VAL B N 1
ATOM 2677 C CA . VAL B 1 127 ? -3.844 27.25 -2.041 1 98.31 127 VAL B CA 1
ATOM 2678 C C . VAL B 1 127 ? -4.949 28.172 -1.542 1 98.31 127 VAL B C 1
ATOM 2680 O O . VAL B 1 127 ? -5.961 27.719 -1.008 1 98.31 127 VAL B O 1
ATOM 2683 N N . TYR B 1 128 ? -4.754 29.578 -1.647 1 98.62 128 TYR B N 1
ATOM 2684 C CA . TYR B 1 128 ? -5.664 30.547 -1.04 1 98.62 128 TYR B CA 1
ATOM 2685 C C . TYR B 1 128 ? -7.094 30.328 -1.527 1 98.62 128 TYR B C 1
ATOM 2687 O O . TYR B 1 128 ? -8.031 30.344 -0.73 1 98.62 128 TYR B O 1
ATOM 2695 N N . PRO B 1 129 ? -7.301 30.094 -2.869 1 98.38 129 PRO B N 1
ATOM 2696 C CA . PRO B 1 129 ? -8.672 29.875 -3.346 1 98.38 129 PRO B CA 1
ATOM 2697 C C . PRO B 1 129 ? -9.359 28.703 -2.664 1 98.38 129 PRO B C 1
ATOM 2699 O O . PRO B 1 129 ? -10.578 28.703 -2.49 1 98.38 129 PRO B O 1
ATOM 2702 N N . LEU B 1 130 ? -8.617 27.672 -2.277 1 98.75 130 LEU B N 1
ATOM 2703 C CA . LEU B 1 130 ? -9.188 26.5 -1.63 1 98.75 130 LEU B CA 1
ATOM 2704 C C . LEU B 1 130 ? -9.594 26.812 -0.195 1 98.75 130 LEU B C 1
ATOM 2706 O O . LEU B 1 130 ? -10.562 26.234 0.317 1 98.75 130 LEU B O 1
ATOM 2710 N N . VAL B 1 131 ? -8.859 27.641 0.479 1 98.69 131 VAL B N 1
ATOM 2711 C CA . VAL B 1 131 ? -9.117 28 1.869 1 98.69 131 VAL B CA 1
ATOM 2712 C C . VAL B 1 131 ? -10.258 29.016 1.935 1 98.69 131 VAL B C 1
ATOM 2714 O O . VAL B 1 131 ? -11.062 29 2.869 1 98.69 131 VAL B O 1
ATOM 2717 N N . GLU B 1 132 ? -10.375 29.844 0.934 1 98.38 132 GLU B N 1
ATOM 2718 C CA . GLU B 1 132 ? -11.312 30.953 0.964 1 98.38 132 GLU B CA 1
ATOM 2719 C C . GLU B 1 132 ? -12.617 30.594 0.266 1 98.38 132 GLU B C 1
ATOM 2721 O O . GLU B 1 132 ? -13.594 31.359 0.324 1 98.38 132 GLU B O 1
ATOM 2726 N N . SER B 1 133 ? -12.672 29.469 -0.323 1 97.81 133 SER B N 1
ATOM 2727 C CA . SER B 1 133 ? -13.852 29.078 -1.082 1 97.81 133 SER B CA 1
ATOM 2728 C C . SER B 1 133 ? -15.047 28.859 -0.164 1 97.81 133 SER B C 1
ATOM 2730 O O . SER B 1 133 ? -14.906 28.859 1.061 1 97.81 133 SER B O 1
ATOM 2732 N N . GLU B 1 134 ? -16.234 28.672 -0.757 1 97.44 134 GLU B N 1
ATOM 2733 C CA . GLU B 1 134 ? -17.469 28.422 -0.026 1 97.44 134 GLU B CA 1
ATOM 2734 C C . GLU B 1 134 ? -17.406 27.109 0.739 1 97.44 134 GLU B C 1
ATOM 2736 O O . GLU B 1 134 ? -17.953 26.984 1.837 1 97.44 134 GLU B O 1
ATOM 2741 N N . ASN B 1 135 ? -16.812 26.141 0.163 1 97.94 135 ASN B N 1
ATOM 2742 C CA . ASN B 1 135 ? -16.562 24.828 0.761 1 97.94 135 ASN B CA 1
ATOM 2743 C C . ASN B 1 135 ? -15.062 24.562 0.936 1 97.94 135 ASN B C 1
ATOM 2745 O O . ASN B 1 135 ? -14.469 23.797 0.185 1 97.94 135 ASN B O 1
ATOM 2749 N N . PRO B 1 136 ? -14.453 25.141 1.913 1 98.38 136 PRO B N 1
ATOM 2750 C CA . PRO B 1 136 ? -12.992 25.219 1.985 1 98.38 136 PRO B CA 1
ATOM 2751 C C . PRO B 1 136 ? -12.352 23.953 2.535 1 98.38 136 PRO B C 1
ATOM 2753 O O . PRO B 1 136 ? -13.031 23.141 3.188 1 98.38 136 PRO B O 1
ATOM 2756 N N . VAL B 1 137 ? -11.164 23.766 2.24 1 98.81 137 VAL B N 1
ATOM 2757 C CA . VAL B 1 137 ? -10.352 22.812 2.998 1 98.81 137 VAL B CA 1
ATOM 2758 C C . VAL B 1 137 ? -10.234 23.281 4.445 1 98.81 137 VAL B C 1
ATOM 2760 O O . VAL B 1 137 ? -10.391 24.469 4.738 1 98.81 137 VAL B O 1
ATOM 2763 N N . GLU B 1 138 ? -9.922 22.312 5.262 1 98.5 138 GLU B N 1
ATOM 2764 C CA . GLU B 1 138 ? -9.844 22.609 6.688 1 98.5 138 GLU B CA 1
ATOM 2765 C C . GLU B 1 138 ? -8.398 22.547 7.18 1 98.5 138 GLU B C 1
ATOM 2767 O O . GLU B 1 138 ? -8.109 22.906 8.32 1 98.5 138 GLU B O 1
ATOM 2772 N N . MET B 1 139 ? -7.535 22.172 6.32 1 98.88 139 MET B N 1
ATOM 2773 C CA . MET B 1 139 ? -6.117 22.062 6.652 1 98.88 139 MET B CA 1
ATOM 2774 C C . MET B 1 139 ? -5.25 22.234 5.41 1 98.88 139 MET B C 1
ATOM 2776 O O . MET B 1 139 ? -5.648 21.844 4.309 1 98.88 139 MET B O 1
ATOM 2780 N N . VAL B 1 140 ? -4.176 22.891 5.578 1 98.94 140 VAL B N 1
ATOM 2781 C CA . VAL B 1 140 ? -3.152 22.953 4.543 1 98.94 140 VAL B CA 1
ATOM 2782 C C . VAL B 1 140 ? -1.878 22.266 5.023 1 98.94 140 VAL B C 1
ATOM 2784 O O . VAL B 1 140 ? -1.392 22.547 6.121 1 98.94 140 VAL B O 1
ATOM 2787 N N . LEU B 1 141 ? -1.431 21.344 4.258 1 99 141 LEU B N 1
ATOM 2788 C CA . LEU B 1 141 ? -0.171 20.656 4.52 1 99 141 LEU B CA 1
ATOM 2789 C C . LEU B 1 141 ? 0.953 21.25 3.67 1 99 141 LEU B C 1
ATOM 2791 O O . LEU B 1 141 ? 0.918 21.156 2.441 1 99 141 LEU B O 1
ATOM 2795 N N . VAL B 1 142 ? 1.933 21.859 4.34 1 98.94 142 VAL B N 1
ATOM 2796 C CA . VAL B 1 142 ? 3.145 22.344 3.688 1 98.94 142 VAL B CA 1
ATOM 2797 C C . VAL B 1 142 ? 4.234 21.281 3.768 1 98.94 142 VAL B C 1
ATOM 2799 O O . VAL B 1 142 ? 4.734 20.984 4.852 1 98.94 142 VAL B O 1
ATOM 2802 N N . MET B 1 143 ? 4.559 20.766 2.621 1 98.94 143 MET B N 1
ATOM 2803 C CA . MET B 1 143 ? 5.672 19.828 2.594 1 98.94 143 MET B CA 1
ATOM 2804 C C . MET B 1 143 ? 6.984 20.531 2.936 1 98.94 143 MET B C 1
ATOM 2806 O O . MET B 1 143 ? 7.305 21.562 2.359 1 98.94 143 MET B O 1
ATOM 2810 N N . THR B 1 144 ? 7.715 19.891 3.834 1 98.81 144 THR B N 1
ATOM 2811 C CA . THR B 1 144 ? 9.008 20.453 4.234 1 98.81 144 THR B CA 1
ATOM 2812 C C . THR B 1 144 ? 10.148 19.562 3.746 1 98.81 144 THR B C 1
ATOM 2814 O O . THR B 1 144 ? 11.273 19.656 4.246 1 98.81 144 THR B O 1
ATOM 2817 N N . VAL B 1 145 ? 9.883 18.641 2.902 1 98.62 145 VAL B N 1
ATOM 2818 C CA . VAL B 1 145 ? 10.758 17.828 2.062 1 98.62 145 VAL B CA 1
ATOM 2819 C C . VAL B 1 145 ? 10.07 17.531 0.733 1 98.62 145 VAL B C 1
ATOM 2821 O O . VAL B 1 145 ? 8.867 17.781 0.579 1 98.62 145 VAL B O 1
ATOM 2824 N N . GLU B 1 146 ? 10.805 17.078 -0.245 1 98.31 146 GLU B N 1
ATOM 2825 C CA . GLU B 1 146 ? 10.133 16.562 -1.43 1 98.31 146 GLU B CA 1
ATOM 2826 C C . GLU B 1 146 ? 9.359 15.281 -1.107 1 98.31 146 GLU B C 1
ATOM 2828 O O . GLU B 1 146 ? 9.906 14.359 -0.499 1 98.31 146 GLU B O 1
ATOM 2833 N N . PRO B 1 147 ? 8.102 15.242 -1.493 1 98.06 147 PRO B N 1
ATOM 2834 C CA . PRO B 1 147 ? 7.312 14.062 -1.137 1 98.06 147 PRO B CA 1
ATOM 2835 C C . PRO B 1 147 ? 7.852 12.781 -1.76 1 98.06 147 PRO B C 1
ATOM 2837 O O . PRO B 1 147 ? 8.383 12.805 -2.873 1 98.06 147 PRO B O 1
ATOM 2840 N N . GLY B 1 148 ? 7.664 11.656 -1.009 1 96.25 148 GLY B N 1
ATOM 2841 C CA . GLY B 1 148 ? 8.023 10.383 -1.621 1 96.25 148 GLY B CA 1
ATOM 2842 C C . GLY B 1 148 ? 8.695 9.43 -0.658 1 96.25 148 GLY B C 1
ATOM 2843 O O . GLY B 1 148 ? 8.445 8.219 -0.692 1 96.25 148 GLY B O 1
ATOM 2844 N N . PHE B 1 149 ? 9.562 9.938 0.158 1 93.31 149 PHE B N 1
ATOM 2845 C CA . PHE B 1 149 ? 10.32 9.07 1.05 1 93.31 149 PHE B CA 1
ATOM 2846 C C . PHE B 1 149 ? 10.438 9.688 2.439 1 93.31 149 PHE B C 1
ATOM 2848 O O . PHE B 1 149 ? 10.398 10.914 2.584 1 93.31 149 PHE B O 1
ATOM 2855 N N . GLY B 1 150 ? 10.594 8.891 3.479 1 90.25 150 GLY B N 1
ATOM 2856 C CA . GLY B 1 150 ? 10.875 9.336 4.832 1 90.25 150 GLY B CA 1
ATOM 2857 C C . GLY B 1 150 ? 12.352 9.562 5.094 1 90.25 150 GLY B C 1
ATOM 2858 O O . GLY B 1 150 ? 13.188 9.219 4.258 1 90.25 150 GLY B O 1
ATOM 2859 N N . GLY B 1 151 ? 12.562 10.242 6.207 1 91.38 151 GLY B N 1
ATOM 2860 C CA . GLY B 1 151 ? 13.93 10.375 6.68 1 91.38 151 GLY B CA 1
ATOM 2861 C C . GLY B 1 151 ? 14.695 11.484 5.977 1 91.38 151 GLY B C 1
ATOM 2862 O O . GLY B 1 151 ? 15.922 11.586 6.121 1 91.38 151 GLY B O 1
ATOM 2863 N N . GLN B 1 152 ? 14.047 12.258 5.23 1 94.94 152 GLN B N 1
ATOM 2864 C CA . GLN B 1 152 ? 14.68 13.359 4.512 1 94.94 152 GLN B CA 1
ATOM 2865 C C . GLN B 1 152 ? 14.953 14.539 5.441 1 94.94 152 GLN B C 1
ATOM 2867 O O . GLN B 1 152 ? 14.414 14.602 6.547 1 94.94 152 GLN B O 1
ATOM 2872 N N . LYS B 1 153 ? 15.758 15.477 4.973 1 96.88 153 LYS B N 1
ATOM 2873 C CA . LYS B 1 153 ? 16.156 16.625 5.77 1 96.88 153 LYS B CA 1
ATOM 2874 C C . LYS B 1 153 ? 15.117 17.75 5.66 1 96.88 153 LYS B C 1
ATOM 2876 O O . LYS B 1 153 ? 14.664 18.078 4.562 1 96.88 153 LYS B O 1
ATOM 2881 N N . PHE B 1 154 ? 14.898 18.312 6.766 1 98.44 154 PHE B N 1
ATOM 2882 C CA . PHE B 1 154 ? 13.969 19.438 6.906 1 98.44 154 PHE B CA 1
ATOM 2883 C C . PHE B 1 154 ? 14.414 20.625 6.066 1 98.44 154 PHE B C 1
ATOM 2885 O O . PHE B 1 154 ? 15.602 20.953 6.039 1 98.44 154 PHE B O 1
ATOM 2892 N N . MET B 1 155 ? 13.445 21.25 5.285 1 98.56 155 MET B N 1
ATOM 2893 C CA . MET B 1 155 ? 13.695 22.469 4.523 1 98.56 155 MET B CA 1
ATOM 2894 C C . MET B 1 155 ? 13.188 23.703 5.277 1 98.56 155 MET B C 1
ATOM 2896 O O . MET B 1 155 ? 12.031 24.094 5.125 1 98.56 155 MET B O 1
ATOM 2900 N N . PRO B 1 156 ? 14.078 24.359 5.934 1 98.31 156 PRO B N 1
ATOM 2901 C CA . PRO B 1 156 ? 13.648 25.484 6.77 1 98.31 156 PRO B CA 1
ATOM 2902 C C . PRO B 1 156 ? 13.031 26.625 5.957 1 98.31 156 PRO B C 1
ATOM 2904 O O . PRO B 1 156 ? 12.188 27.359 6.469 1 98.31 156 PRO B O 1
ATOM 2907 N N . GLU B 1 157 ? 13.391 26.734 4.695 1 98.5 157 GLU B N 1
ATOM 2908 C CA . GLU B 1 157 ? 12.891 27.812 3.852 1 98.5 157 GLU B CA 1
ATOM 2909 C C . GLU B 1 157 ? 11.391 27.688 3.611 1 98.5 157 GLU B C 1
ATOM 2911 O O . GLU B 1 157 ? 10.727 28.641 3.219 1 98.5 157 GLU B O 1
ATOM 2916 N N . MET B 1 158 ? 10.836 26.5 3.811 1 98.81 158 MET B N 1
ATOM 2917 C CA . MET B 1 158 ? 9.398 26.297 3.656 1 98.81 158 MET B CA 1
ATOM 2918 C C . MET B 1 158 ? 8.625 27.031 4.75 1 98.81 158 MET B C 1
ATOM 2920 O O . MET B 1 158 ? 7.406 27.203 4.641 1 98.81 158 MET B O 1
ATOM 2924 N N . MET B 1 159 ? 9.297 27.5 5.82 1 98.81 159 MET B N 1
ATOM 2925 C CA . MET B 1 159 ? 8.617 28.188 6.91 1 98.81 159 MET B CA 1
ATOM 2926 C C . MET B 1 159 ? 8.047 29.531 6.438 1 98.81 159 MET B C 1
ATOM 2928 O O . MET B 1 159 ? 7.113 30.062 7.043 1 98.81 159 MET B O 1
ATOM 2932 N N . ASP B 1 160 ? 8.562 30.047 5.348 1 98.81 160 ASP B N 1
ATOM 2933 C CA . ASP B 1 160 ? 7.98 31.25 4.777 1 98.81 160 ASP B CA 1
ATOM 2934 C C . ASP B 1 160 ? 6.527 31.016 4.363 1 98.81 160 ASP B C 1
ATOM 2936 O O . ASP B 1 160 ? 5.68 31.891 4.527 1 98.81 160 ASP B O 1
ATOM 2940 N N . LYS B 1 161 ? 6.27 29.891 3.818 1 98.88 161 LYS B N 1
ATOM 2941 C CA . LYS B 1 161 ? 4.906 29.531 3.443 1 98.88 161 LYS B CA 1
ATOM 2942 C C . LYS B 1 161 ? 4.004 29.422 4.672 1 98.88 161 LYS B C 1
ATOM 2944 O O . LYS B 1 161 ? 2.859 29.875 4.648 1 98.88 161 LYS B O 1
ATOM 2949 N N . VAL B 1 162 ? 4.578 28.812 5.703 1 98.88 162 VAL B N 1
ATOM 2950 C CA . VAL B 1 162 ? 3.818 28.609 6.93 1 98.88 162 VAL B CA 1
ATOM 2951 C C . VAL B 1 162 ? 3.477 29.953 7.555 1 98.88 162 VAL B C 1
ATOM 2953 O O . VAL B 1 162 ? 2.33 30.203 7.941 1 98.88 162 VAL B O 1
ATOM 2956 N N . ARG B 1 163 ? 4.449 30.844 7.617 1 98.62 163 ARG B N 1
ATOM 2957 C CA . ARG B 1 163 ? 4.227 32.188 8.164 1 98.62 163 ARG B CA 1
ATOM 2958 C C . ARG B 1 163 ? 3.162 32.938 7.371 1 98.62 163 ARG B C 1
ATOM 2960 O O . ARG B 1 163 ? 2.281 33.562 7.953 1 98.62 163 ARG B O 1
ATOM 2967 N N . ALA B 1 164 ? 3.256 32.844 6.082 1 98.75 164 ALA B N 1
ATOM 2968 C CA . ALA B 1 164 ? 2.287 33.531 5.223 1 98.75 164 ALA B CA 1
ATOM 2969 C C . ALA B 1 164 ? 0.876 33 5.465 1 98.75 164 ALA B C 1
ATOM 2971 O O . ALA B 1 164 ? -0.075 33.781 5.559 1 98.75 164 ALA B O 1
ATOM 2972 N N . LEU B 1 165 ? 0.738 31.719 5.566 1 98.69 165 LEU B N 1
ATOM 2973 C CA . LEU B 1 165 ? -0.553 31.078 5.812 1 98.69 165 LEU B CA 1
ATOM 2974 C C . LEU B 1 165 ? -1.125 31.516 7.156 1 98.69 165 LEU B C 1
ATOM 2976 O O . LEU B 1 165 ? -2.295 31.906 7.242 1 98.69 165 LEU B O 1
ATOM 2980 N N . ARG B 1 166 ? -0.263 31.422 8.203 1 98.38 166 ARG B N 1
ATOM 2981 C CA . ARG B 1 166 ? -0.725 31.734 9.547 1 98.38 166 ARG B CA 1
ATOM 2982 C C . ARG B 1 166 ? -1.171 33.188 9.641 1 98.38 166 ARG B C 1
ATOM 2984 O O . ARG B 1 166 ? -2.199 33.5 10.25 1 98.38 166 ARG B O 1
ATOM 2991 N N . LYS B 1 167 ? -0.399 34.062 9.055 1 97.88 167 LYS B N 1
ATOM 2992 C CA . LYS B 1 167 ? -0.75 35.5 9.047 1 97.88 167 LYS B CA 1
ATOM 2993 C C . LYS B 1 167 ? -2.096 35.719 8.359 1 97.88 167 LYS B C 1
ATOM 2995 O O . LYS B 1 167 ? -2.939 36.469 8.875 1 97.88 167 LYS B O 1
ATOM 3000 N N . LYS B 1 168 ? -2.311 35.125 7.27 1 98.06 168 LYS B N 1
ATOM 3001 C CA . LYS B 1 168 ? -3.514 35.344 6.477 1 98.06 168 LYS B CA 1
ATOM 3002 C C . LYS B 1 168 ? -4.715 34.625 7.07 1 98.06 168 LYS B C 1
ATOM 3004 O O . LYS B 1 168 ? -5.84 35.094 7.012 1 98.06 168 LYS B O 1
ATOM 3009 N N . PHE B 1 169 ? -4.477 33.438 7.527 1 98.06 169 PHE B N 1
ATOM 3010 C CA . PHE B 1 169 ? -5.535 32.594 8.078 1 98.06 169 PHE B CA 1
ATOM 3011 C C . PHE B 1 169 ? -5.211 32.188 9.516 1 98.06 169 PHE B C 1
ATOM 3013 O O . PHE B 1 169 ? -4.816 31.047 9.773 1 98.06 169 PHE B O 1
ATOM 3020 N N . PRO B 1 170 ? -5.512 32.938 10.523 1 97.06 170 PRO B N 1
ATOM 3021 C CA . PRO B 1 170 ? -5.047 32.781 11.906 1 97.06 170 PRO B CA 1
ATOM 3022 C C . PRO B 1 170 ? -5.617 31.531 12.57 1 97.06 170 PRO B C 1
ATOM 3024 O O . PRO B 1 170 ? -5.035 31.016 13.523 1 97.06 170 PRO B O 1
ATOM 3027 N N . HIS B 1 171 ? -6.676 30.953 12.039 1 96.69 171 HIS B N 1
ATOM 3028 C CA . HIS B 1 171 ? -7.32 29.828 12.719 1 96.69 171 HIS B CA 1
ATOM 3029 C C . HIS B 1 171 ? -7.219 28.547 11.898 1 96.69 171 HIS B C 1
ATOM 3031 O O . HIS B 1 171 ? -7.785 27.516 12.273 1 96.69 171 HIS B O 1
ATOM 3037 N N . LEU B 1 172 ? -6.555 28.609 10.812 1 98.19 172 LEU B N 1
ATOM 3038 C CA . LEU B 1 172 ? -6.395 27.469 9.906 1 98.19 172 LEU B CA 1
ATOM 3039 C C . LEU B 1 172 ? -5.445 26.438 10.5 1 98.19 172 LEU B C 1
ATOM 3041 O O . LEU B 1 172 ? -4.41 26.781 11.07 1 98.19 172 LEU B O 1
ATOM 3045 N N . ASP B 1 173 ? -5.855 25.156 10.43 1 98.81 173 ASP B N 1
ATOM 3046 C CA . ASP B 1 173 ? -4.867 24.109 10.734 1 98.81 173 ASP B CA 1
ATOM 3047 C C . ASP B 1 173 ? -3.777 24.078 9.664 1 98.81 173 ASP B C 1
ATOM 3049 O O . ASP B 1 173 ? -4.074 23.969 8.469 1 98.81 173 ASP B O 1
ATOM 3053 N N . ILE B 1 174 ? -2.576 24.219 10.094 1 98.94 174 ILE B N 1
ATOM 3054 C CA . ILE B 1 174 ? -1.416 24.172 9.211 1 98.94 174 ILE B CA 1
ATOM 3055 C C . ILE B 1 174 ? -0.527 22.984 9.609 1 98.94 174 ILE B C 1
ATOM 3057 O O . ILE B 1 174 ? 0.018 22.953 10.719 1 98.94 174 ILE B O 1
ATOM 3061 N N . GLU B 1 175 ? -0.431 22.031 8.695 1 98.94 175 GLU B N 1
ATOM 3062 C CA . GLU B 1 175 ? 0.384 20.844 8.906 1 98.94 175 GLU B CA 1
ATOM 3063 C C . GLU B 1 175 ? 1.723 20.953 8.18 1 98.94 175 GLU B C 1
ATOM 3065 O O . GLU B 1 175 ? 1.801 21.531 7.094 1 98.94 175 GLU B O 1
ATOM 3070 N N . VAL B 1 176 ? 2.771 20.516 8.797 1 98.94 176 VAL B N 1
ATOM 3071 C CA . VAL B 1 176 ? 4.086 20.391 8.172 1 98.94 176 VAL B CA 1
ATOM 3072 C C . VAL B 1 176 ? 4.543 18.922 8.227 1 98.94 176 VAL B C 1
ATOM 3074 O O . VAL B 1 176 ? 4.285 18.219 9.203 1 98.94 176 VAL B O 1
ATOM 3077 N N . ASP B 1 177 ? 5.137 18.484 7.191 1 98.81 177 ASP B N 1
ATOM 3078 C CA . ASP B 1 177 ? 5.527 17.078 7.023 1 98.81 177 ASP B CA 1
ATOM 3079 C C . ASP B 1 177 ? 6.883 16.969 6.332 1 98.81 177 ASP B C 1
ATOM 3081 O O . ASP B 1 177 ? 7.039 17.406 5.188 1 98.81 177 ASP B O 1
ATOM 3085 N N . GLY B 1 178 ? 7.789 16.375 6.996 1 98.38 178 GLY B N 1
ATOM 3086 C CA . GLY B 1 178 ? 9.109 16.125 6.438 1 98.38 178 GLY B CA 1
ATOM 3087 C C . GLY B 1 178 ? 10.234 16.625 7.328 1 98.38 178 GLY B C 1
ATOM 3088 O O . GLY B 1 178 ? 10.414 17.828 7.496 1 98.38 178 GLY B O 1
ATOM 3089 N N . GLY B 1 179 ? 11.023 15.703 7.914 1 97.94 179 GLY B N 1
ATOM 3090 C CA . GLY B 1 179 ? 12.234 16.047 8.633 1 97.94 179 GLY B CA 1
ATOM 3091 C C . GLY B 1 179 ? 11.969 16.688 9.984 1 97.94 179 GLY B C 1
ATOM 3092 O O . GLY B 1 179 ? 12.828 17.359 10.539 1 97.94 179 GLY B O 1
ATOM 3093 N N . LEU B 1 180 ? 10.812 16.547 10.461 1 98.69 180 LEU B N 1
ATOM 3094 C CA . LEU B 1 180 ? 10.469 17.188 11.727 1 98.69 180 LEU B CA 1
ATOM 3095 C C . LEU B 1 180 ? 10.898 16.328 12.906 1 98.69 180 LEU B C 1
ATOM 3097 O O . LEU B 1 180 ? 10.852 15.094 12.836 1 98.69 180 LEU B O 1
ATOM 3101 N N . GLY B 1 181 ? 11.32 16.859 13.93 1 98.12 181 GLY B N 1
ATOM 3102 C CA . GLY B 1 181 ? 11.766 16.297 15.195 1 98.12 181 GLY B CA 1
ATOM 3103 C C . GLY B 1 181 ? 12.172 17.344 16.203 1 98.12 181 GLY B C 1
ATOM 3104 O O . GLY B 1 181 ? 11.867 18.531 16.031 1 98.12 181 GLY B O 1
ATOM 3105 N N . PRO B 1 182 ? 12.797 16.938 17.25 1 97.94 182 PRO B N 1
ATOM 3106 C CA . PRO B 1 182 ? 13.18 17.875 18.312 1 97.94 182 PRO B CA 1
ATOM 3107 C C . PRO B 1 182 ? 14.109 18.984 17.828 1 97.94 182 PRO B C 1
ATOM 3109 O O . PRO B 1 182 ? 14.062 20.109 18.328 1 97.94 182 PRO B O 1
ATOM 3112 N N . SER B 1 183 ? 14.875 18.766 16.828 1 97.75 183 SER B N 1
ATOM 3113 C CA . SER B 1 183 ? 15.867 19.734 16.344 1 97.75 183 SER B CA 1
ATOM 3114 C C . SER B 1 183 ? 15.242 20.719 15.367 1 97.75 183 SER B C 1
ATOM 3116 O O . SER B 1 183 ? 15.828 21.766 15.086 1 97.75 183 SER B O 1
ATOM 3118 N N . THR B 1 184 ? 14.078 20.438 14.859 1 98.62 184 THR B N 1
ATOM 3119 C CA . THR B 1 184 ? 13.523 21.281 13.797 1 98.62 184 THR B CA 1
ATOM 3120 C C . THR B 1 184 ? 12.156 21.812 14.195 1 98.62 184 THR B C 1
ATOM 3122 O O . THR B 1 184 ? 11.625 22.719 13.547 1 98.62 184 THR B O 1
ATOM 3125 N N . ILE B 1 185 ? 11.609 21.328 15.266 1 98.75 185 ILE B N 1
ATOM 3126 C CA . ILE B 1 185 ? 10.219 21.609 15.625 1 98.75 185 ILE B CA 1
ATOM 3127 C C . ILE B 1 185 ? 10.07 23.094 15.969 1 98.75 185 ILE B C 1
ATOM 3129 O O . ILE B 1 185 ? 9.039 23.703 15.688 1 98.75 185 ILE B O 1
ATOM 3133 N N . ASP B 1 186 ? 11.062 23.703 16.547 1 98.62 186 ASP B N 1
ATOM 3134 C CA . ASP B 1 186 ? 10.945 25.094 17 1 98.62 186 ASP B CA 1
ATOM 3135 C C . ASP B 1 186 ? 10.734 26.047 15.828 1 98.62 186 ASP B C 1
ATOM 3137 O O . ASP B 1 186 ? 9.945 26.984 15.914 1 98.62 186 ASP B O 1
ATOM 3141 N N . ALA B 1 187 ? 11.461 25.812 14.781 1 98.69 187 ALA B N 1
ATOM 3142 C CA . ALA B 1 187 ? 11.297 26.641 13.594 1 98.69 187 ALA B CA 1
ATOM 3143 C C . ALA B 1 187 ? 9.875 26.547 13.047 1 98.69 187 ALA B C 1
ATOM 3145 O O . ALA B 1 187 ? 9.273 27.562 12.695 1 98.69 187 ALA B O 1
ATOM 3146 N N . ALA B 1 188 ? 9.367 25.359 12.984 1 98.81 188 ALA B N 1
ATOM 3147 C CA . ALA B 1 188 ? 8.023 25.125 12.461 1 98.81 188 ALA B CA 1
ATOM 3148 C C . ALA B 1 188 ? 6.965 25.75 13.375 1 98.81 188 ALA B C 1
ATOM 3150 O O . ALA B 1 188 ? 6.031 26.391 12.898 1 98.81 188 ALA B O 1
ATOM 3151 N N . ALA B 1 189 ? 7.156 25.5 14.648 1 98.62 189 ALA B N 1
ATOM 3152 C CA . ALA B 1 189 ? 6.223 26.031 15.633 1 98.62 189 ALA B CA 1
ATOM 3153 C C . ALA B 1 189 ? 6.211 27.562 15.594 1 98.62 189 ALA B C 1
ATOM 3155 O O . ALA B 1 189 ? 5.145 28.188 15.578 1 98.62 189 ALA B O 1
ATOM 3156 N N . ALA B 1 190 ? 7.367 28.156 15.562 1 98.12 190 ALA B N 1
ATOM 3157 C CA . ALA B 1 190 ? 7.492 29.609 15.547 1 98.12 190 ALA B CA 1
ATOM 3158 C C . ALA B 1 190 ? 6.848 30.203 14.297 1 98.12 190 ALA B C 1
ATOM 3160 O O . ALA B 1 190 ? 6.289 31.297 14.344 1 98.12 190 ALA B O 1
ATOM 3161 N N . ALA B 1 191 ? 6.902 29.438 13.203 1 98.56 191 ALA B N 1
ATOM 3162 C CA . ALA B 1 191 ? 6.324 29.906 11.945 1 98.56 191 ALA B CA 1
ATOM 3163 C C . ALA B 1 191 ? 4.797 29.859 11.992 1 98.56 191 ALA B C 1
ATOM 3165 O O . ALA B 1 191 ? 4.129 30.547 11.227 1 98.56 191 ALA B O 1
ATOM 3166 N N . GLY B 1 192 ? 4.281 28.984 12.859 1 98.44 192 GLY B N 1
ATOM 3167 C CA . GLY B 1 192 ? 2.836 28.984 13.031 1 98.44 192 GLY B CA 1
ATOM 3168 C C . GLY B 1 192 ? 2.205 27.625 12.742 1 98.44 192 GLY B C 1
ATOM 3169 O O . GLY B 1 192 ? 0.98 27.5 12.758 1 98.44 192 GLY B O 1
ATOM 3170 N N . ALA B 1 193 ? 2.998 26.609 12.477 1 98.81 193 ALA B N 1
ATOM 3171 C CA . ALA B 1 193 ? 2.459 25.266 12.273 1 98.81 193 ALA B CA 1
ATOM 3172 C C . ALA B 1 193 ? 1.885 24.703 13.57 1 98.81 193 ALA B C 1
ATOM 3174 O O . ALA B 1 193 ? 2.471 24.875 14.641 1 98.81 193 ALA B O 1
ATOM 3175 N N . ASN B 1 194 ? 0.71 24.062 13.43 1 98.75 194 ASN B N 1
ATOM 3176 C CA . ASN B 1 194 ? 0.137 23.484 14.648 1 98.75 194 ASN B CA 1
ATOM 3177 C C . ASN B 1 194 ? -0.096 21.984 14.508 1 98.75 194 ASN B C 1
ATOM 3179 O O . ASN B 1 194 ? -0.333 21.297 15.5 1 98.75 194 ASN B O 1
ATOM 3183 N N . CYS B 1 195 ? -0.096 21.375 13.305 1 98.94 195 CYS B N 1
ATOM 3184 C CA . CYS B 1 195 ? -0.13 19.938 13.055 1 98.94 195 CYS B CA 1
ATOM 3185 C C . CYS B 1 195 ? 1.232 19.422 12.602 1 98.94 195 CYS B C 1
ATOM 3187 O O . CYS B 1 195 ? 1.729 19.828 11.547 1 98.94 195 CYS B O 1
ATOM 3189 N N . ILE B 1 196 ? 1.841 18.531 13.391 1 98.94 196 ILE B N 1
ATOM 3190 C CA . ILE B 1 196 ? 3.234 18.156 13.172 1 98.94 196 ILE B CA 1
ATOM 3191 C C . ILE B 1 196 ? 3.32 16.672 12.797 1 98.94 196 ILE B C 1
ATOM 3193 O O . ILE B 1 196 ? 2.938 15.812 13.586 1 98.94 196 ILE B O 1
ATOM 3197 N N . VAL B 1 197 ? 3.793 16.406 11.633 1 98.94 197 VAL B N 1
ATOM 3198 C CA . VAL B 1 197 ? 4.043 15.039 11.195 1 98.94 197 VAL B CA 1
ATOM 3199 C C . VAL B 1 197 ? 5.516 14.688 11.398 1 98.94 197 VAL B C 1
ATOM 3201 O O . VAL B 1 197 ? 6.398 15.375 10.875 1 98.94 197 VAL B O 1
ATOM 3204 N N . ALA B 1 198 ? 5.766 13.695 12.125 1 98.62 198 ALA B N 1
ATOM 3205 C CA . ALA B 1 198 ? 7.121 13.227 12.391 1 98.62 198 ALA B CA 1
ATOM 3206 C C . ALA B 1 198 ? 7.199 11.703 12.312 1 98.62 198 ALA B C 1
ATOM 3208 O O . ALA B 1 198 ? 6.375 11.008 12.906 1 98.62 198 ALA B O 1
ATOM 3209 N N . GLY B 1 199 ? 8.133 11.203 11.594 1 98 199 GLY B N 1
ATOM 3210 C CA . GLY B 1 199 ? 8.273 9.766 11.414 1 98 199 GLY B CA 1
ATOM 3211 C C . GLY B 1 199 ? 9.477 9.188 12.125 1 98 199 GLY B C 1
ATOM 3212 O O . GLY B 1 199 ? 9.391 8.82 13.305 1 98 199 GLY B O 1
ATOM 3213 N N . SER B 1 200 ? 10.648 9.273 11.445 1 97.56 200 SER B N 1
ATOM 3214 C CA . SER B 1 200 ? 11.867 8.648 11.938 1 97.56 200 SER B CA 1
ATOM 3215 C C . SER B 1 200 ? 12.281 9.227 13.289 1 97.56 200 SER B C 1
ATOM 3217 O O . SER B 1 200 ? 12.828 8.523 14.133 1 97.56 200 SER B O 1
ATOM 3219 N N . SER B 1 201 ? 12.047 10.5 13.516 1 97.88 201 SER B N 1
ATOM 3220 C CA . SER B 1 201 ? 12.438 11.133 14.766 1 97.88 201 SER B CA 1
ATOM 3221 C C . SER B 1 201 ? 11.633 10.586 15.938 1 97.88 201 SER B C 1
ATOM 3223 O O . SER B 1 201 ? 12.102 10.594 17.078 1 97.88 201 SER B O 1
ATOM 3225 N N . VAL B 1 202 ? 10.43 10.117 15.703 1 98.69 202 VAL B N 1
ATOM 3226 C CA . VAL B 1 202 ? 9.578 9.562 16.75 1 98.69 202 VAL B CA 1
ATOM 3227 C C . VAL B 1 202 ? 9.859 8.07 16.906 1 98.69 202 VAL B C 1
ATOM 3229 O O . VAL B 1 202 ? 10.211 7.598 17.984 1 98.69 202 VAL B O 1
ATOM 3232 N N . PHE B 1 203 ? 9.805 7.328 15.828 1 98.38 203 PHE B N 1
ATOM 3233 C CA . PHE B 1 203 ? 9.883 5.875 15.867 1 98.38 203 PHE B CA 1
ATOM 3234 C C . PHE B 1 203 ? 11.312 5.418 16.125 1 98.38 203 PHE B C 1
ATOM 3236 O O . PHE B 1 203 ? 11.539 4.301 16.594 1 98.38 203 PHE B O 1
ATOM 3243 N N . GLY B 1 204 ? 12.266 6.246 15.781 1 97.19 204 GLY B N 1
ATOM 3244 C CA . GLY B 1 204 ? 13.664 5.906 16 1 97.19 204 GLY B CA 1
ATOM 3245 C C . GLY B 1 204 ? 14.172 6.344 17.359 1 97.19 204 GLY B C 1
ATOM 3246 O O . GLY B 1 204 ? 15.305 6.035 17.734 1 97.19 204 GLY B O 1
ATOM 3247 N N . ALA B 1 205 ? 13.375 6.992 18.125 1 98.06 205 ALA B N 1
ATOM 3248 C CA . ALA B 1 205 ? 13.797 7.527 19.406 1 98.06 205 ALA B CA 1
ATOM 3249 C C . ALA B 1 205 ? 13.789 6.441 20.484 1 98.06 205 ALA B C 1
ATOM 3251 O O . ALA B 1 205 ? 12.953 5.535 20.453 1 98.06 205 ALA B O 1
ATOM 3252 N N . GLU B 1 206 ? 14.664 6.57 21.438 1 97.88 206 GLU B N 1
ATOM 3253 C CA . GLU B 1 206 ? 14.656 5.695 22.609 1 97.88 206 GLU B CA 1
ATOM 3254 C C . GLU B 1 206 ? 13.375 5.863 23.422 1 97.88 206 GLU B C 1
ATOM 3256 O O . GLU B 1 206 ? 12.844 4.887 23.953 1 97.88 206 GLU B O 1
ATOM 3261 N N . GLU B 1 207 ? 12.953 7.07 23.453 1 98.38 207 GLU B N 1
ATOM 3262 C CA . GLU B 1 207 ? 11.734 7.406 24.188 1 98.38 207 GLU B CA 1
ATOM 3263 C C . GLU B 1 207 ? 10.789 8.227 23.312 1 98.38 207 GLU B C 1
ATOM 3265 O O . GLU B 1 207 ? 10.703 9.453 23.453 1 98.38 207 GLU B O 1
ATOM 3270 N N . PRO B 1 208 ? 9.992 7.551 22.562 1 98.75 208 PRO B N 1
ATOM 3271 C CA . PRO B 1 208 ? 9.102 8.258 21.625 1 98.75 208 PRO B CA 1
ATOM 3272 C C . PRO B 1 208 ? 8.141 9.203 22.344 1 98.75 208 PRO B C 1
ATOM 3274 O O . PRO B 1 208 ? 7.805 10.266 21.812 1 98.75 208 PRO B O 1
ATOM 3277 N N . ALA B 1 209 ? 7.711 8.867 23.516 1 98.81 209 ALA B N 1
ATOM 3278 C CA . ALA B 1 209 ? 6.801 9.711 24.281 1 98.81 209 ALA B CA 1
ATOM 3279 C C . ALA B 1 209 ? 7.41 11.086 24.531 1 98.81 209 ALA B C 1
ATOM 3281 O O . ALA B 1 209 ? 6.711 12.102 24.484 1 98.81 209 ALA B O 1
ATOM 3282 N N . GLN B 1 210 ? 8.68 11.102 24.828 1 98.75 210 GLN B N 1
ATOM 3283 C CA . GLN B 1 210 ? 9.375 12.359 25.078 1 98.75 210 GLN B CA 1
ATOM 3284 C C . GLN B 1 210 ? 9.445 13.219 23.812 1 98.75 210 GLN B C 1
ATOM 3286 O O . GLN B 1 210 ? 9.336 14.445 23.891 1 98.75 210 GLN B O 1
ATOM 3291 N N . VAL B 1 211 ? 9.672 12.547 22.734 1 98.88 211 VAL B N 1
ATOM 3292 C CA . VAL B 1 211 ? 9.727 13.273 21.469 1 98.88 211 VAL B CA 1
ATOM 3293 C C . VAL B 1 211 ? 8.359 13.891 21.156 1 98.88 211 VAL B C 1
ATOM 3295 O O . VAL B 1 211 ? 8.266 15.078 20.859 1 98.88 211 VAL B O 1
ATOM 3298 N N . ILE B 1 212 ? 7.309 13.086 21.297 1 98.94 212 ILE B N 1
ATOM 3299 C CA . ILE B 1 212 ? 5.953 13.562 21.031 1 98.94 212 ILE B CA 1
ATOM 3300 C C . ILE B 1 212 ? 5.633 14.742 21.953 1 98.94 212 ILE B C 1
ATOM 3302 O O . ILE B 1 212 ? 5.117 15.766 21.484 1 98.94 212 ILE B O 1
ATOM 3306 N N . SER B 1 213 ? 5.988 14.656 23.172 1 98.81 213 SER B N 1
ATOM 3307 C CA . SER B 1 213 ? 5.758 15.727 24.141 1 98.81 213 SER B CA 1
ATOM 3308 C C . SER B 1 213 ? 6.539 16.984 23.781 1 98.81 213 SER B C 1
ATOM 3310 O O . SER B 1 213 ? 6.02 18.094 23.891 1 98.81 213 SER B O 1
ATOM 3312 N N . ALA B 1 214 ? 7.781 16.797 23.375 1 98.75 214 ALA B N 1
ATOM 3313 C CA . ALA B 1 214 ? 8.609 17.938 22.984 1 98.75 214 ALA B CA 1
ATOM 3314 C C . ALA B 1 214 ? 8.016 18.672 21.797 1 98.75 214 ALA B C 1
ATOM 3316 O O . ALA B 1 214 ? 8.016 19.906 21.766 1 98.75 214 ALA B O 1
ATOM 3317 N N . LEU B 1 215 ? 7.562 17.938 20.859 1 98.88 215 LEU B N 1
ATOM 3318 C CA . LEU B 1 215 ? 6.918 18.547 19.688 1 98.88 215 LEU B CA 1
ATOM 3319 C C . LEU B 1 215 ? 5.691 19.344 20.109 1 98.88 215 LEU B C 1
ATOM 3321 O O . LEU B 1 215 ? 5.516 20.484 19.672 1 98.88 215 LEU B O 1
ATOM 3325 N N . ARG B 1 216 ? 4.867 18.719 20.938 1 98.75 216 ARG B N 1
ATOM 3326 C CA . ARG B 1 216 ? 3.658 19.375 21.406 1 98.75 216 ARG B CA 1
ATOM 3327 C C . ARG B 1 216 ? 3.994 20.656 22.172 1 98.75 216 ARG B C 1
ATOM 3329 O O . ARG B 1 216 ? 3.391 21.703 21.938 1 98.75 216 ARG B O 1
ATOM 3336 N N . LYS B 1 217 ? 4.914 20.625 23.062 1 98.5 217 LYS B N 1
ATOM 3337 C CA . LYS B 1 217 ? 5.277 21.75 23.906 1 98.5 217 LYS B CA 1
ATOM 3338 C C . LYS B 1 217 ? 5.793 22.922 23.078 1 98.5 217 LYS B C 1
ATOM 3340 O O . LYS B 1 217 ? 5.527 24.078 23.391 1 98.5 217 LYS B O 1
ATOM 3345 N N . SER B 1 218 ? 6.582 22.531 22.094 1 98.5 218 SER B N 1
ATOM 3346 C CA . SER B 1 218 ? 7.094 23.594 21.219 1 98.5 218 SER B CA 1
ATOM 3347 C C . SER B 1 218 ? 5.961 24.344 20.531 1 98.5 218 SER B C 1
ATOM 3349 O O . SER B 1 218 ? 5.961 25.578 20.484 1 98.5 218 SER B O 1
ATOM 3351 N N . VAL B 1 219 ? 4.98 23.609 20.031 1 98.44 219 VAL B N 1
ATOM 3352 C CA . VAL B 1 219 ? 3.844 24.219 19.344 1 98.44 219 VAL B CA 1
ATOM 3353 C C . VAL B 1 219 ? 3.037 25.062 20.328 1 98.44 219 VAL B C 1
ATOM 3355 O O . VAL B 1 219 ? 2.699 26.219 20.031 1 98.44 219 VAL B O 1
ATOM 3358 N N . GLU B 1 220 ? 2.773 24.547 21.484 1 97.56 220 GLU B N 1
ATOM 3359 C CA . GLU B 1 220 ? 1.989 25.25 22.5 1 97.56 220 GLU B CA 1
ATOM 3360 C C . GLU B 1 220 ? 2.727 26.484 23.016 1 97.56 220 GLU B C 1
ATOM 3362 O O . GLU B 1 220 ? 2.113 27.516 23.25 1 97.56 220 GLU B O 1
ATOM 3367 N N . GLY B 1 221 ? 3.99 26.344 23.156 1 96.19 221 GLY B N 1
ATOM 3368 C CA . GLY B 1 221 ? 4.797 27.469 23.594 1 96.19 221 GLY B CA 1
ATOM 3369 C C . GLY B 1 221 ? 4.809 28.625 22.609 1 96.19 221 GLY B C 1
ATOM 3370 O O . GLY B 1 221 ? 4.789 29.797 23.016 1 96.19 221 GLY B O 1
ATOM 3371 N N . ALA B 1 222 ? 4.875 28.344 21.406 1 94.69 222 ALA B N 1
ATOM 3372 C CA . ALA B 1 222 ? 4.906 29.359 20.359 1 94.69 222 ALA B CA 1
ATOM 3373 C C . ALA B 1 222 ? 3.586 30.125 20.297 1 94.69 222 ALA B C 1
ATOM 3375 O O . ALA B 1 222 ? 3.557 31.297 19.906 1 94.69 222 ALA B O 1
ATOM 3376 N N . GLN B 1 223 ? 2.494 29.531 20.641 1 89.44 223 GLN B N 1
ATOM 3377 C CA . GLN B 1 223 ? 1.181 30.156 20.609 1 89.44 223 GLN B CA 1
ATOM 3378 C C . GLN B 1 223 ? 0.994 31.109 21.781 1 89.44 223 GLN B C 1
ATOM 3380 O O . GLN B 1 223 ? 0.233 32.094 21.688 1 89.44 223 GLN B O 1
ATOM 3385 N N . GLN B 1 224 ? 1.602 30.828 22.844 1 84.06 224 GLN B N 1
ATOM 3386 C CA . GLN B 1 224 ? 1.501 31.672 24.031 1 84.06 224 GLN B CA 1
ATOM 3387 C C . GLN B 1 224 ? 2.324 32.938 23.859 1 84.06 224 GLN B C 1
ATOM 3389 O O . GLN B 1 224 ? 1.998 34 24.438 1 84.06 224 GLN B O 1
ATOM 3394 N N . SER B 1 225 ? 3.309 32.844 23.172 1 71.81 225 SER B N 1
ATOM 3395 C CA . SER B 1 225 ? 4.188 34 22.984 1 71.81 225 SER B CA 1
ATOM 3396 C C . SER B 1 225 ? 3.6 34.969 21.969 1 71.81 225 SER B C 1
ATOM 3398 O O . SER B 1 225 ? 4.078 36.094 21.844 1 71.81 225 SER B O 1
ATOM 3400 N N . LYS B 1 226 ? 2.537 34.75 21.375 1 65.25 226 LYS B N 1
ATOM 3401 C CA . LYS B 1 226 ? 1.93 35.625 20.391 1 65.25 226 LYS B CA 1
ATOM 3402 C C . LYS B 1 226 ? 0.703 36.344 20.969 1 65.25 226 LYS B C 1
ATOM 3404 O O . LYS B 1 226 ? 0.021 35.781 21.844 1 65.25 226 LYS B O 1
#

Nearest PDB structures (foldseek):
  1h1z-assembly1_B  TM=1.000E+00  e=2.396E-40  Oryza sativa
  3ovr-assembly1_B  TM=9.734E-01  e=1.226E-29  Homo sapiens
  4nu7-assembly1_C  TM=9.700E-01  e=2.380E-29  Toxoplasma gondii
  1tqx-assembly1_A  TM=9.509E-01  e=1.720E-27  Plasmodium falciparum 3D7
  2fli-assembly1_D  TM=9.442E-01  e=2.722E-25  Streptococcus pyogenes